Protein AF-A0A950I6X8-F1 (afdb_monomer)

Radius of gyration: 29.43 Å; Cα contacts (8 Å, |Δi|>4): 1040; chains: 1; bounding box: 78×49×90 Å

Mean predicted aligned error: 17.71 Å

Sequence (634 aa):
MDEQATIDSLTGAYDRRSFSAGFTAALEHSRAAGTPLTLAVIDLDHFKSINDAFGHARGDQILREAAHRMLRTLRATDRLYRYGGDEFVLILQDAGPEQAEILVERLMNAVRDEKIPGNPPVRMTLSIGAASSNELAGEIDAQTMFERADARLYQSKRQGRNRLHMRDASAESATEQDGGRMLERDKALADIRAFLESLPACKRARLRIAGPAGSGRSRALAEAGRHAALMGYEVMRLQGRPGYALRTHAAIVEARAAGGLWGELPHPLCGATELVGALVRALDARNATGLLLLIDGAEDVDRSTLALLRSIVACGDITQVAVVASADGPLPQALDCGLEQETVLQALTPEGTGLWLRGMLKWEPSIDFTASFHDMCDGLPGIMARRLQRLRELNLLAPGAESWILNRTWQTAVEADAKSSARQASNVPSPEEELVGREEELAQIKQMFRNGSLLTVVAPGGMGKTRLAQQVAAELAGEFADGIHWVSLTGIESSELMLPALLQAVNLRLQGGVAPRRLLTERCRKSSMLLVLDGFDAMMHDLSLIEEMAHASPNLRLLVTSREELRLPAERTLRLRGLDKCVDGPDGKVSAMGHAETLFLQQARKALPEFVPTPDDLPYISRICASVGGMPLA

Secondary structure (DSSP, 8-state):
---PPPBPTTTSSEEHHHHHHHHHHHHHHHHHHT--EEEEEEEETTHHHHHHHH-HHHHHHHHHHHHHHHHHHS-TT-EEEE-SSSEEEEEEET--HHHHHHHHHHHHHHHHSSPBSSSS-B---EEEEEEEGGGSSS---HHHHHHHHHHHHHHHHHTTSS-EE-SPPPTT----------TT-HHHHHHHHHHHHHHHHHSEEEEEEE--TTSSHHHHHHHHHHHHHHTT-EEEEEE--GGGGGBTTHHHHHHHHT-SHHHHSPPGGG-HHHHHHHHHHHHHHTT-S-EEEEEESGGGS-HHHHHHHHHHHH-SSSS-EEEEEE-SSPPPGGG--SEEEEEE-PPPPHHHHHHHHHHHHSS---HHHHHHHHHHHTT-HHHHHHHHHHHHHTTSEEE-SSSEEE-TTHHHHHHHHHHHHTT----PPPP-S-B-S-HHHHHHHHHHHHH-SEEEEE--TTSSHHHHHHHHHHHSTTTSTT-EEEEE-TT--SHHHHHHHHHHHTT----TTS-HHHHHHHHHHH--EEEEEE-GGGGTT--HHHHHHHHH-TTEEEEEEESS----TTEEEEEPPPPPPPPBPTTS-B-S--HHHHHHHHHHHHH-TT----TTTHHHHHHHHHHTTT----

Foldseek 3Di:
DPPPFDADPLARATEQVCCVVVLVVLLVVCVVVVAKKKKKKKFKPCLVVVCVQPNPVVSSLLNNVLSVLLVVLDDPPKGWYDNDPGMIMIMDHRDDPVRCQVSVLSSQCSQAVDFRDDVVTWGIGMQMFMEMPVVDPDDDDPVNRVVRRVVQSVVCNVVPHRDYGHDDDDPPPPDDDDDDDPFPCPVVLVLLSVQLVCQLVQLEEEEEEAEDPLLCSVVSLVVSQVNLVRVQADEQEWEFALLQQQAAPVRLLVSLVVDDPSVVFDDCQVDLVRRLVRVLVVCVVSVGPFYEYEYEAQVRHYPNNLQSLLSNSPDPSGRHYYYYYYYNDDHDPSSDIGYYYYDYRYAADLVSQQVLCCVVVVARDDSVCSVLLCVVQVNRNRSSVVLVVVCVVVVQWDDDPPHIDHHPCSNVVVVVVVVLLVVLDAPQDADPHHDFQCSVVLVVVVVCQVPFQAEEEAADPQQCLVVSLSSNLSRCAPVWSSHEFEAECVPPQDPVVVLVSQCVRSVHDDDPPDDSLVVSLVDLAVTQYEYEYEECANVLPPCPSVLSSRPSHPRHHYYYYYNDDSPHPRYDYDYRFAFDAFDQDPVRDRPGGTRLLVLQVVVVCVVPVPDDDDPVCRVVSRVVCVVVRNGNPD

Solvent-accessible surface area (backbone atoms only — not comparable to full-atom values): 34827 Å² total; per-residue (Å²): 129,87,79,74,79,45,62,32,90,76,42,74,31,32,24,46,85,38,42,65,62,54,50,52,52,50,52,53,49,25,64,75,69,74,39,33,35,25,40,32,32,34,35,48,54,63,48,67,60,44,24,73,73,62,35,62,73,51,35,52,52,49,50,26,51,48,39,47,42,41,59,74,67,52,55,93,76,40,47,52,25,42,64,48,100,62,30,32,36,37,40,37,63,73,18,42,63,73,56,43,52,55,55,49,52,53,34,44,47,57,39,40,76,48,60,46,84,64,91,78,58,38,70,42,43,39,18,23,1,31,33,36,55,82,77,52,92,70,91,81,54,74,63,63,45,48,55,49,4,47,55,26,21,52,47,16,54,61,78,69,35,70,34,78,26,75,69,85,75,73,90,85,71,87,75,86,78,84,86,70,81,73,74,97,35,65,66,48,55,49,51,50,47,55,51,62,71,44,38,83,80,59,27,29,31,27,38,39,38,30,45,61,92,34,37,44,52,70,57,54,53,53,47,51,45,54,56,39,44,64,70,38,28,44,72,47,68,38,53,31,41,77,40,26,50,42,26,76,33,34,33,56,55,56,29,22,75,73,37,68,73,55,46,74,44,66,65,78,86,70,37,60,68,56,40,45,54,46,49,52,55,52,40,59,77,65,69,41,66,26,44,35,41,36,30,40,35,51,84,23,42,9,66,56,37,38,56,42,48,29,52,56,67,66,38,78,85,53,72,22,37,36,40,41,31,24,29,87,65,83,78,58,75,49,67,71,38,82,46,80,47,77,40,70,40,60,58,46,48,60,69,49,41,41,54,49,47,26,69,75,67,75,41,88,74,53,69,70,56,33,48,54,53,23,68,73,32,65,26,16,57,48,47,44,50,55,51,54,52,49,33,41,76,70,62,33,42,38,89,49,99,89,48,76,47,70,47,91,59,45,67,64,52,50,51,52,49,48,60,52,51,71,69,41,70,54,61,60,70,79,77,92,62,69,58,70,71,50,66,67,61,52,52,48,52,60,55,48,56,75,80,39,29,28,37,35,41,26,33,66,88,63,65,45,58,66,61,50,52,41,48,52,53,42,61,48,60,80,78,28,87,58,24,42,28,44,36,81,33,71,92,44,67,46,69,81,62,44,53,60,50,52,33,54,47,70,72,52,75,92,56,94,91,61,58,71,68,59,56,51,51,57,49,43,51,78,34,35,29,39,40,37,38,36,42,46,63,61,35,80,89,65,54,68,66,60,54,49,52,43,68,61,14,94,53,28,35,37,41,35,26,24,61,62,81,88,83,50,94,66,55,42,80,46,73,66,73,54,34,54,62,61,63,74,39,102,81,73,48,82,78,57,86,19,38,23,46,52,49,45,52,58,48,48,29,69,81,37,75,84,67,71,84,49,86,82,45,51,66,56,47,50,51,52,28,57,74,56,52,18,42,54,80,123

pLDDT: mean 79.72, std 13.25, range [27.22, 97.75]

Structure (mmCIF, N/CA/C/O backbone):
data_AF-A0A950I6X8-F1
#
_entry.id   AF-A0A950I6X8-F1
#
loop_
_atom_site.group_PDB
_atom_site.id
_atom_site.type_symbol
_atom_site.label_atom_id
_atom_site.label_alt_id
_atom_site.label_comp_id
_atom_site.label_asym_id
_atom_site.label_entity_id
_atom_site.label_seq_id
_atom_site.pdbx_PDB_ins_code
_atom_site.Cartn_x
_atom_site.Cartn_y
_atom_site.Cartn_z
_atom_site.occupancy
_atom_site.B_iso_or_equiv
_atom_site.auth_seq_id
_atom_site.auth_comp_id
_atom_site.auth_asym_id
_atom_site.auth_atom_id
_atom_site.pdbx_PDB_model_num
ATOM 1 N N . MET A 1 1 ? -30.328 0.726 47.669 1.00 35.50 1 MET A N 1
ATOM 2 C CA . MET A 1 1 ? -31.114 1.548 46.727 1.00 35.50 1 MET A CA 1
ATOM 3 C C . MET A 1 1 ? -30.874 0.935 45.366 1.00 35.50 1 MET A C 1
ATOM 5 O O . MET A 1 1 ? -29.724 0.921 44.958 1.00 35.50 1 MET A O 1
ATOM 9 N N . ASP A 1 2 ? -31.899 0.349 44.747 1.00 37.41 2 ASP A N 1
ATOM 10 C CA . ASP A 1 2 ? -31.825 -0.126 43.360 1.00 37.41 2 ASP A CA 1
ATOM 11 C C . ASP A 1 2 ? -31.518 1.073 42.455 1.00 37.41 2 ASP A C 1
ATOM 13 O O . ASP A 1 2 ? -32.374 1.939 42.258 1.00 37.41 2 ASP A O 1
ATOM 17 N N . GLU A 1 3 ? -30.293 1.164 41.935 1.00 46.16 3 GLU A N 1
ATOM 18 C CA . GLU A 1 3 ? -30.003 2.055 40.813 1.00 46.16 3 GLU A CA 1
ATOM 19 C C . GLU A 1 3 ? -30.769 1.526 39.599 1.00 46.16 3 GLU A C 1
ATOM 21 O O . GLU A 1 3 ? -30.416 0.506 39.008 1.00 46.16 3 GLU A O 1
ATOM 26 N N . GLN A 1 4 ? -31.870 2.193 39.249 1.00 56.97 4 GLN A N 1
ATOM 27 C CA . GLN A 1 4 ? -32.634 1.874 38.048 1.00 56.97 4 GLN A CA 1
ATOM 28 C C . GLN A 1 4 ? -31.715 1.967 36.825 1.00 56.97 4 GLN A C 1
ATOM 30 O O . GLN A 1 4 ? -31.178 3.034 36.516 1.00 56.97 4 GLN A O 1
ATOM 35 N N . ALA A 1 5 ? -31.552 0.841 36.125 1.00 66.88 5 ALA A N 1
ATOM 36 C CA . ALA A 1 5 ? -30.815 0.782 34.872 1.00 66.88 5 ALA A CA 1
ATOM 37 C C . ALA A 1 5 ? -31.423 1.787 33.884 1.00 66.88 5 ALA A C 1
ATOM 39 O O . ALA A 1 5 ? -32.596 1.690 33.515 1.00 66.88 5 ALA A O 1
ATOM 40 N N . THR A 1 6 ? -30.635 2.785 33.497 1.00 83.38 6 THR A N 1
ATOM 41 C CA . THR A 1 6 ? -31.074 3.874 32.625 1.00 83.38 6 THR A CA 1
ATOM 42 C C . THR A 1 6 ? -30.876 3.469 31.168 1.00 83.38 6 THR A C 1
ATOM 44 O O . THR A 1 6 ? -29.902 2.800 30.824 1.00 83.38 6 THR A O 1
ATOM 47 N N . ILE A 1 7 ? -31.828 3.834 30.308 1.00 91.06 7 ILE A N 1
ATOM 48 C CA . ILE A 1 7 ? -31.820 3.517 28.874 1.00 91.06 7 ILE A CA 1
ATOM 49 C C . ILE A 1 7 ? -31.422 4.775 28.099 1.00 91.06 7 ILE A C 1
ATOM 51 O O . ILE A 1 7 ? -31.925 5.866 28.375 1.00 91.06 7 ILE A O 1
ATOM 55 N N . ASP A 1 8 ? -30.544 4.624 27.111 1.00 92.69 8 ASP A N 1
ATOM 56 C CA . ASP A 1 8 ? -30.207 5.677 26.159 1.00 92.69 8 ASP A CA 1
ATOM 57 C C . ASP A 1 8 ? -31.416 5.985 25.264 1.00 92.69 8 ASP A C 1
ATOM 59 O O . ASP A 1 8 ? -31.887 5.147 24.492 1.00 92.69 8 ASP A O 1
ATOM 63 N N . SER A 1 9 ? -31.906 7.222 25.353 1.00 89.94 9 SER A N 1
ATOM 64 C CA . SER A 1 9 ? -33.111 7.676 24.643 1.00 89.94 9 SER A CA 1
ATOM 65 C C . SER A 1 9 ? -33.015 7.607 23.113 1.00 89.94 9 SER A C 1
ATOM 67 O O . SER A 1 9 ? -34.046 7.569 22.441 1.00 89.94 9 SER A O 1
ATOM 69 N N . LEU A 1 10 ? -31.800 7.586 22.548 1.00 91.56 10 LEU A N 1
ATOM 70 C CA . LEU A 1 10 ? -31.600 7.533 21.101 1.00 91.56 10 LEU A CA 1
ATOM 71 C C . LEU A 1 10 ? -31.671 6.102 20.560 1.00 91.56 10 LEU A C 1
ATOM 73 O O . LEU A 1 10 ? -32.308 5.872 19.529 1.00 91.56 10 LEU A O 1
ATOM 77 N N . THR A 1 11 ? -30.987 5.171 21.225 1.00 94.12 11 THR A N 1
ATOM 78 C CA . THR A 1 11 ? -30.702 3.825 20.706 1.00 94.12 11 THR A CA 1
ATOM 79 C C . THR A 1 11 ? -31.528 2.718 21.356 1.00 94.12 11 THR A C 1
ATOM 81 O O . THR A 1 11 ? -31.657 1.645 20.772 1.00 94.12 11 THR A O 1
ATOM 84 N N . GLY A 1 12 ? -32.090 2.951 22.546 1.00 92.38 12 GLY A N 1
ATOM 85 C CA . GLY A 1 12 ? -32.785 1.923 23.326 1.00 92.38 12 GLY A CA 1
ATOM 86 C C . GLY A 1 12 ? -31.856 0.918 24.022 1.00 92.38 12 GLY A C 1
ATOM 87 O O . GLY A 1 12 ? -32.346 0.018 24.701 1.00 92.38 12 GLY A O 1
ATOM 88 N N . ALA A 1 13 ? -30.534 1.066 23.878 1.00 95.00 13 ALA A N 1
ATOM 89 C CA . ALA A 1 13 ? -29.538 0.337 24.660 1.00 95.00 13 ALA A CA 1
ATOM 90 C C . ALA A 1 13 ? -29.435 0.909 26.087 1.00 95.00 13 ALA A C 1
ATOM 92 O O . ALA A 1 13 ? -29.928 2.002 26.365 1.00 95.00 13 ALA A O 1
ATOM 93 N N . TYR A 1 14 ? -28.772 0.201 27.001 1.00 95.19 14 TYR A N 1
ATOM 94 C CA . TYR A 1 14 ? -28.469 0.740 28.328 1.00 95.19 14 TYR A CA 1
ATOM 95 C C . TYR A 1 14 ? -27.480 1.908 28.241 1.00 95.19 14 TYR A C 1
ATOM 97 O O . TYR A 1 14 ? -26.591 1.921 27.392 1.00 95.19 14 TYR A O 1
ATOM 105 N N . ASP A 1 15 ? -27.619 2.893 29.123 1.00 92.50 15 ASP A N 1
ATOM 106 C CA . ASP A 1 15 ? -26.705 4.033 29.185 1.00 92.50 15 ASP A CA 1
ATOM 107 C C . ASP A 1 15 ? -25.354 3.643 29.807 1.00 92.50 15 ASP A C 1
ATOM 109 O O . ASP A 1 15 ? -25.263 2.746 30.654 1.00 92.50 15 ASP A O 1
ATOM 113 N N . ARG A 1 16 ? -24.295 4.375 29.441 1.00 91.56 16 ARG A N 1
ATOM 114 C CA . ARG A 1 16 ? -22.940 4.204 29.984 1.00 91.56 16 ARG A CA 1
ATOM 115 C C . ARG A 1 16 ? -22.922 4.227 31.513 1.00 91.56 16 ARG A C 1
ATOM 117 O O . ARG A 1 16 ? -22.152 3.487 32.119 1.00 91.56 16 ARG A O 1
ATOM 124 N N . ARG A 1 17 ? -23.755 5.057 32.154 1.00 87.69 17 ARG A N 1
ATOM 125 C CA . ARG A 1 17 ? -23.792 5.175 33.624 1.00 87.69 17 ARG A CA 1
ATOM 126 C C . ARG A 1 17 ? -24.172 3.863 34.307 1.00 87.69 17 ARG A C 1
ATOM 128 O O . ARG A 1 17 ? -23.669 3.585 35.388 1.00 87.69 17 ARG A O 1
ATOM 135 N N . SER A 1 18 ? -24.996 3.037 33.662 1.00 89.69 18 SER A N 1
ATOM 136 C CA . SER A 1 18 ? -25.413 1.734 34.189 1.00 89.69 18 SER A CA 1
ATOM 137 C C . SER A 1 18 ? -24.430 0.600 33.885 1.00 89.69 18 SER A C 1
ATOM 139 O O . SER A 1 18 ? -24.589 -0.493 34.426 1.00 89.69 18 SER A O 1
ATOM 141 N N . PHE A 1 19 ? -23.407 0.834 33.054 1.00 92.00 19 PHE A N 1
ATOM 142 C CA . PHE A 1 19 ? -22.464 -0.210 32.648 1.00 92.00 19 PHE A CA 1
ATOM 143 C C . PHE A 1 19 ? -21.668 -0.780 33.826 1.00 92.00 19 PHE A C 1
ATOM 145 O O . PHE A 1 19 ? -21.616 -1.994 33.980 1.00 92.00 19 PHE A O 1
ATOM 152 N N . SER A 1 20 ? -21.078 0.070 34.675 1.00 87.50 20 SER A N 1
ATOM 153 C CA . SER A 1 20 ? -20.190 -0.384 35.762 1.00 87.50 20 SER A CA 1
ATOM 154 C C . SER A 1 20 ? -20.906 -1.320 36.746 1.00 87.50 20 SER A C 1
ATOM 156 O O . SER A 1 20 ? -20.430 -2.422 37.036 1.00 87.50 20 SER A O 1
ATOM 158 N N . ALA A 1 21 ? -22.102 -0.922 37.192 1.00 87.31 21 ALA A N 1
ATOM 159 C CA . ALA A 1 21 ? -22.937 -1.734 38.073 1.00 87.31 21 ALA A CA 1
ATOM 160 C C . ALA A 1 21 ? -23.407 -3.023 37.377 1.00 87.31 21 ALA A C 1
ATOM 162 O O . ALA A 1 21 ? -23.283 -4.111 37.940 1.00 87.31 21 ALA A O 1
ATOM 163 N N . GLY A 1 22 ? -23.881 -2.920 36.129 1.00 89.19 22 GLY A N 1
ATOM 164 C CA . GLY A 1 22 ? -24.347 -4.072 35.357 1.00 89.19 22 GLY A CA 1
ATOM 165 C C . GLY A 1 22 ? -23.247 -5.094 35.066 1.00 89.19 22 GLY A C 1
ATOM 166 O O . GLY A 1 22 ? -23.490 -6.298 35.133 1.00 89.19 22 GLY A O 1
ATOM 167 N N . PHE A 1 23 ? -22.026 -4.635 34.792 1.00 92.25 23 PHE A N 1
ATOM 168 C CA . PHE A 1 23 ? -20.891 -5.509 34.524 1.00 92.25 23 PHE A CA 1
ATOM 169 C C . PHE A 1 23 ? -20.377 -6.198 35.787 1.00 92.25 23 PHE A C 1
ATOM 171 O O . PHE A 1 23 ? -20.114 -7.399 35.762 1.00 92.25 23 PHE A O 1
ATOM 178 N N . THR A 1 24 ? -20.322 -5.474 36.908 1.00 89.31 24 THR A N 1
ATOM 179 C CA . THR A 1 24 ? -19.968 -6.051 38.213 1.00 89.31 24 THR A CA 1
ATOM 180 C C . THR A 1 24 ? -20.951 -7.158 38.600 1.00 89.31 24 THR A C 1
ATOM 182 O O . THR A 1 24 ? -20.529 -8.270 38.909 1.00 89.31 24 THR A O 1
ATOM 185 N N . ALA A 1 25 ? -22.258 -6.905 38.475 1.00 89.62 25 ALA A N 1
ATOM 186 C CA . ALA A 1 25 ? -23.290 -7.900 38.759 1.00 89.62 25 ALA A CA 1
ATOM 187 C C . ALA A 1 25 ? -23.206 -9.130 37.833 1.00 89.62 25 ALA A C 1
ATOM 189 O O . ALA A 1 25 ? -23.380 -10.261 38.285 1.00 89.62 25 ALA A O 1
ATOM 190 N N . ALA A 1 26 ? -22.902 -8.934 36.544 1.00 90.81 26 ALA A N 1
ATOM 191 C CA . ALA A 1 26 ? -22.724 -10.034 35.594 1.00 90.81 26 ALA A CA 1
ATOM 192 C C . ALA A 1 26 ? -21.496 -10.904 35.924 1.00 90.81 26 ALA A C 1
ATOM 194 O O . ALA A 1 26 ? -21.562 -12.133 35.842 1.00 90.81 26 ALA A O 1
ATOM 195 N N . LEU A 1 27 ? -20.389 -10.286 36.355 1.00 89.56 27 LEU A N 1
ATOM 196 C CA . LEU A 1 27 ? -19.194 -10.995 36.825 1.00 89.56 27 LEU A CA 1
ATOM 197 C C . LEU A 1 27 ? -19.458 -11.777 38.114 1.00 89.56 27 LEU A C 1
ATOM 199 O O . LEU A 1 27 ? -19.045 -12.930 38.222 1.00 89.56 27 LEU A O 1
ATOM 203 N N . GLU A 1 28 ? -20.165 -11.187 39.078 1.00 89.06 28 GLU A N 1
ATOM 204 C CA . GLU A 1 28 ? -20.571 -11.876 40.309 1.00 89.06 28 GLU A CA 1
ATOM 205 C C . GLU A 1 28 ? -21.484 -13.069 40.012 1.00 89.06 28 GLU A C 1
ATOM 207 O O . GLU A 1 28 ? -21.270 -14.155 40.553 1.00 89.06 28 GLU A O 1
ATOM 212 N N . HIS A 1 29 ? -22.448 -12.902 39.102 1.00 88.56 29 HIS A N 1
ATOM 213 C CA . HIS A 1 29 ? -23.323 -13.986 38.668 1.00 88.56 29 HIS A CA 1
ATOM 214 C C . HIS A 1 29 ? -22.543 -15.115 37.982 1.00 88.56 29 HIS A C 1
ATOM 216 O O . HIS A 1 29 ? -22.701 -16.274 38.353 1.00 88.56 29 HIS A O 1
ATOM 222 N N . SER A 1 30 ? -21.653 -14.778 37.043 1.00 89.25 30 SER A N 1
ATOM 223 C CA . SER A 1 30 ? -20.764 -15.730 36.362 1.00 89.25 30 SER A CA 1
ATOM 224 C C . SER A 1 30 ? -19.900 -16.517 37.355 1.00 89.25 30 SER A C 1
ATOM 226 O O . SER A 1 30 ? -19.817 -17.743 37.266 1.00 89.25 30 SER A O 1
ATOM 228 N N . ARG A 1 31 ? -19.325 -15.844 38.363 1.00 87.12 31 ARG A N 1
ATOM 229 C CA . ARG A 1 31 ? -18.549 -16.495 39.432 1.00 87.12 31 ARG A CA 1
ATOM 230 C C . ARG A 1 31 ? -19.405 -17.423 40.291 1.00 87.12 31 ARG A C 1
ATOM 232 O O . ARG A 1 31 ? -18.970 -18.531 40.587 1.00 87.12 31 ARG A O 1
ATOM 239 N N . ALA A 1 32 ? -20.604 -16.991 40.683 1.00 87.50 32 ALA A N 1
ATOM 240 C CA . ALA A 1 32 ? -21.505 -17.786 41.515 1.00 87.50 32 ALA A CA 1
ATOM 241 C C . ALA A 1 32 ? -22.066 -19.013 40.774 1.00 87.50 32 ALA A C 1
ATOM 243 O O . ALA A 1 32 ? -22.215 -20.077 41.371 1.00 87.50 32 ALA A O 1
ATOM 244 N N . ALA A 1 33 ? -22.366 -18.870 39.481 1.00 88.00 33 ALA A N 1
ATOM 245 C CA . ALA A 1 33 ? -22.915 -19.929 38.636 1.00 88.00 33 ALA A CA 1
ATOM 246 C C . ALA A 1 33 ? -21.843 -20.863 38.044 1.00 88.00 33 ALA A C 1
ATOM 248 O O . ALA A 1 33 ? -22.176 -21.939 37.551 1.00 88.00 33 ALA A O 1
ATOM 249 N N . GLY A 1 34 ? -20.566 -20.467 38.072 1.00 85.88 34 GLY A N 1
ATOM 250 C CA . GLY A 1 34 ? -19.480 -21.205 37.422 1.00 85.88 34 GLY A CA 1
ATOM 251 C C . GLY A 1 34 ? -19.574 -21.201 35.892 1.00 85.88 34 GLY A C 1
ATOM 252 O O . GLY A 1 34 ? -19.048 -22.104 35.242 1.00 85.88 34 GLY A O 1
ATOM 253 N N . THR A 1 35 ? -20.260 -20.216 35.309 1.00 89.75 35 THR A N 1
ATOM 254 C CA . THR A 1 35 ? -20.468 -20.079 33.862 1.00 89.75 35 THR A CA 1
ATOM 255 C C . THR A 1 35 ? -19.562 -18.995 33.276 1.00 89.75 35 THR A C 1
ATOM 257 O O . THR A 1 35 ? -19.231 -18.031 33.968 1.00 89.75 35 THR A O 1
ATOM 260 N N . PRO A 1 36 ? -19.122 -19.113 32.010 1.00 90.50 36 PRO A N 1
ATOM 261 C CA . PRO A 1 36 ? -18.284 -18.095 31.385 1.00 90.50 36 PRO A CA 1
ATOM 262 C C . PRO A 1 36 ? -19.075 -16.815 31.080 1.00 90.50 36 PRO A C 1
ATOM 264 O O . PRO A 1 36 ? -20.274 -16.850 30.812 1.00 90.50 36 PRO A O 1
ATOM 267 N N . LEU A 1 37 ? -18.377 -15.685 31.083 1.00 92.81 37 LEU A N 1
ATOM 268 C CA . LEU A 1 37 ? -18.891 -14.372 30.708 1.00 92.81 37 LEU A CA 1
ATOM 269 C C . LEU A 1 37 ? -18.007 -13.822 29.594 1.00 92.81 37 LEU A C 1
ATOM 271 O O . LEU A 1 37 ? -16.785 -13.889 29.718 1.00 92.81 37 LEU A O 1
ATOM 275 N N . THR A 1 38 ? -18.595 -13.225 28.561 1.00 94.94 38 THR A N 1
ATOM 276 C CA . THR A 1 38 ? -17.829 -12.512 27.530 1.00 94.94 38 THR A CA 1
ATOM 277 C C . THR A 1 38 ? -18.228 -11.045 27.474 1.00 94.94 38 THR A C 1
ATOM 279 O O . THR A 1 38 ? -19.411 -10.706 27.474 1.00 94.94 38 THR A O 1
ATOM 282 N N . LEU A 1 39 ? -17.225 -10.174 27.408 1.00 96.00 39 LEU A N 1
ATOM 283 C CA . LEU A 1 39 ? -17.369 -8.739 27.207 1.00 96.00 39 LEU A CA 1
ATOM 284 C C . LEU A 1 39 ? -16.870 -8.408 25.804 1.00 96.00 39 LEU A C 1
ATOM 286 O O . LEU A 1 39 ? -15.733 -8.733 25.473 1.00 96.00 39 LEU A O 1
ATOM 290 N N . ALA A 1 40 ? -17.690 -7.733 25.005 1.00 97.00 40 ALA A N 1
ATOM 291 C CA . ALA A 1 40 ? -17.326 -7.251 23.681 1.00 97.00 40 ALA A CA 1
ATOM 292 C C . ALA A 1 40 ? -17.444 -5.724 23.615 1.00 97.00 40 ALA A C 1
ATOM 294 O O . ALA A 1 40 ? -18.494 -5.165 23.922 1.00 97.00 40 ALA A O 1
ATOM 295 N N . VAL A 1 41 ? -16.378 -5.051 23.189 1.00 97.25 41 VAL A N 1
ATOM 296 C CA . VAL A 1 41 ? -16.376 -3.619 22.872 1.00 97.25 41 VAL A CA 1
ATOM 297 C C . VAL A 1 41 ? -16.541 -3.484 21.363 1.00 97.25 41 VAL A C 1
ATOM 299 O O . VAL A 1 41 ? -15.830 -4.124 20.585 1.00 97.25 41 VAL A O 1
ATOM 302 N N . ILE A 1 42 ? -17.521 -2.688 20.956 1.00 97.75 42 ILE A N 1
ATOM 303 C CA . ILE A 1 42 ? -18.040 -2.586 19.594 1.00 97.75 42 ILE A CA 1
ATOM 304 C C . ILE A 1 42 ? -17.939 -1.129 19.152 1.00 97.75 42 ILE A C 1
ATOM 306 O O . ILE A 1 42 ? -18.340 -0.226 19.881 1.00 97.75 42 ILE A O 1
ATOM 310 N N . ASP A 1 43 ? -17.473 -0.903 17.932 1.00 96.44 43 ASP A N 1
ATOM 311 C CA . ASP A 1 43 ? -17.433 0.414 17.298 1.00 96.44 43 ASP A CA 1
ATOM 312 C C . ASP A 1 43 ? -18.105 0.356 15.928 1.00 96.44 43 ASP A C 1
ATOM 314 O O . ASP A 1 43 ? -17.890 -0.595 15.166 1.00 96.44 43 ASP A O 1
ATOM 318 N N . LEU A 1 44 ? -18.917 1.366 15.612 1.00 94.38 44 LEU A N 1
ATOM 319 C CA . LEU A 1 44 ? -19.488 1.516 14.275 1.00 94.38 44 LEU A CA 1
ATOM 320 C C . LEU A 1 44 ? -18.432 2.074 13.319 1.00 94.38 44 LEU A C 1
ATOM 322 O O . LEU A 1 44 ? -17.996 3.223 13.426 1.00 94.38 44 LEU A O 1
ATOM 326 N N . ASP A 1 45 ? -18.070 1.275 12.321 1.00 88.94 45 ASP A N 1
ATOM 327 C CA . ASP A 1 45 ? -17.004 1.624 11.396 1.00 88.94 45 ASP A CA 1
ATOM 328 C C . ASP A 1 45 ? -17.345 2.887 10.598 1.00 88.94 45 ASP A C 1
ATOM 330 O O . ASP A 1 45 ? -18.393 2.999 9.965 1.00 88.94 45 ASP A O 1
ATOM 334 N N . HIS A 1 46 ? -16.410 3.840 10.576 1.00 83.44 46 HIS A N 1
ATOM 335 C CA . HIS A 1 46 ? -16.539 5.089 9.817 1.00 83.44 46 HIS A CA 1
ATOM 336 C C . HIS A 1 46 ? -17.729 5.972 10.235 1.00 83.44 46 HIS A C 1
ATOM 338 O O . HIS A 1 46 ? -18.112 6.872 9.484 1.00 83.44 46 HIS A O 1
ATOM 344 N N . PHE A 1 47 ? -18.286 5.790 11.438 1.00 86.25 47 PHE A N 1
ATOM 345 C CA . PHE A 1 47 ? -19.438 6.571 11.887 1.00 86.25 47 PHE A CA 1
ATOM 346 C C . PHE A 1 47 ? -19.174 8.082 11.907 1.00 86.25 47 PHE A C 1
ATOM 348 O O . PHE A 1 47 ? -20.001 8.874 11.452 1.00 86.25 47 PHE A O 1
ATOM 355 N N . LYS A 1 48 ? -17.980 8.502 12.337 1.00 80.69 48 LYS A N 1
ATOM 356 C CA . LYS A 1 48 ? -17.570 9.907 12.232 1.00 80.69 48 LYS A CA 1
ATOM 357 C C . LYS A 1 48 ? -17.595 10.419 10.787 1.00 80.69 48 LYS A C 1
ATOM 359 O O . LYS A 1 48 ? -18.148 11.483 10.542 1.00 80.69 48 LYS A O 1
ATOM 364 N N . SER A 1 49 ? -17.077 9.650 9.828 1.00 71.38 49 SER A N 1
ATOM 365 C CA . SER A 1 49 ? -17.109 10.017 8.404 1.00 71.38 49 SER A CA 1
ATOM 366 C C . SER A 1 49 ? -18.540 10.152 7.878 1.00 71.38 49 SER A C 1
ATOM 368 O O . SER A 1 49 ? -18.802 11.011 7.044 1.00 71.38 49 SER A O 1
ATOM 370 N N . ILE A 1 50 ? -19.469 9.338 8.383 1.00 74.94 50 ILE A N 1
ATOM 371 C CA . ILE A 1 50 ? -20.899 9.418 8.066 1.00 74.94 50 ILE A CA 1
ATOM 372 C C . ILE A 1 50 ? -21.526 10.687 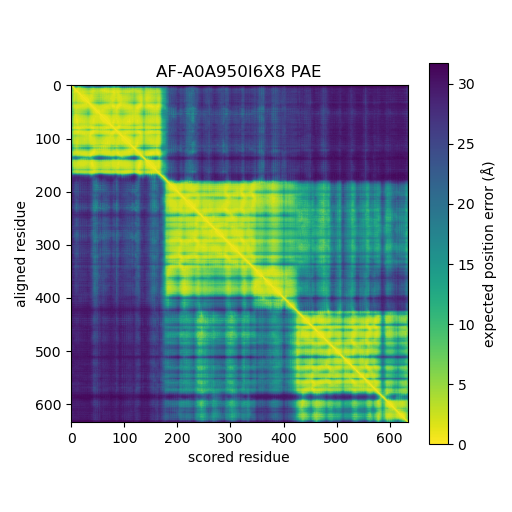8.649 1.00 74.94 50 ILE A C 1
ATOM 374 O O . ILE A 1 50 ? -22.251 11.377 7.936 1.00 74.94 50 ILE A O 1
ATOM 378 N N . ASN A 1 51 ? -21.231 11.024 9.907 1.00 76.00 51 ASN A N 1
ATOM 379 C CA . ASN A 1 51 ? -21.662 12.290 10.509 1.00 76.00 51 ASN A CA 1
ATOM 380 C C . ASN A 1 51 ? -21.136 13.486 9.728 1.00 76.00 51 ASN A C 1
ATOM 382 O O . ASN A 1 51 ? -21.889 14.410 9.427 1.00 76.00 51 ASN A O 1
ATOM 386 N N . ASP A 1 52 ? -19.856 13.441 9.375 1.00 71.00 52 ASP A N 1
ATOM 387 C CA . ASP A 1 52 ? -19.213 14.509 8.633 1.00 71.00 52 ASP A CA 1
ATOM 388 C C . ASP A 1 52 ? -19.833 14.634 7.233 1.00 71.00 52 ASP A C 1
ATOM 390 O O . ASP A 1 52 ? -19.999 15.754 6.759 1.00 71.00 52 ASP A O 1
ATOM 394 N N . ALA A 1 53 ? -20.185 13.518 6.577 1.00 60.16 53 ALA A N 1
ATOM 395 C CA . ALA A 1 53 ? -20.735 13.483 5.218 1.00 60.16 53 ALA A CA 1
ATOM 396 C C . ALA A 1 53 ? -22.229 13.835 5.129 1.00 60.16 53 ALA A C 1
ATOM 398 O O . ALA A 1 53 ? -22.631 14.520 4.195 1.00 60.16 53 ALA A O 1
ATOM 399 N N . PHE A 1 54 ? -23.055 13.380 6.073 1.00 72.12 54 PHE A N 1
ATOM 400 C CA . PHE A 1 54 ? -24.518 13.469 5.968 1.00 72.12 54 PHE A CA 1
ATOM 401 C C . PHE A 1 54 ? -25.183 14.242 7.118 1.00 72.12 54 PHE A C 1
ATOM 403 O O . PHE A 1 54 ? -26.410 14.358 7.163 1.00 72.12 54 PHE A O 1
ATOM 410 N N . GLY A 1 55 ? -24.388 14.777 8.045 1.00 75.75 55 GLY A N 1
ATOM 411 C CA . GLY A 1 55 ? -24.846 15.526 9.208 1.00 75.75 55 GLY A CA 1
ATOM 412 C C . GLY A 1 55 ? -25.294 14.646 10.379 1.00 75.75 55 GLY A C 1
ATOM 413 O O . GLY A 1 55 ? -25.687 13.487 10.224 1.00 75.75 55 GLY A O 1
ATOM 414 N N . HIS A 1 56 ? -25.285 15.235 11.577 1.00 84.44 56 HIS A N 1
ATOM 415 C CA . HIS A 1 56 ? -25.593 14.537 12.831 1.00 84.44 56 HIS A CA 1
ATOM 416 C C . HIS A 1 56 ? -26.989 13.903 12.863 1.00 84.44 56 HIS A C 1
ATOM 418 O O . HIS A 1 56 ? -27.138 12.797 13.364 1.00 84.44 56 HIS A O 1
ATOM 424 N N . ALA A 1 57 ? -28.001 14.536 12.261 1.00 81.19 57 ALA A N 1
ATOM 425 C CA . ALA A 1 57 ? -29.349 13.964 12.203 1.00 81.19 57 ALA A CA 1
ATOM 426 C C . ALA A 1 57 ? -29.386 12.619 11.448 1.00 81.19 57 ALA A C 1
ATOM 428 O O . ALA A 1 57 ? -30.107 11.697 11.839 1.00 81.19 57 ALA A O 1
ATOM 429 N N . ARG A 1 58 ? -28.583 12.482 10.381 1.00 84.12 58 ARG A N 1
ATOM 430 C CA . ARG A 1 58 ? -28.447 11.219 9.646 1.00 84.12 58 ARG A CA 1
ATOM 431 C C . ARG A 1 58 ? -27.643 10.201 10.447 1.00 84.12 58 ARG A C 1
ATOM 433 O O . ARG A 1 58 ? -28.010 9.027 10.462 1.00 84.12 58 ARG A O 1
ATOM 440 N N . GLY A 1 59 ? -26.598 10.646 11.138 1.00 86.75 59 GLY A N 1
ATOM 441 C CA . GLY A 1 59 ? -25.855 9.816 12.080 1.00 86.75 59 GLY A CA 1
ATOM 442 C C . GLY A 1 59 ? -26.728 9.228 13.180 1.00 86.75 59 GLY A C 1
ATOM 443 O O . GLY A 1 59 ? -26.681 8.027 13.416 1.00 86.75 59 GLY A O 1
ATOM 444 N N . ASP A 1 60 ? -27.596 10.032 13.787 1.00 91.88 60 ASP A N 1
ATOM 445 C CA . ASP A 1 60 ? -28.527 9.587 14.828 1.00 91.88 60 ASP A CA 1
ATOM 446 C C . ASP A 1 60 ? -29.503 8.522 14.315 1.00 91.88 60 ASP A C 1
ATOM 448 O O . ASP A 1 60 ? -29.807 7.551 15.010 1.00 91.88 60 ASP A O 1
ATOM 452 N N . GLN A 1 61 ? -29.981 8.665 13.075 1.00 88.12 61 GLN A N 1
ATOM 453 C CA . GLN A 1 61 ? -30.799 7.639 12.431 1.00 88.12 61 GLN A CA 1
ATOM 454 C C . GLN A 1 61 ? -30.021 6.332 12.236 1.00 88.12 61 GLN A C 1
ATOM 456 O O . GLN A 1 61 ? -30.564 5.255 12.482 1.00 88.12 61 GLN A O 1
ATOM 461 N N . ILE A 1 62 ? -28.760 6.429 11.812 1.00 90.38 62 ILE A N 1
ATOM 462 C CA . ILE A 1 62 ? -27.876 5.282 11.597 1.00 90.38 62 ILE A CA 1
ATOM 463 C C . ILE A 1 62 ? -27.539 4.584 12.918 1.00 90.38 62 ILE A C 1
ATOM 465 O O . ILE A 1 62 ? -27.629 3.360 12.982 1.00 90.38 62 ILE A O 1
ATOM 469 N N . LEU A 1 63 ? -27.240 5.337 13.980 1.00 94.88 63 LEU A N 1
ATOM 470 C CA . LEU A 1 63 ? -27.025 4.799 15.327 1.00 94.88 63 LEU A CA 1
ATOM 471 C C . LEU A 1 63 ? -28.246 4.046 15.833 1.00 94.88 63 LEU A C 1
ATOM 473 O O . LEU A 1 63 ? -28.115 2.934 16.341 1.00 94.88 63 LEU A O 1
ATOM 477 N N . ARG A 1 64 ? -29.434 4.640 15.680 1.00 95.38 64 ARG A N 1
ATOM 478 C CA . ARG A 1 64 ? -30.690 4.024 16.112 1.00 95.38 64 ARG A CA 1
ATOM 479 C C . ARG A 1 64 ? -30.946 2.709 15.382 1.00 95.38 64 ARG A C 1
ATOM 481 O O . ARG A 1 64 ? -31.281 1.720 16.023 1.00 95.38 64 ARG A O 1
ATOM 488 N N . GLU A 1 65 ? -30.767 2.688 14.064 1.00 94.81 65 GLU A N 1
ATOM 489 C CA . GLU A 1 65 ? -30.978 1.480 13.264 1.00 94.81 65 GLU A CA 1
ATOM 490 C C . GLU A 1 65 ? -29.938 0.396 13.580 1.00 94.81 65 GLU A C 1
ATOM 492 O O . GLU A 1 65 ? -30.299 -0.762 13.783 1.00 94.81 65 GLU A O 1
ATOM 497 N N . ALA A 1 66 ? -28.655 0.758 13.678 1.00 94.94 66 ALA A N 1
ATOM 498 C CA . ALA A 1 66 ? -27.598 -0.182 14.037 1.00 94.94 66 ALA A CA 1
ATOM 499 C C . ALA A 1 66 ? -27.854 -0.798 15.422 1.00 94.94 66 ALA A C 1
ATOM 501 O O . ALA A 1 66 ? -27.815 -2.019 15.567 1.00 94.94 66 ALA A O 1
ATOM 502 N N . ALA A 1 67 ? -28.202 0.022 16.418 1.00 96.06 67 ALA A N 1
ATOM 503 C CA . ALA A 1 67 ? -28.557 -0.456 17.750 1.00 96.06 67 ALA A CA 1
ATOM 504 C C . ALA A 1 67 ? -29.792 -1.362 17.736 1.00 96.06 67 ALA A C 1
ATOM 506 O O . ALA A 1 67 ? -29.780 -2.420 18.362 1.00 96.06 67 ALA A O 1
ATOM 507 N N . HIS A 1 68 ? -30.829 -1.003 16.977 1.00 95.62 68 HIS A N 1
ATOM 508 C CA . HIS A 1 68 ? -32.030 -1.822 16.838 1.00 95.62 68 HIS A CA 1
ATOM 509 C C . HIS A 1 68 ? -31.714 -3.208 16.254 1.00 95.62 68 HIS A C 1
ATOM 511 O O . HIS A 1 68 ? -32.195 -4.224 16.758 1.00 95.62 68 HIS A O 1
ATOM 517 N N . ARG A 1 69 ? -30.867 -3.268 15.220 1.00 95.75 69 ARG A N 1
ATOM 518 C CA . ARG A 1 69 ? -30.414 -4.532 14.622 1.00 95.75 69 ARG A CA 1
ATOM 519 C C . ARG A 1 69 ? -29.590 -5.358 15.598 1.00 95.75 69 ARG A C 1
ATOM 521 O O . ARG A 1 69 ? -29.854 -6.549 15.723 1.00 95.75 69 ARG A O 1
ATOM 528 N N . MET A 1 70 ? -28.669 -4.731 16.333 1.00 96.00 70 MET A N 1
ATOM 529 C CA . MET A 1 70 ? -27.901 -5.409 17.379 1.00 96.00 70 MET A CA 1
ATOM 530 C C . MET A 1 70 ? -28.835 -6.000 18.439 1.00 96.00 70 MET A C 1
ATOM 532 O O . MET A 1 70 ? -28.816 -7.209 18.644 1.00 96.00 70 MET A O 1
ATOM 536 N N . LEU A 1 71 ? -29.726 -5.196 19.029 1.00 95.38 71 LEU A N 1
ATOM 537 C CA . LEU A 1 71 ? -30.667 -5.627 20.071 1.00 95.38 71 LEU A CA 1
ATOM 538 C C . LEU A 1 71 ? -31.550 -6.806 19.634 1.00 95.38 71 LEU A C 1
ATOM 540 O O . LEU A 1 71 ? -31.787 -7.713 20.426 1.00 95.38 71 LEU A O 1
ATOM 544 N N . ARG A 1 72 ? -31.989 -6.852 18.369 1.00 95.00 72 ARG A N 1
ATOM 545 C CA . ARG A 1 72 ? -32.784 -7.973 17.829 1.00 95.00 72 ARG A CA 1
ATOM 546 C C . ARG A 1 72 ? -32.026 -9.300 17.748 1.00 95.00 72 ARG A C 1
ATOM 548 O O . ARG A 1 72 ? -32.663 -10.345 17.635 1.00 95.00 72 ARG A O 1
ATOM 555 N N . THR A 1 73 ? -30.694 -9.274 17.780 1.00 93.44 73 THR A N 1
ATOM 556 C CA . THR A 1 73 ? -29.861 -10.489 17.768 1.00 93.44 73 THR A CA 1
ATOM 557 C C . THR A 1 73 ? -29.532 -11.021 19.161 1.00 93.44 73 THR A C 1
ATOM 559 O O . THR A 1 73 ? -29.022 -12.141 19.267 1.00 93.44 73 THR A O 1
ATOM 562 N N . LEU A 1 74 ? -29.822 -10.251 20.212 1.00 93.62 74 LEU A N 1
ATOM 563 C CA . LEU A 1 74 ? -29.446 -10.550 21.591 1.00 93.62 74 LEU A CA 1
ATOM 564 C C . LEU A 1 74 ? -30.501 -11.387 22.318 1.00 93.62 74 LEU A C 1
ATOM 566 O O . LEU A 1 74 ? -31.696 -11.321 22.023 1.00 93.62 74 LEU A O 1
ATOM 570 N N . ARG A 1 75 ? -30.054 -12.189 23.288 1.00 93.25 75 ARG A N 1
ATOM 571 C CA . ARG A 1 75 ? -30.928 -12.928 24.209 1.00 93.25 75 ARG A CA 1
ATOM 572 C C . ARG A 1 75 ? -31.400 -12.000 25.328 1.00 93.25 75 ARG A C 1
ATOM 574 O O . ARG A 1 75 ? -30.807 -10.959 25.579 1.00 93.25 75 ARG A O 1
ATOM 581 N N . ALA A 1 76 ? -32.426 -12.417 26.067 1.00 87.69 76 ALA A N 1
ATOM 582 C CA . ALA A 1 76 ? -32.936 -11.653 27.211 1.00 87.69 76 ALA A CA 1
ATOM 583 C C . ALA A 1 76 ? -31.897 -11.446 28.336 1.00 87.69 76 ALA A C 1
ATOM 585 O O . ALA A 1 76 ? -32.013 -10.506 29.121 1.00 87.69 76 ALA A O 1
ATOM 586 N N . THR A 1 77 ? -30.906 -12.336 28.421 1.00 89.62 77 THR A N 1
ATOM 587 C CA . THR A 1 77 ? -29.800 -12.292 29.387 1.00 89.62 77 THR A CA 1
ATOM 588 C C . THR A 1 77 ? -28.658 -11.379 28.951 1.00 89.62 77 THR A C 1
ATOM 590 O O . THR A 1 77 ? -27.890 -10.929 29.797 1.00 89.62 77 THR A O 1
ATOM 593 N N . ASP A 1 78 ? -28.550 -11.092 27.654 1.00 93.94 78 ASP A N 1
ATOM 594 C CA . ASP A 1 78 ? -27.470 -10.284 27.100 1.00 93.94 78 ASP A CA 1
ATOM 595 C C . ASP A 1 78 ? -27.795 -8.799 27.279 1.00 93.94 78 ASP A C 1
ATOM 597 O O . ASP A 1 78 ? -28.952 -8.369 27.210 1.00 93.94 78 ASP A O 1
ATOM 601 N N . ARG A 1 79 ? -26.768 -7.985 27.517 1.00 95.25 79 ARG A N 1
ATOM 602 C CA . ARG A 1 79 ? -26.941 -6.554 27.791 1.00 95.25 79 ARG A CA 1
ATOM 603 C C . ARG A 1 79 ? -26.064 -5.730 26.866 1.00 95.25 79 ARG A C 1
ATOM 605 O O . ARG A 1 79 ? -24.845 -5.863 26.891 1.00 95.25 79 ARG A O 1
ATOM 612 N N . LEU A 1 80 ? -26.694 -4.860 26.079 1.00 97.12 80 LEU A N 1
ATOM 613 C CA . LEU A 1 80 ? -26.021 -3.887 25.223 1.00 97.12 80 LEU A CA 1
ATOM 614 C C . LEU A 1 80 ? -26.055 -2.511 25.881 1.00 97.12 80 LEU A C 1
ATOM 616 O O . LEU A 1 80 ? -27.129 -2.023 26.231 1.00 97.12 80 LEU A O 1
ATOM 620 N N . TYR A 1 81 ? -24.894 -1.883 25.994 1.00 96.50 81 TYR A N 1
ATOM 621 C CA . TYR A 1 81 ? -24.706 -0.540 26.522 1.00 96.50 81 TYR A CA 1
ATOM 622 C C . TYR A 1 81 ? -24.193 0.370 25.417 1.00 96.50 81 TYR A C 1
ATOM 624 O O . TYR A 1 81 ? -23.321 -0.025 24.646 1.00 96.50 81 TYR A O 1
ATOM 632 N N . ARG A 1 82 ? -24.679 1.605 25.364 1.00 95.75 82 ARG A N 1
ATOM 633 C CA . ARG A 1 82 ? -24.053 2.669 24.585 1.00 95.75 82 ARG A CA 1
ATOM 634 C C . ARG A 1 82 ? -23.016 3.360 25.466 1.00 95.75 82 ARG A C 1
ATOM 636 O O . ARG A 1 82 ? -23.363 4.075 26.402 1.00 95.75 82 ARG A O 1
ATOM 643 N N . TYR A 1 83 ? -21.742 3.104 25.198 1.00 89.25 83 TYR A N 1
ATOM 644 C CA . TYR A 1 83 ? -20.624 3.532 26.042 1.00 89.25 83 TYR A CA 1
ATOM 645 C C . TYR A 1 83 ? -20.042 4.891 25.621 1.00 89.25 83 TYR A C 1
ATOM 647 O O . TYR A 1 83 ? -19.598 5.683 26.461 1.00 89.25 83 TYR A O 1
ATOM 655 N N . GLY A 1 84 ? -20.086 5.175 24.321 1.00 81.81 84 GLY A N 1
ATOM 656 C CA . GLY A 1 84 ? -19.617 6.408 23.692 1.00 81.81 84 GLY A CA 1
ATOM 657 C C . GLY A 1 84 ? -20.523 6.812 22.528 1.00 81.81 84 GLY A C 1
ATOM 658 O O . GLY A 1 84 ? -21.571 6.207 22.311 1.00 81.81 84 GLY A O 1
ATOM 659 N N . GLY A 1 85 ? -20.148 7.858 21.783 1.00 86.88 85 GLY A N 1
ATOM 660 C CA . GLY A 1 85 ? -20.967 8.387 20.682 1.00 86.88 85 GLY A CA 1
ATOM 661 C C . GLY A 1 85 ? -21.425 7.296 19.705 1.00 86.88 85 GLY A C 1
ATOM 662 O O . GLY A 1 85 ? -22.627 7.165 19.460 1.00 86.88 85 GLY A O 1
ATOM 663 N N . ASP A 1 86 ? -20.464 6.501 19.241 1.00 92.62 86 ASP A N 1
ATOM 664 C CA . ASP A 1 86 ? -20.551 5.357 18.325 1.00 92.62 86 ASP A CA 1
ATOM 665 C C . ASP A 1 86 ? -20.016 4.042 18.905 1.00 92.62 86 ASP A C 1
ATOM 667 O O . ASP A 1 86 ? -19.970 3.025 18.212 1.00 92.62 86 ASP A O 1
ATOM 671 N N . GLU A 1 87 ? -19.653 4.055 20.183 1.00 94.38 87 GLU A N 1
ATOM 672 C CA . GLU A 1 87 ? -19.105 2.905 20.889 1.00 94.38 87 GLU A CA 1
ATOM 673 C C . GLU A 1 87 ? -20.191 2.217 21.714 1.00 94.38 87 GLU A C 1
ATOM 675 O O . GLU A 1 87 ? -20.892 2.845 22.518 1.00 94.38 87 GLU A O 1
ATOM 680 N N . PHE A 1 88 ? -20.291 0.904 21.553 1.00 97.56 88 PHE A N 1
ATOM 681 C CA . PHE A 1 88 ? -21.179 0.037 22.309 1.00 97.56 88 PHE A CA 1
ATOM 682 C C . PHE A 1 88 ? -20.375 -0.999 23.085 1.00 97.56 88 PHE A C 1
ATOM 684 O O . PHE A 1 88 ? -19.291 -1.410 22.682 1.00 97.56 88 PHE A O 1
ATOM 691 N N . VAL A 1 89 ? -20.922 -1.449 24.206 1.00 97.19 89 VAL A N 1
ATOM 692 C CA . VAL A 1 89 ? -20.357 -2.538 24.998 1.00 97.19 89 VAL A CA 1
ATOM 693 C C . VAL A 1 89 ? -21.430 -3.593 25.184 1.00 97.19 89 VAL A C 1
ATOM 695 O O . VAL A 1 89 ? -22.544 -3.290 25.603 1.00 97.19 89 VAL A O 1
ATOM 698 N N . LEU A 1 90 ? -21.105 -4.831 24.847 1.00 97.38 90 LEU A N 1
ATOM 699 C CA . LEU A 1 90 ? -21.997 -5.972 24.916 1.00 97.38 90 LEU A CA 1
ATOM 700 C C . LEU A 1 90 ? -21.490 -6.954 25.970 1.00 97.38 90 LEU A C 1
ATOM 702 O O . LEU A 1 90 ? -20.341 -7.386 25.928 1.00 97.38 90 LEU A O 1
ATOM 706 N N . ILE A 1 91 ? -22.371 -7.317 26.894 1.00 96.31 91 ILE A N 1
ATOM 707 C CA . ILE A 1 91 ? -22.148 -8.377 27.873 1.00 96.31 91 ILE A CA 1
ATOM 708 C C . ILE A 1 91 ? -22.954 -9.595 27.433 1.00 96.31 91 ILE A C 1
ATOM 710 O O . ILE A 1 91 ? -24.183 -9.523 27.336 1.00 96.31 91 ILE A O 1
ATOM 714 N N . LEU A 1 92 ? -22.255 -10.699 27.179 1.00 95.31 92 LEU A N 1
ATOM 715 C CA . LEU A 1 92 ? -22.830 -12.000 26.860 1.00 95.31 92 LEU A CA 1
ATOM 716 C C . LEU A 1 92 ? -22.740 -12.896 28.094 1.00 95.31 92 LEU A C 1
ATOM 718 O O . LEU A 1 92 ? -21.653 -13.339 28.480 1.00 95.31 92 LEU A O 1
ATOM 722 N N . GLN A 1 93 ? -23.894 -13.134 28.712 1.00 92.94 93 GLN A N 1
ATOM 723 C CA . GLN A 1 93 ? -24.016 -13.994 29.884 1.00 92.94 93 GLN A CA 1
ATOM 724 C C . GLN A 1 93 ? -23.967 -15.466 29.457 1.00 92.94 93 GLN A C 1
ATOM 726 O O . GLN A 1 93 ? -24.560 -15.844 28.446 1.00 92.94 93 GLN A O 1
ATOM 731 N N . ASP A 1 94 ? -23.267 -16.293 30.233 1.00 90.56 94 ASP A N 1
ATOM 732 C CA . ASP A 1 94 ? -23.143 -17.741 30.013 1.00 90.56 94 ASP A CA 1
ATOM 733 C C . ASP A 1 94 ? -22.562 -18.102 28.630 1.00 90.56 94 ASP A C 1
ATOM 735 O O . ASP A 1 94 ? -22.923 -19.110 28.015 1.00 90.56 94 ASP A O 1
ATOM 739 N N . ALA A 1 95 ? -21.656 -17.260 28.125 1.00 90.00 95 ALA A N 1
ATOM 740 C CA . ALA A 1 95 ? -21.011 -17.408 26.826 1.00 90.00 95 ALA A CA 1
ATOM 741 C C . ALA A 1 95 ? -19.488 -17.430 26.983 1.00 90.00 95 ALA A C 1
ATOM 743 O O . ALA A 1 95 ? -18.881 -16.450 27.420 1.00 90.00 95 ALA A O 1
ATOM 744 N N . GLY A 1 96 ? -18.880 -18.562 26.619 1.00 87.00 96 GLY A N 1
ATOM 745 C CA . GLY A 1 96 ? -17.436 -18.679 26.438 1.00 87.00 96 GLY A CA 1
ATOM 746 C C . GLY A 1 96 ? -17.001 -18.199 25.050 1.00 87.00 96 GLY A C 1
ATOM 747 O O . GLY A 1 96 ? -17.848 -17.765 24.265 1.00 87.00 96 GLY A O 1
ATOM 748 N N . PRO A 1 97 ? -15.707 -18.337 24.714 1.00 86.88 97 PRO A N 1
ATOM 749 C CA . PRO A 1 97 ? -15.134 -17.777 23.495 1.00 86.88 97 PRO A CA 1
ATOM 750 C C . PRO A 1 97 ? -15.863 -18.281 22.246 1.00 86.88 97 PRO A C 1
ATOM 752 O O . PRO A 1 97 ? -16.353 -17.494 21.452 1.00 86.88 97 PRO A O 1
ATOM 755 N N . GLU A 1 98 ? -16.050 -19.592 22.106 1.00 86.31 98 GLU A N 1
ATOM 756 C CA . GLU A 1 98 ? -16.688 -20.176 20.917 1.00 86.31 98 GLU A CA 1
ATOM 757 C C . GLU A 1 98 ? -18.146 -19.718 20.741 1.00 86.31 98 GLU A C 1
ATOM 759 O O . GLU A 1 98 ? -18.576 -19.381 19.638 1.00 86.31 98 GLU A O 1
ATOM 764 N N . GLN A 1 99 ? -18.928 -19.665 21.827 1.00 88.44 99 GLN A N 1
ATOM 765 C CA . GLN A 1 99 ? -20.315 -19.194 21.759 1.00 88.44 99 GLN A CA 1
ATOM 766 C C . GLN A 1 99 ? -20.393 -17.691 21.483 1.00 88.44 99 GLN A C 1
ATOM 768 O O . GLN A 1 99 ? -21.290 -17.251 20.760 1.00 88.44 99 GLN A O 1
ATOM 773 N N . ALA A 1 100 ? -19.474 -16.911 22.054 1.00 91.31 100 ALA A N 1
ATOM 774 C CA . ALA A 1 100 ? -19.391 -15.483 21.809 1.00 91.31 100 ALA A CA 1
ATOM 775 C C . ALA A 1 100 ? -19.056 -15.186 20.345 1.00 91.31 100 ALA A C 1
ATOM 777 O O . ALA A 1 100 ? -19.694 -14.315 19.762 1.00 91.31 100 ALA A O 1
ATOM 778 N N . GLU A 1 101 ? -18.146 -15.950 19.730 1.00 92.38 101 GLU A N 1
ATOM 779 C CA . GLU A 1 101 ? -17.771 -15.798 18.318 1.00 92.38 101 GLU A CA 1
ATOM 780 C C . GLU A 1 101 ? -19.005 -15.883 17.420 1.00 92.38 101 GLU A C 1
ATOM 782 O O . GLU A 1 101 ? -19.314 -14.953 16.679 1.00 92.38 101 GLU A O 1
ATOM 787 N N . ILE A 1 102 ? -19.791 -16.948 17.591 1.00 91.44 102 ILE A N 1
ATOM 788 C CA . ILE A 1 102 ? -21.003 -17.205 16.808 1.00 91.44 102 ILE A CA 1
ATOM 789 C C . ILE A 1 102 ? -22.050 -16.097 17.008 1.00 91.44 102 ILE A C 1
ATOM 791 O O . ILE A 1 102 ? -22.681 -15.639 16.050 1.00 91.44 102 ILE A O 1
ATOM 795 N N . LEU A 1 103 ? -22.277 -15.670 18.256 1.00 92.75 103 LEU A N 1
ATOM 796 C CA . LEU A 1 103 ? -23.266 -14.632 18.569 1.00 92.75 103 LEU A CA 1
ATOM 797 C C . LEU A 1 103 ? -22.860 -13.275 17.991 1.00 92.75 103 LEU A C 1
ATOM 799 O O . LEU A 1 103 ? -23.702 -12.566 17.433 1.00 92.75 103 LEU A O 1
ATOM 803 N N . VAL A 1 104 ? -21.579 -12.934 18.103 1.00 94.06 104 VAL A N 1
ATOM 804 C CA . VAL A 1 104 ? -21.029 -11.673 17.617 1.00 94.06 104 VAL A CA 1
ATOM 805 C C . VAL A 1 104 ? -20.979 -11.647 16.091 1.00 94.06 104 VAL A C 1
ATOM 807 O O . VAL A 1 104 ? -21.389 -10.650 15.502 1.00 94.06 104 VAL A O 1
ATOM 810 N N . GLU A 1 105 ? -20.586 -12.732 15.424 1.00 92.38 105 GLU A N 1
ATOM 811 C CA . GLU A 1 105 ? -20.644 -12.821 13.959 1.00 92.38 105 GLU A CA 1
ATOM 812 C C . GLU A 1 105 ? -22.071 -12.638 13.434 1.00 92.38 105 GLU A C 1
ATOM 814 O O . GLU A 1 105 ? -22.300 -11.902 12.470 1.00 92.38 105 GLU A O 1
ATOM 819 N N . ARG A 1 106 ? -23.064 -13.240 14.100 1.00 92.31 106 ARG A N 1
ATOM 820 C CA . ARG A 1 106 ? -24.477 -13.042 13.752 1.00 92.31 106 ARG A CA 1
ATOM 821 C C . ARG A 1 106 ? -24.900 -11.579 13.894 1.00 92.31 106 ARG A C 1
ATOM 823 O O . ARG A 1 106 ? -25.615 -11.067 13.034 1.00 92.31 106 ARG A O 1
ATOM 830 N N . LEU A 1 107 ? -24.460 -10.917 14.962 1.00 94.81 107 LEU A N 1
ATOM 831 C CA . LEU A 1 107 ? -24.702 -9.495 15.196 1.00 94.81 107 LEU A CA 1
ATOM 832 C C . LEU A 1 107 ? -24.052 -8.633 14.102 1.00 94.81 107 LEU A C 1
ATOM 834 O O . LEU A 1 107 ? -24.698 -7.734 13.562 1.00 94.81 107 LEU A O 1
ATOM 838 N N . MET A 1 108 ? -22.811 -8.937 13.719 1.00 94.94 108 MET A N 1
ATOM 839 C CA . MET A 1 108 ? -22.104 -8.244 12.640 1.00 94.94 108 MET A CA 1
ATOM 840 C C . MET A 1 108 ? -22.814 -8.394 11.292 1.00 94.94 108 MET A C 1
ATOM 842 O O . MET A 1 108 ? -23.007 -7.400 10.590 1.00 94.94 108 MET A O 1
ATOM 846 N N . ASN A 1 109 ? -23.248 -9.609 10.949 1.00 92.19 109 ASN A N 1
ATOM 847 C CA . ASN A 1 109 ? -23.981 -9.883 9.711 1.00 92.19 109 ASN A CA 1
ATOM 848 C C . ASN A 1 109 ? -25.315 -9.125 9.670 1.00 92.19 109 ASN A C 1
ATOM 850 O O . ASN A 1 109 ? -25.629 -8.487 8.667 1.00 92.19 109 ASN A O 1
ATOM 854 N N . ALA A 1 110 ? -26.051 -9.084 10.787 1.00 92.38 110 ALA A N 1
ATOM 855 C CA . ALA A 1 110 ? -27.306 -8.338 10.878 1.00 92.38 110 ALA A CA 1
ATOM 856 C C . ALA A 1 110 ? -27.134 -6.835 10.587 1.00 92.38 110 ALA A C 1
ATOM 858 O O . ALA A 1 110 ? -28.024 -6.206 10.013 1.00 92.38 110 ALA A O 1
ATOM 859 N N . VAL A 1 111 ? -25.992 -6.243 10.954 1.00 92.69 111 VAL A N 1
ATOM 860 C CA . VAL A 1 111 ? -25.694 -4.836 10.645 1.00 92.69 111 VAL A CA 1
ATOM 861 C C . VAL A 1 111 ? -25.180 -4.658 9.212 1.00 92.69 111 VAL A C 1
ATOM 863 O O . VAL A 1 111 ? -25.591 -3.706 8.548 1.00 92.69 111 VAL A O 1
ATOM 866 N N . ARG A 1 112 ? -24.332 -5.569 8.718 1.00 91.44 112 ARG A N 1
ATOM 867 C CA . ARG A 1 112 ? -23.638 -5.448 7.424 1.00 91.44 112 ARG A CA 1
ATOM 868 C C . ARG A 1 112 ? -24.487 -5.776 6.198 1.00 91.44 112 ARG A C 1
ATOM 870 O O . ARG A 1 112 ? -24.312 -5.139 5.151 1.00 91.44 112 ARG A O 1
ATOM 877 N N . ASP A 1 113 ? -25.324 -6.803 6.284 1.00 86.94 113 ASP A N 1
ATOM 878 C CA . ASP A 1 113 ? -25.894 -7.436 5.090 1.00 86.94 113 ASP A CA 1
ATOM 879 C C . ASP A 1 113 ? -26.994 -6.575 4.452 1.00 86.94 113 ASP A C 1
ATOM 881 O O . ASP A 1 113 ? -27.090 -6.479 3.225 1.00 86.94 113 ASP A O 1
ATOM 885 N N . GLU A 1 114 ? -27.756 -5.852 5.272 1.00 85.00 114 GLU A N 1
ATOM 886 C CA . GLU A 1 114 ? -28.789 -4.921 4.820 1.00 85.00 114 GLU A CA 1
ATOM 887 C C . GLU A 1 114 ? -28.296 -3.470 4.878 1.00 85.00 114 GLU A C 1
ATOM 889 O O . GLU A 1 114 ? -27.730 -3.024 5.876 1.00 85.00 114 GLU A O 1
ATOM 894 N N . LYS A 1 115 ? -28.567 -2.664 3.844 1.00 80.94 115 LYS A N 1
ATOM 895 C CA . LYS A 1 115 ? -28.301 -1.216 3.924 1.00 80.94 115 LYS A CA 1
ATOM 896 C C . LYS A 1 115 ? -29.200 -0.580 4.988 1.00 80.94 115 LYS A C 1
ATOM 898 O O . LYS A 1 115 ? -30.370 -0.940 5.112 1.00 80.94 115 LYS A O 1
ATOM 903 N N . ILE A 1 116 ? -28.679 0.391 5.732 1.00 84.81 116 ILE A N 1
ATOM 904 C CA . ILE A 1 116 ? -29.488 1.209 6.635 1.00 84.81 116 ILE A CA 1
ATOM 905 C C . ILE A 1 116 ? -30.365 2.142 5.783 1.00 84.81 116 ILE A C 1
ATOM 907 O O . ILE A 1 116 ? -29.827 2.926 4.985 1.00 84.81 116 ILE A O 1
ATOM 911 N N . PRO A 1 117 ? -31.703 2.070 5.920 1.00 73.81 117 PRO A N 1
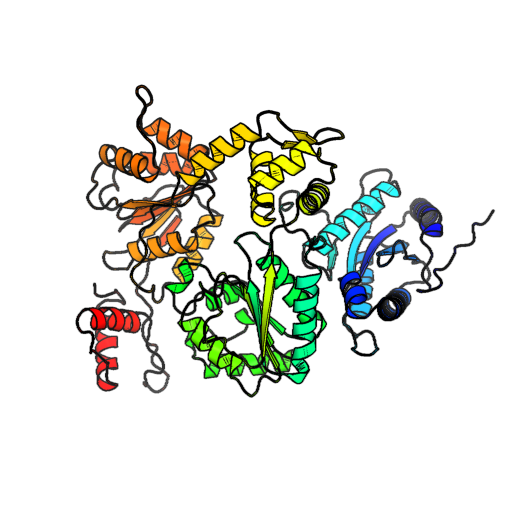ATOM 912 C CA . PRO A 1 117 ? -32.631 2.819 5.081 1.00 73.81 117 PRO A CA 1
ATOM 913 C C . PRO A 1 117 ? -32.472 4.337 5.243 1.00 73.81 117 PRO A C 1
ATOM 915 O O . PRO A 1 117 ? -32.010 4.846 6.266 1.00 73.81 117 PRO A O 1
ATOM 918 N N . GLY A 1 118 ? -32.839 5.077 4.198 1.00 73.25 118 GLY A N 1
ATOM 919 C CA . GLY A 1 118 ? -32.748 6.537 4.094 1.00 73.25 118 GLY A CA 1
ATOM 920 C C . GLY A 1 118 ? -32.183 6.970 2.743 1.00 73.25 118 GLY A C 1
ATOM 921 O O . GLY A 1 118 ? -32.026 6.137 1.853 1.00 73.25 118 GLY A O 1
ATOM 922 N N . ASN A 1 119 ? -31.896 8.264 2.582 1.00 59.59 119 ASN A N 1
ATOM 923 C CA . ASN A 1 119 ? -31.434 8.825 1.313 1.00 59.59 119 ASN A CA 1
ATOM 924 C C . ASN A 1 119 ? -30.084 9.558 1.481 1.00 59.59 119 ASN A C 1
ATOM 926 O O . ASN A 1 119 ? -30.080 10.632 2.083 1.00 59.59 119 ASN A O 1
ATOM 930 N N . PRO A 1 120 ? -28.956 9.007 0.986 1.00 61.41 120 PRO A N 1
ATOM 931 C CA . PRO A 1 120 ? -28.815 7.679 0.378 1.00 61.41 120 PRO A CA 1
ATOM 932 C C . PRO A 1 120 ? -28.830 6.544 1.430 1.00 61.41 120 PRO A C 1
ATOM 934 O O . PRO A 1 120 ? -28.552 6.783 2.613 1.00 61.41 120 PRO A O 1
ATOM 937 N N . PRO A 1 121 ? -29.144 5.295 1.037 1.00 76.00 121 PRO A N 1
ATOM 938 C CA . PRO A 1 121 ? -29.017 4.132 1.912 1.00 76.00 121 PRO A CA 1
ATOM 939 C C . PRO A 1 121 ? -27.535 3.797 2.140 1.00 76.00 121 PRO A C 1
ATOM 941 O O . PRO A 1 121 ? -26.765 3.704 1.185 1.00 76.00 121 PRO A O 1
ATOM 944 N N . VAL A 1 122 ? -27.136 3.592 3.398 1.00 78.12 122 VAL A N 1
ATOM 945 C CA . VAL A 1 122 ? -25.720 3.462 3.800 1.00 78.12 122 VAL A CA 1
ATOM 946 C C . VAL A 1 122 ? -25.421 2.025 4.227 1.00 78.12 122 VAL A C 1
ATOM 948 O O . VAL A 1 122 ? -26.187 1.439 4.989 1.00 78.12 122 VAL A O 1
ATOM 951 N N . ARG A 1 123 ? -24.312 1.444 3.751 1.00 82.25 123 ARG A N 1
ATOM 952 C CA . ARG A 1 123 ? -23.764 0.207 4.334 1.00 82.25 123 ARG A CA 1
ATOM 953 C C . ARG A 1 123 ? -22.943 0.564 5.570 1.00 82.25 123 ARG A C 1
ATOM 955 O O . ARG A 1 123 ? -22.138 1.487 5.517 1.00 82.25 123 ARG A O 1
ATOM 962 N N . MET A 1 124 ? -23.146 -0.178 6.650 1.00 86.75 124 MET A N 1
ATOM 963 C CA . MET A 1 124 ? -22.437 -0.006 7.915 1.00 86.75 124 MET A CA 1
ATOM 964 C C . MET A 1 124 ? -21.806 -1.335 8.315 1.00 86.75 124 MET A C 1
ATOM 966 O O . MET A 1 124 ? -22.406 -2.386 8.105 1.00 86.75 124 MET A O 1
ATOM 970 N N . THR A 1 125 ? -20.616 -1.294 8.899 1.00 92.19 125 THR A N 1
ATOM 971 C CA . THR A 1 125 ? -19.963 -2.467 9.487 1.00 92.19 125 THR A CA 1
ATOM 972 C C . THR A 1 125 ? -19.561 -2.170 10.924 1.00 92.19 125 THR A C 1
ATOM 974 O O . THR A 1 125 ? -19.617 -1.024 11.371 1.00 92.19 125 THR A O 1
ATOM 977 N N . LEU A 1 126 ? -19.205 -3.216 11.663 1.00 95.31 126 LEU A N 1
ATOM 978 C CA . LEU A 1 126 ? -18.765 -3.109 13.047 1.00 95.31 126 LEU A CA 1
ATOM 979 C C . LEU A 1 126 ? -17.345 -3.649 13.182 1.00 95.31 126 LEU A C 1
ATOM 981 O O . LEU A 1 126 ? -17.021 -4.702 12.626 1.00 95.31 126 LEU A O 1
ATOM 985 N N . SER A 1 127 ? -16.533 -2.978 13.988 1.00 94.75 127 SER A N 1
ATOM 986 C CA . SER A 1 127 ? -15.302 -3.548 14.531 1.00 94.75 127 SER A CA 1
ATOM 987 C C . SER A 1 127 ? -15.552 -3.968 15.968 1.00 94.75 127 SER A C 1
ATOM 989 O O . SER A 1 127 ? -16.154 -3.210 16.728 1.00 94.75 127 SER A O 1
ATOM 991 N N . ILE A 1 128 ? -15.114 -5.173 16.338 1.00 97.19 128 ILE A N 1
ATOM 992 C CA . ILE A 1 128 ? -15.402 -5.742 17.658 1.00 97.19 128 ILE A CA 1
ATOM 993 C C . ILE A 1 128 ? -14.142 -6.364 18.250 1.00 97.19 128 ILE A C 1
ATOM 995 O O . ILE A 1 128 ? -13.419 -7.093 17.570 1.00 97.19 128 ILE A O 1
ATOM 999 N N . GLY A 1 129 ? -13.875 -6.078 19.518 1.00 96.12 129 GLY A N 1
ATOM 1000 C CA . GLY A 1 129 ? -12.901 -6.798 20.332 1.00 96.12 129 GLY A CA 1
ATOM 1001 C C . GLY A 1 129 ? -13.596 -7.421 21.526 1.00 96.12 129 GLY A C 1
ATOM 1002 O O . GLY A 1 129 ? -14.376 -6.740 22.186 1.00 96.12 129 GLY A O 1
ATOM 1003 N N . ALA A 1 130 ? -13.340 -8.695 21.804 1.00 95.19 130 ALA A N 1
ATOM 1004 C CA . ALA A 1 130 ? -13.984 -9.381 22.918 1.00 95.19 130 ALA A CA 1
ATOM 1005 C C . ALA A 1 130 ? -12.986 -10.129 23.797 1.00 95.19 130 ALA A C 1
ATOM 1007 O O . ALA A 1 130 ? -11.958 -10.602 23.314 1.00 95.19 130 ALA A O 1
ATOM 1008 N N . ALA A 1 131 ? -13.293 -10.217 25.088 1.00 93.06 131 ALA A N 1
ATOM 1009 C CA . ALA A 1 131 ? -12.540 -10.960 26.087 1.00 93.06 131 ALA A CA 1
ATOM 1010 C C . ALA A 1 131 ? -13.494 -11.820 26.914 1.00 93.06 131 ALA A C 1
ATOM 1012 O O . ALA A 1 131 ? -14.542 -11.336 27.345 1.00 93.06 131 ALA A O 1
ATOM 1013 N N . SER A 1 132 ? -13.116 -13.077 27.142 1.00 91.12 132 SER A N 1
ATOM 1014 C CA . SER A 1 132 ? -13.915 -14.044 27.901 1.00 91.12 132 SER A CA 1
ATOM 1015 C C . SER A 1 132 ? -13.291 -14.292 29.271 1.00 91.12 132 SER A C 1
ATOM 1017 O O . SER A 1 132 ? -12.067 -14.341 29.401 1.00 91.12 132 SER A O 1
ATOM 1019 N N . SER A 1 133 ? -14.112 -14.488 30.304 1.00 86.69 133 SER A N 1
ATOM 1020 C CA . SER A 1 133 ? -13.617 -14.707 31.664 1.00 86.69 133 SER A CA 1
ATOM 1021 C C . SER A 1 133 ? -12.758 -15.975 31.754 1.00 86.69 133 SER A C 1
ATOM 1023 O O . SER A 1 133 ? -11.671 -15.970 32.310 1.00 86.69 133 SER A O 1
ATOM 1025 N N . ASN A 1 134 ? -13.149 -17.059 31.098 1.00 81.31 134 ASN A N 1
ATOM 1026 C CA . ASN A 1 134 ? -12.393 -18.314 31.106 1.00 81.31 134 ASN A CA 1
ATOM 1027 C C . ASN A 1 134 ? -11.094 -18.319 30.260 1.00 81.31 134 ASN A C 1
ATOM 1029 O O . ASN A 1 134 ? -10.395 -19.329 30.258 1.00 81.31 134 ASN A O 1
ATOM 1033 N N . GLU A 1 135 ? -10.740 -17.229 29.566 1.00 70.62 135 GLU A N 1
ATOM 1034 C CA . GLU A 1 135 ? -9.438 -17.069 28.881 1.00 70.62 135 GLU A CA 1
ATOM 1035 C C . GLU A 1 135 ? -8.334 -16.529 29.808 1.00 70.62 135 GLU A C 1
ATOM 1037 O O . GLU A 1 135 ? -7.153 -16.509 29.451 1.00 70.62 135 GLU A O 1
ATOM 1042 N N . LEU A 1 136 ? -8.709 -16.028 30.983 1.00 60.91 136 LEU A N 1
ATOM 1043 C CA . LEU A 1 136 ? -7.824 -15.331 31.906 1.00 60.91 136 LEU A CA 1
ATOM 1044 C C . LEU A 1 136 ? -7.383 -16.275 33.033 1.00 60.91 136 LEU A C 1
ATOM 1046 O O . LEU A 1 136 ? -8.206 -16.837 33.750 1.00 60.91 136 LEU A O 1
ATOM 1050 N N . ALA A 1 137 ? -6.071 -16.442 33.211 1.00 54.34 137 ALA A N 1
ATOM 1051 C CA . ALA A 1 137 ? -5.525 -17.162 34.359 1.00 54.34 137 ALA A CA 1
ATOM 1052 C C . ALA A 1 137 ? -5.560 -16.262 35.611 1.00 54.34 137 ALA A C 1
ATOM 1054 O O . ALA A 1 137 ? -4.885 -15.235 35.635 1.00 54.34 137 ALA A O 1
ATOM 1055 N N . GLY A 1 138 ? -6.310 -16.659 36.647 1.00 59.12 138 GLY A N 1
ATOM 1056 C CA . GLY A 1 138 ? -6.392 -15.957 37.940 1.00 59.12 138 GLY A CA 1
ATOM 1057 C C . GLY A 1 138 ? -7.763 -15.337 38.241 1.00 59.12 138 GLY A C 1
ATOM 1058 O O . GLY A 1 138 ? -8.728 -15.561 37.514 1.00 59.12 138 GLY A O 1
ATOM 1059 N N . GLU A 1 139 ? -7.864 -14.578 39.339 1.00 57.59 139 GLU A N 1
ATOM 1060 C CA . GLU A 1 139 ? -9.063 -13.785 39.643 1.00 57.59 139 GLU A CA 1
ATOM 1061 C C . GLU A 1 139 ? -9.188 -12.624 38.653 1.00 57.59 139 GLU A C 1
ATOM 1063 O O . GLU A 1 139 ? -8.270 -11.826 38.482 1.00 57.59 139 GLU A O 1
ATOM 1068 N N . ILE A 1 140 ? -10.333 -12.542 37.983 1.00 63.31 140 ILE A N 1
ATOM 1069 C CA . ILE A 1 140 ? -10.552 -11.599 36.884 1.00 63.31 140 ILE A CA 1
ATOM 1070 C C . ILE A 1 140 ? -11.242 -10.367 37.418 1.00 63.31 140 ILE A C 1
ATOM 1072 O O . ILE A 1 140 ? -12.399 -10.454 37.830 1.00 63.31 140 ILE A O 1
ATOM 1076 N N . ASP A 1 141 ? -10.568 -9.227 37.387 1.00 76.56 141 ASP A N 1
ATOM 1077 C CA . ASP A 1 141 ? -11.218 -7.949 37.626 1.00 76.56 141 ASP A CA 1
ATOM 1078 C C . ASP A 1 141 ? -11.910 -7.430 36.341 1.00 76.56 141 ASP A C 1
ATOM 1080 O O . ASP A 1 141 ? -11.559 -7.789 35.211 1.00 76.56 141 ASP A O 1
ATOM 1084 N N . ALA A 1 142 ? -12.930 -6.590 36.524 1.00 81.62 142 ALA A N 1
ATOM 1085 C CA . ALA A 1 142 ? -13.715 -6.013 35.434 1.00 81.62 142 ALA A CA 1
ATOM 1086 C C . ALA A 1 142 ? -12.881 -5.099 34.514 1.00 81.62 142 ALA A C 1
ATOM 1088 O O . ALA A 1 142 ? -13.097 -5.056 33.302 1.00 81.62 142 ALA A O 1
ATOM 1089 N N . GLN A 1 143 ? -11.914 -4.379 35.077 1.00 81.31 143 GLN A N 1
ATOM 1090 C CA . GLN A 1 143 ? -11.063 -3.440 34.359 1.00 81.31 143 GLN A CA 1
ATOM 1091 C C . GLN A 1 143 ? -10.126 -4.167 33.382 1.00 81.31 143 GLN A C 1
ATOM 1093 O O . GLN A 1 143 ? -10.104 -3.825 32.204 1.00 81.31 143 GLN A O 1
ATOM 1098 N N . THR A 1 144 ? -9.442 -5.223 33.816 1.00 82.38 144 THR A N 1
ATOM 1099 C CA . THR A 1 144 ? -8.559 -6.065 32.999 1.00 82.38 144 THR A CA 1
ATOM 1100 C C . THR A 1 144 ? -9.306 -6.662 31.803 1.00 82.38 144 THR A C 1
ATOM 1102 O O . THR A 1 144 ? -8.789 -6.704 30.683 1.00 82.38 144 THR A O 1
ATOM 1105 N N . MET A 1 145 ? -10.544 -7.117 32.012 1.00 87.94 145 MET A N 1
ATOM 1106 C CA . MET A 1 145 ? -11.373 -7.676 30.942 1.00 87.94 145 MET A CA 1
ATOM 1107 C C . MET A 1 145 ? -11.782 -6.604 29.919 1.00 87.94 145 MET A C 1
ATOM 1109 O O . MET A 1 145 ? -11.734 -6.858 28.714 1.00 87.94 145 MET A O 1
ATOM 1113 N N . PHE A 1 146 ? -12.114 -5.395 30.384 1.00 87.69 146 PHE A N 1
ATOM 1114 C CA . PHE A 1 146 ? -12.406 -4.250 29.519 1.00 87.69 146 PHE A CA 1
ATOM 1115 C C . PHE A 1 146 ? -11.180 -3.804 28.716 1.00 87.69 146 PHE A C 1
ATOM 1117 O O . PHE A 1 146 ? -11.270 -3.668 27.498 1.00 87.69 146 PHE A O 1
ATOM 1124 N N . GLU A 1 147 ? -10.024 -3.640 29.364 1.00 84.06 147 GLU A N 1
ATOM 1125 C CA . GLU A 1 147 ? -8.770 -3.223 28.723 1.00 84.06 147 GLU A CA 1
ATOM 1126 C C . GLU A 1 147 ? -8.337 -4.197 27.618 1.00 84.06 147 GLU A C 1
ATOM 1128 O O . GLU A 1 147 ? -7.904 -3.775 26.544 1.00 84.06 147 GLU A O 1
ATOM 1133 N N . ARG A 1 148 ? -8.511 -5.510 27.828 1.00 87.25 148 ARG A N 1
ATOM 1134 C CA . ARG A 1 148 ? -8.241 -6.514 26.786 1.00 87.25 148 ARG A CA 1
ATOM 1135 C C . ARG A 1 148 ? -9.216 -6.433 25.620 1.00 87.25 148 ARG A C 1
ATOM 1137 O O . ARG A 1 148 ? -8.788 -6.500 24.467 1.00 87.25 148 ARG A O 1
ATOM 1144 N N . ALA A 1 149 ? -10.512 -6.309 25.899 1.00 90.50 149 ALA A N 1
ATOM 1145 C CA . ALA A 1 149 ? -11.519 -6.196 24.851 1.00 90.50 149 ALA A CA 1
ATOM 1146 C C . ALA A 1 149 ? -11.312 -4.916 24.014 1.00 90.50 149 ALA A C 1
ATOM 1148 O O . ALA A 1 149 ? -11.372 -4.976 22.786 1.00 90.50 149 ALA A O 1
ATOM 1149 N N . ASP A 1 150 ? -10.950 -3.797 24.646 1.00 87.25 150 ASP A N 1
ATOM 1150 C CA . ASP A 1 150 ? -10.603 -2.541 23.969 1.00 87.25 150 ASP A CA 1
ATOM 1151 C C . ASP A 1 150 ? -9.323 -2.663 23.118 1.00 87.25 150 ASP A C 1
ATOM 1153 O O . ASP A 1 150 ? -9.297 -2.289 21.941 1.00 87.25 150 ASP A O 1
ATOM 1157 N N . ALA A 1 151 ? -8.271 -3.296 23.647 1.00 79.25 151 ALA A N 1
ATOM 1158 C CA . ALA A 1 151 ? -7.051 -3.562 22.882 1.00 79.25 151 ALA A CA 1
ATOM 1159 C C . ALA A 1 151 ? -7.319 -4.433 21.638 1.00 79.25 151 ALA A C 1
ATOM 1161 O O . ALA A 1 151 ? -6.750 -4.196 20.567 1.00 79.25 151 ALA A O 1
ATOM 1162 N N . ARG A 1 152 ? -8.215 -5.419 21.747 1.00 91.31 152 ARG A N 1
ATOM 1163 C CA . ARG A 1 152 ? -8.651 -6.263 20.623 1.00 91.31 152 ARG A CA 1
ATOM 1164 C C . ARG A 1 152 ? -9.521 -5.489 19.631 1.00 91.31 152 ARG A C 1
ATOM 1166 O O . ARG A 1 152 ? -9.361 -5.665 18.427 1.00 91.31 152 ARG A O 1
ATOM 1173 N N . LEU A 1 153 ? -10.366 -4.568 20.095 1.00 90.06 153 LEU A N 1
ATOM 1174 C CA . LEU A 1 153 ? -11.138 -3.680 19.222 1.00 90.06 153 LEU A CA 1
ATOM 1175 C C . LEU A 1 153 ? -10.200 -2.794 18.396 1.00 90.06 153 LEU A C 1
ATOM 1177 O O . LEU A 1 153 ? -10.381 -2.628 17.186 1.00 90.06 153 LEU A O 1
ATOM 1181 N N . TYR A 1 154 ? -9.153 -2.268 19.030 1.00 79.50 154 TYR A N 1
ATOM 1182 C CA . TYR A 1 154 ? -8.114 -1.520 18.337 1.00 79.50 154 TYR A CA 1
ATOM 1183 C C . TYR A 1 154 ? -7.429 -2.363 17.243 1.00 79.50 154 TYR A C 1
ATOM 1185 O O . TYR A 1 154 ? -7.208 -1.869 16.133 1.00 79.50 154 TYR A O 1
ATOM 1193 N N . GLN A 1 155 ? -7.159 -3.650 17.496 1.00 74.62 155 GLN A N 1
ATOM 1194 C CA . GLN A 1 155 ? -6.641 -4.575 16.476 1.00 74.62 155 GLN A CA 1
ATOM 1195 C C . GLN A 1 155 ? -7.633 -4.779 15.323 1.00 74.62 155 GLN A C 1
ATOM 1197 O O . GLN A 1 155 ? -7.232 -4.654 14.162 1.00 74.62 155 GLN A O 1
ATOM 1202 N N . SER A 1 156 ? -8.923 -4.984 15.613 1.00 79.31 156 SER A N 1
ATOM 1203 C CA . SER A 1 156 ? -9.977 -5.081 14.593 1.00 79.31 156 SER A CA 1
ATOM 1204 C C . SER A 1 156 ? -10.003 -3.849 13.684 1.00 79.31 156 SER A C 1
ATOM 1206 O O . SER A 1 156 ? -10.030 -3.979 12.457 1.00 79.31 156 SER A O 1
ATOM 1208 N N . LYS A 1 157 ? -9.886 -2.645 14.265 1.00 79.75 157 LYS A N 1
ATOM 1209 C CA . LYS A 1 157 ? -9.815 -1.383 13.510 1.00 79.75 157 LYS A CA 1
ATOM 1210 C C . LYS A 1 157 ? -8.560 -1.296 12.630 1.00 79.75 157 LYS A C 1
ATOM 1212 O O . LYS A 1 157 ? -8.645 -0.798 11.503 1.00 79.75 157 LYS A O 1
ATOM 1217 N N . ARG A 1 158 ? -7.409 -1.784 13.111 1.00 70.38 158 ARG A N 1
ATOM 1218 C CA . ARG A 1 158 ? -6.130 -1.772 12.372 1.00 70.38 158 ARG A CA 1
ATOM 1219 C C . ARG A 1 158 ? -6.074 -2.774 11.226 1.00 70.38 158 ARG A C 1
ATOM 1221 O O . ARG A 1 158 ? -5.526 -2.445 10.181 1.00 70.38 158 ARG A O 1
ATOM 1228 N N . GLN A 1 159 ? -6.640 -3.967 11.386 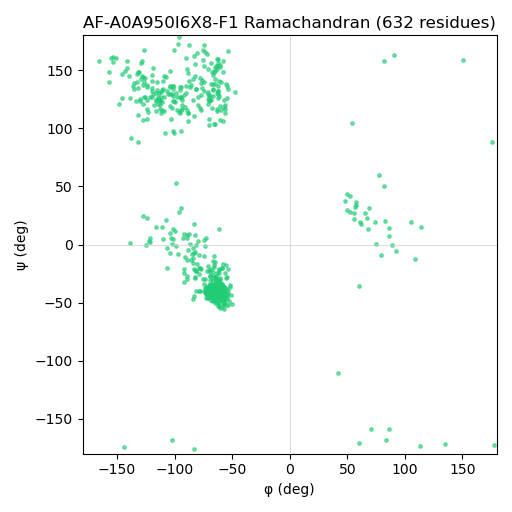1.00 69.81 159 GLN A N 1
ATOM 1229 C CA . GLN A 1 159 ? -6.524 -5.023 10.373 1.00 69.81 159 GLN A CA 1
ATOM 1230 C C . GLN A 1 159 ? -7.528 -4.901 9.216 1.00 69.81 159 GLN A C 1
ATOM 1232 O O . GLN A 1 159 ? -7.602 -5.792 8.375 1.00 69.81 159 GLN A O 1
ATOM 1237 N N . GLY A 1 160 ? -8.275 -3.799 9.130 1.00 69.75 160 GLY A N 1
ATOM 1238 C CA . GLY A 1 160 ? -9.199 -3.535 8.025 1.00 69.75 160 GLY A CA 1
ATOM 1239 C C . GLY A 1 160 ? -10.673 -3.506 8.416 1.00 69.75 160 GLY A C 1
ATOM 1240 O O . GLY A 1 160 ? -11.505 -3.527 7.512 1.00 69.75 160 GLY A O 1
ATOM 1241 N N . ARG A 1 161 ? -10.993 -3.411 9.718 1.00 88.56 161 ARG A N 1
ATOM 1242 C CA . ARG A 1 161 ? -12.365 -3.274 10.243 1.00 88.56 161 ARG A CA 1
ATOM 1243 C C . ARG A 1 161 ? -13.271 -4.456 9.868 1.00 88.56 161 ARG A C 1
ATOM 1245 O O . ARG A 1 161 ? -12.759 -5.482 9.403 1.00 88.56 161 ARG A O 1
ATOM 1252 N N . ASN A 1 162 ? -14.582 -4.346 10.124 1.00 90.94 162 ASN A N 1
ATOM 1253 C CA . ASN A 1 162 ? -15.583 -5.371 9.798 1.00 90.94 162 ASN A CA 1
ATOM 1254 C C . ASN A 1 162 ? -15.179 -6.779 10.285 1.00 90.94 162 ASN A C 1
ATOM 1256 O O . ASN A 1 162 ? -15.269 -7.758 9.540 1.00 90.94 162 ASN A O 1
ATOM 1260 N N . ARG A 1 163 ? -14.655 -6.874 11.512 1.00 93.19 163 ARG A N 1
ATOM 1261 C CA . ARG A 1 163 ? -14.182 -8.137 12.098 1.00 93.19 163 ARG A CA 1
ATOM 1262 C C . ARG A 1 163 ? -14.245 -8.154 13.619 1.00 93.19 163 ARG A C 1
ATOM 1264 O O . ARG A 1 163 ? -14.251 -7.104 14.266 1.00 93.19 163 ARG A O 1
ATOM 1271 N N . LEU A 1 164 ? -14.210 -9.370 14.145 1.00 93.88 164 LEU A N 1
ATOM 1272 C CA . LEU A 1 164 ? -14.049 -9.689 15.552 1.00 93.88 164 LEU A CA 1
ATOM 1273 C C . LEU A 1 164 ? -12.598 -10.106 15.834 1.00 93.88 164 LEU A C 1
ATOM 1275 O O . LEU A 1 164 ? -12.028 -10.908 15.099 1.00 93.88 164 LEU A O 1
ATOM 1279 N N . HIS A 1 165 ? -12.022 -9.603 16.924 1.00 91.38 165 HIS A N 1
ATOM 1280 C CA . HIS A 1 165 ? -10.802 -10.139 17.527 1.00 91.38 165 HIS A CA 1
ATOM 1281 C C . HIS A 1 165 ? -11.094 -10.665 18.933 1.00 91.38 165 HIS A C 1
ATOM 1283 O O . HIS A 1 165 ? -11.555 -9.921 19.797 1.00 91.38 165 HIS A O 1
ATOM 1289 N N . MET A 1 166 ? -10.768 -11.937 19.170 1.00 85.00 166 MET A N 1
ATOM 1290 C CA . MET A 1 166 ? -10.885 -12.584 20.489 1.00 85.00 166 MET A CA 1
ATOM 1291 C C . MET A 1 166 ? -9.585 -13.207 20.988 1.00 85.00 166 MET A C 1
ATOM 1293 O O . MET A 1 166 ? -9.546 -13.780 22.067 1.00 85.00 166 MET A O 1
ATOM 1297 N N . ARG A 1 167 ? -8.500 -13.120 20.218 1.00 80.69 167 ARG A N 1
ATOM 1298 C CA . ARG A 1 167 ? -7.193 -13.653 20.612 1.00 80.69 167 ARG A CA 1
ATOM 1299 C C . ARG A 1 167 ? -6.152 -12.559 20.497 1.00 80.69 167 ARG A C 1
ATOM 1301 O O . ARG A 1 167 ? -6.179 -11.777 19.547 1.00 80.69 167 ARG A O 1
ATOM 1308 N N . ASP A 1 168 ? -5.244 -12.522 21.462 1.00 67.56 168 ASP A N 1
ATOM 1309 C CA . ASP A 1 168 ? -4.139 -11.573 21.448 1.00 67.56 168 ASP A CA 1
ATOM 1310 C C . ASP A 1 168 ? -3.177 -11.961 20.320 1.00 67.56 168 ASP A C 1
ATOM 1312 O O . ASP A 1 168 ? -2.766 -13.117 20.204 1.00 67.56 168 ASP A O 1
ATOM 1316 N N . ALA A 1 169 ? -2.846 -11.004 19.452 1.00 47.59 169 ALA A N 1
ATOM 1317 C CA . ALA A 1 169 ? -1.838 -11.216 18.424 1.00 47.59 169 ALA A CA 1
ATOM 1318 C C . ALA A 1 169 ? -0.474 -11.498 19.077 1.00 47.59 169 ALA A C 1
ATOM 1320 O O . ALA A 1 169 ? -0.070 -10.801 20.011 1.00 47.59 169 ALA A O 1
ATOM 1321 N N . SER A 1 170 ? 0.259 -12.491 18.564 1.00 32.97 170 SER A N 1
ATOM 1322 C CA . SER A 1 170 ? 1.671 -12.685 18.900 1.00 32.97 170 SER A CA 1
ATOM 1323 C C . SER A 1 170 ? 2.436 -11.384 18.633 1.00 32.97 170 SER A C 1
ATOM 1325 O O . SER A 1 170 ? 2.239 -10.739 17.600 1.00 32.97 170 SER A O 1
ATOM 1327 N N . ALA A 1 171 ? 3.281 -10.989 19.588 1.00 29.00 171 ALA A N 1
ATOM 1328 C CA . ALA A 1 171 ? 3.866 -9.653 19.759 1.00 29.00 171 ALA A CA 1
ATOM 1329 C C . ALA A 1 171 ? 4.763 -9.118 18.610 1.00 29.00 171 ALA A C 1
ATOM 1331 O O . ALA A 1 171 ? 5.443 -8.112 18.780 1.00 29.00 171 ALA A O 1
ATOM 1332 N N . GLU A 1 172 ? 4.756 -9.733 17.429 1.00 28.53 172 GLU A N 1
ATOM 1333 C CA . GLU A 1 172 ? 5.670 -9.440 16.316 1.00 28.53 172 GLU A CA 1
ATOM 1334 C C . GLU A 1 172 ? 5.066 -8.575 15.192 1.00 28.53 172 GLU A C 1
ATOM 1336 O O . GLU A 1 172 ? 5.730 -8.313 14.197 1.00 28.53 172 GLU A O 1
ATOM 1341 N N . SER A 1 173 ? 3.834 -8.070 15.326 1.00 27.22 173 SER A N 1
ATOM 1342 C CA . SER A 1 173 ? 3.148 -7.322 14.245 1.00 27.22 173 SER A CA 1
ATOM 1343 C C . SER A 1 173 ? 2.676 -5.909 14.628 1.00 27.22 173 SER A C 1
ATOM 1345 O O . SER A 1 173 ? 1.788 -5.328 14.003 1.00 27.22 173 SER A O 1
ATOM 1347 N N . ALA A 1 174 ? 3.287 -5.306 15.653 1.00 27.47 174 ALA A N 1
ATOM 1348 C CA . ALA A 1 174 ? 2.884 -4.006 16.195 1.00 27.47 174 ALA A CA 1
ATOM 1349 C C . ALA A 1 174 ? 3.424 -2.765 15.446 1.00 27.47 174 ALA A C 1
ATOM 1351 O O . ALA A 1 174 ? 3.346 -1.663 15.989 1.00 27.47 174 ALA A O 1
ATOM 1352 N N . THR A 1 175 ? 3.905 -2.871 14.206 1.00 27.50 175 THR A N 1
ATOM 1353 C CA . THR A 1 175 ? 4.349 -1.707 13.418 1.00 27.50 175 THR A CA 1
ATOM 1354 C C . THR A 1 175 ? 3.256 -1.171 12.487 1.00 27.50 175 THR A C 1
ATOM 1356 O O . THR A 1 175 ? 2.604 -1.904 11.756 1.00 27.50 175 THR A O 1
ATOM 1359 N N . GLU A 1 176 ? 3.019 0.137 12.623 1.00 35.88 176 GLU A N 1
ATOM 1360 C CA . GLU A 1 176 ? 2.625 1.101 11.582 1.00 35.88 176 GLU A CA 1
ATOM 1361 C C . GLU A 1 176 ? 1.393 0.808 10.710 1.00 35.88 176 GLU A C 1
ATOM 1363 O O . GLU A 1 176 ? 1.456 0.042 9.761 1.00 35.88 176 GLU A O 1
ATOM 1368 N N . GLN A 1 177 ? 0.286 1.511 10.996 1.00 33.03 177 GLN A N 1
ATOM 1369 C CA . GLN A 1 177 ? -0.632 2.138 10.019 1.00 33.03 177 GLN A CA 1
ATOM 1370 C C . GLN A 1 177 ? -1.816 2.752 10.789 1.00 33.03 177 GLN A C 1
ATOM 1372 O O . GLN A 1 177 ? -2.813 2.091 11.070 1.00 33.03 177 GLN A O 1
ATOM 1377 N N . ASP A 1 178 ? -1.664 4.012 11.212 1.00 37.62 178 ASP A N 1
ATOM 1378 C CA . ASP A 1 178 ? -2.625 4.698 12.083 1.00 37.62 178 ASP A CA 1
ATOM 1379 C C . ASP A 1 178 ? -3.727 5.448 11.312 1.00 37.62 178 ASP A C 1
ATOM 1381 O O . ASP A 1 178 ? -3.465 6.180 10.352 1.00 37.62 178 ASP A O 1
ATOM 1385 N N . GLY A 1 179 ? -4.965 5.302 11.788 1.00 35.50 179 GLY A N 1
ATOM 1386 C CA . GLY A 1 179 ? -6.214 5.860 11.263 1.00 35.50 179 GLY A CA 1
ATOM 1387 C C . GLY A 1 179 ? -6.667 7.167 11.929 1.00 35.50 179 GLY A C 1
ATOM 1388 O O . GLY A 1 179 ? -7.865 7.426 11.968 1.00 35.50 179 GLY A O 1
ATOM 1389 N N . GLY A 1 180 ? -5.748 7.985 12.455 1.00 43.97 180 GLY A N 1
ATOM 1390 C CA . GLY A 1 180 ? -6.059 9.307 13.013 1.00 43.97 180 GLY A CA 1
ATOM 1391 C C . GLY A 1 180 ? -6.632 10.334 12.015 1.00 43.97 180 GLY A C 1
ATOM 1392 O O . GLY A 1 180 ? -6.461 10.229 10.797 1.00 43.97 180 GLY A O 1
ATOM 1393 N N . ARG A 1 181 ? -7.297 11.368 12.548 1.00 50.94 181 ARG A N 1
ATOM 1394 C CA . ARG A 1 181 ? -7.770 12.564 11.819 1.00 50.94 181 ARG A CA 1
ATOM 1395 C C . ARG A 1 181 ? -6.645 13.130 10.940 1.00 50.94 181 ARG A C 1
ATOM 1397 O O . ARG A 1 181 ? -5.537 13.334 11.433 1.00 50.94 181 ARG A O 1
ATOM 1404 N N . MET A 1 182 ? -6.914 13.417 9.664 1.00 63.84 182 MET A N 1
ATOM 1405 C CA . MET A 1 182 ? -5.974 14.200 8.854 1.00 63.84 182 MET A CA 1
ATOM 1406 C C . MET A 1 182 ? -5.985 15.644 9.368 1.00 63.84 182 MET A C 1
ATOM 1408 O O . MET A 1 182 ? -6.942 16.383 9.152 1.00 63.84 182 MET A O 1
ATOM 1412 N N . LEU A 1 183 ? -4.950 16.011 10.123 1.00 62.75 183 LEU A N 1
ATOM 1413 C CA . LEU A 1 183 ? -4.808 17.337 10.722 1.00 62.75 183 LEU A CA 1
ATOM 1414 C C . LEU A 1 183 ? -4.620 18.395 9.633 1.00 62.75 183 LEU A C 1
ATOM 1416 O O . LEU A 1 183 ? -3.842 18.186 8.708 1.00 62.75 183 LEU A O 1
ATOM 1420 N N . GLU A 1 184 ? -5.346 19.508 9.750 1.00 71.44 184 GLU A N 1
ATOM 1421 C CA . GLU A 1 184 ? -5.267 20.657 8.831 1.00 71.44 184 GLU A CA 1
ATOM 1422 C C . GLU A 1 184 ? -5.519 20.307 7.358 1.00 71.44 184 GLU A C 1
ATOM 1424 O O . GLU A 1 184 ? -5.023 20.967 6.444 1.00 71.44 184 GLU A O 1
ATOM 1429 N N . ARG A 1 185 ? -6.292 19.243 7.107 1.00 81.25 185 ARG A N 1
ATOM 1430 C CA . ARG A 1 185 ? -6.682 18.811 5.756 1.00 81.25 185 ARG A CA 1
ATOM 1431 C C . ARG A 1 185 ? -8.163 19.018 5.463 1.00 81.25 185 ARG A C 1
ATOM 1433 O O . ARG A 1 185 ? -8.650 18.475 4.480 1.00 81.25 185 ARG A O 1
ATOM 1440 N N . ASP A 1 186 ? -8.865 19.816 6.267 1.00 73.62 186 ASP A N 1
ATOM 1441 C CA . ASP A 1 186 ? -10.315 20.019 6.142 1.00 73.62 186 ASP A CA 1
ATOM 1442 C C . ASP A 1 186 ? -10.707 20.499 4.732 1.00 73.62 186 ASP A C 1
ATOM 1444 O O . ASP A 1 186 ? -11.639 19.959 4.143 1.00 73.62 186 ASP A O 1
ATOM 1448 N N . LYS A 1 187 ? -9.933 21.425 4.140 1.00 77.81 187 LYS A N 1
ATOM 1449 C CA . LYS A 1 187 ? -10.137 21.871 2.751 1.00 77.81 187 LYS A CA 1
ATOM 1450 C C . LYS A 1 187 ? -9.960 20.732 1.744 1.00 77.81 187 LYS A C 1
ATOM 1452 O O . LYS A 1 187 ? -10.848 20.502 0.939 1.00 77.81 187 LYS A O 1
ATOM 1457 N N . ALA A 1 188 ? -8.854 19.993 1.812 1.00 82.31 188 ALA A N 1
ATOM 1458 C CA . ALA A 1 188 ? -8.588 18.912 0.863 1.00 82.31 188 ALA A CA 1
ATOM 1459 C C . ALA A 1 188 ? -9.617 17.775 0.969 1.00 82.31 188 ALA A C 1
ATOM 1461 O O . ALA A 1 188 ? -10.030 17.212 -0.040 1.00 82.31 188 ALA A O 1
ATOM 1462 N N . LEU A 1 189 ? -10.071 17.459 2.185 1.00 80.56 189 LEU A N 1
ATOM 1463 C CA . LEU A 1 189 ? -11.147 16.494 2.409 1.00 80.56 189 LEU A CA 1
ATOM 1464 C C . LEU A 1 189 ? -12.494 17.005 1.878 1.00 80.56 189 LEU A C 1
ATOM 1466 O O . LEU A 1 189 ? -13.263 16.214 1.333 1.00 80.56 189 LEU A O 1
ATOM 1470 N N . ALA A 1 190 ? -12.776 18.303 2.012 1.00 73.81 190 ALA A N 1
ATOM 1471 C CA . ALA A 1 190 ? -13.959 18.924 1.424 1.00 73.81 190 ALA A CA 1
ATOM 1472 C C . ALA A 1 190 ? -13.907 18.903 -0.113 1.00 73.81 190 ALA A C 1
ATOM 1474 O O . ALA A 1 190 ? -14.899 18.531 -0.732 1.00 73.81 190 ALA A O 1
ATOM 1475 N N . ASP A 1 191 ? -12.753 19.202 -0.717 1.00 85.44 191 ASP A N 1
ATOM 1476 C CA . ASP A 1 191 ? -12.545 19.137 -2.170 1.00 85.44 191 ASP A CA 1
ATOM 1477 C C . ASP A 1 191 ? -12.751 17.702 -2.689 1.00 85.44 191 ASP A C 1
ATOM 1479 O O . ASP A 1 191 ? -13.498 17.485 -3.640 1.00 85.44 191 ASP A O 1
ATOM 1483 N N . ILE A 1 192 ? -12.159 16.699 -2.023 1.00 87.00 192 ILE A N 1
ATOM 1484 C CA . ILE A 1 192 ? -12.354 15.274 -2.350 1.00 87.00 192 ILE A CA 1
ATOM 1485 C C . ILE A 1 192 ? -13.833 14.888 -2.250 1.00 87.00 192 ILE A C 1
ATOM 1487 O O . ILE A 1 192 ? -14.342 14.145 -3.086 1.00 87.00 192 ILE A O 1
ATOM 1491 N N . ARG A 1 193 ? -14.541 15.374 -1.229 1.00 84.38 193 ARG A N 1
ATOM 1492 C CA . ARG A 1 193 ? -15.964 15.076 -1.062 1.00 84.38 193 ARG A CA 1
ATOM 1493 C C . ARG A 1 193 ? -16.805 15.709 -2.167 1.00 84.38 193 ARG A C 1
ATOM 1495 O O . ARG A 1 193 ? -17.588 15.003 -2.793 1.00 84.38 193 ARG A O 1
ATOM 1502 N N . ALA A 1 194 ? -16.596 16.995 -2.440 1.00 83.00 194 ALA A N 1
ATOM 1503 C CA . ALA A 1 194 ? -17.282 17.713 -3.510 1.00 83.00 194 ALA A CA 1
ATOM 1504 C C . ALA A 1 194 ? -17.023 17.063 -4.880 1.00 83.00 194 ALA A C 1
ATOM 1506 O O . ALA A 1 194 ? -17.938 16.938 -5.695 1.00 83.00 194 ALA A O 1
ATOM 1507 N N . PHE A 1 195 ? -15.798 16.579 -5.110 1.00 92.38 195 PHE A N 1
ATOM 1508 C CA . PHE A 1 195 ? -15.456 15.781 -6.283 1.00 92.38 195 PHE A CA 1
ATOM 1509 C C . PHE A 1 195 ? -16.339 14.533 -6.387 1.00 92.38 195 PHE A C 1
ATOM 1511 O O . PHE A 1 195 ? -17.026 14.353 -7.394 1.00 92.38 195 PHE A O 1
ATOM 1518 N N . LEU A 1 196 ? -16.369 13.697 -5.344 1.00 88.25 196 LEU A N 1
ATOM 1519 C CA . LEU A 1 196 ? -17.136 12.447 -5.340 1.00 88.25 196 LEU A CA 1
ATOM 1520 C C . LEU A 1 196 ? -18.649 12.682 -5.482 1.00 88.25 196 LEU A C 1
ATOM 1522 O O . LEU A 1 196 ? -19.326 11.932 -6.185 1.00 88.25 196 LEU A O 1
ATOM 1526 N N . GLU A 1 197 ? -19.179 13.743 -4.873 1.00 86.75 197 GLU A N 1
ATOM 1527 C CA . GLU A 1 197 ? -20.589 14.146 -4.982 1.00 86.75 197 GLU A CA 1
ATOM 1528 C C . GLU A 1 197 ? -20.972 14.611 -6.396 1.00 86.75 197 GLU A C 1
ATOM 1530 O O . GLU A 1 197 ? -22.124 14.457 -6.802 1.00 86.75 197 GLU A O 1
ATOM 1535 N N . SER A 1 198 ? -20.018 15.129 -7.177 1.00 88.50 198 SER A N 1
ATOM 1536 C CA . SER A 1 198 ? -20.248 15.552 -8.567 1.00 88.50 198 SER A CA 1
ATOM 1537 C C . SER A 1 198 ? -20.271 14.393 -9.576 1.00 88.50 198 SER A C 1
ATOM 1539 O O . SER A 1 198 ? -20.837 14.525 -10.668 1.00 88.50 198 SER A O 1
ATOM 1541 N N . LEU A 1 199 ? -19.702 13.234 -9.218 1.00 89.00 199 LEU A N 1
ATOM 1542 C CA . LEU A 1 199 ? -19.529 12.094 -10.125 1.00 89.00 199 LEU A CA 1
ATOM 1543 C C . LEU A 1 199 ? -20.829 11.574 -10.760 1.00 89.00 199 LEU A C 1
ATOM 1545 O O . LEU A 1 199 ? -20.811 11.313 -11.969 1.00 89.00 199 LEU A O 1
ATOM 1549 N N . PRO A 1 200 ? -21.970 11.474 -10.044 1.00 87.25 200 PRO A N 1
ATOM 1550 C CA . PRO A 1 200 ? -23.216 11.023 -10.654 1.00 87.25 200 PRO A CA 1
ATOM 1551 C C . PRO A 1 200 ? -23.704 11.915 -11.800 1.00 87.25 200 PRO A C 1
ATOM 1553 O O . PRO A 1 200 ? -24.330 11.419 -12.737 1.00 87.25 200 PRO A O 1
ATOM 1556 N N . ALA A 1 201 ? -23.405 13.218 -11.747 1.00 86.62 201 ALA A N 1
ATOM 1557 C CA . ALA A 1 201 ? -23.787 14.174 -12.782 1.00 86.62 201 ALA A CA 1
ATOM 1558 C C . ALA A 1 201 ? -22.800 14.167 -13.958 1.00 86.62 201 ALA A C 1
ATOM 1560 O O . ALA A 1 201 ? -23.212 14.156 -15.118 1.00 86.62 201 ALA A O 1
ATOM 1561 N N . CYS A 1 202 ? -21.497 14.149 -13.670 1.00 85.94 202 CYS A N 1
ATOM 1562 C CA . CYS A 1 202 ? -20.460 14.266 -14.696 1.00 85.94 202 CYS A CA 1
ATOM 1563 C C . CYS A 1 202 ? -20.168 12.948 -15.423 1.00 85.94 202 CYS A C 1
ATOM 1565 O O . CYS A 1 202 ? -19.660 12.985 -16.544 1.00 85.94 202 CYS A O 1
ATOM 1567 N N . LYS A 1 203 ? -20.482 11.795 -14.810 1.00 88.94 203 LYS A N 1
ATOM 1568 C CA . LYS A 1 203 ? -20.157 10.417 -15.240 1.00 88.94 203 LYS A CA 1
ATOM 1569 C C . LYS A 1 203 ? -18.664 10.110 -15.371 1.00 88.94 203 LYS A C 1
ATOM 1571 O O . LYS A 1 203 ? -18.254 8.993 -15.083 1.00 88.94 203 LYS A O 1
ATOM 1576 N N . ARG A 1 204 ? -17.846 11.064 -15.813 1.00 91.94 204 ARG A N 1
ATOM 1577 C CA . ARG A 1 204 ? -16.396 10.945 -15.942 1.00 91.94 204 ARG A CA 1
ATOM 1578 C C . ARG A 1 204 ? -15.709 12.174 -15.372 1.00 91.94 204 ARG A C 1
ATOM 1580 O O . ARG A 1 204 ? -16.008 13.292 -15.795 1.00 91.94 204 ARG A O 1
ATOM 1587 N N . ALA A 1 205 ? -14.809 11.966 -14.421 1.00 93.25 205 ALA A N 1
ATOM 1588 C CA . ALA A 1 205 ? -14.068 13.053 -13.798 1.00 93.25 205 ALA A CA 1
ATOM 1589 C C . ALA A 1 205 ? -12.716 12.585 -13.258 1.00 93.25 205 ALA A C 1
ATOM 1591 O O . ALA A 1 205 ? -12.536 11.413 -12.914 1.00 93.25 205 ALA A O 1
ATOM 1592 N N . ARG A 1 206 ? -11.784 13.521 -13.116 1.00 94.69 206 ARG A N 1
ATOM 1593 C CA . ARG A 1 206 ? -10.495 13.296 -12.474 1.00 94.69 206 ARG A CA 1
ATOM 1594 C C . ARG A 1 206 ? -10.195 14.322 -11.396 1.00 94.69 206 ARG A C 1
ATOM 1596 O O . ARG A 1 206 ? -10.515 15.500 -11.539 1.00 94.69 206 ARG A O 1
ATOM 1603 N N . LEU A 1 207 ? -9.524 13.861 -10.349 1.00 94.75 207 LEU A N 1
ATOM 1604 C CA . LEU A 1 207 ? -9.016 14.681 -9.262 1.00 94.75 207 LEU A CA 1
ATOM 1605 C C . LEU A 1 207 ? -7.513 14.469 -9.115 1.00 94.75 207 LEU A C 1
ATOM 1607 O O . LEU A 1 207 ? -7.044 13.350 -8.893 1.00 94.75 207 LEU A O 1
ATOM 1611 N N . ARG A 1 208 ? -6.761 15.564 -9.180 1.00 95.50 208 ARG A N 1
ATOM 1612 C CA . ARG A 1 208 ? -5.332 15.579 -8.877 1.00 95.50 208 ARG A CA 1
ATOM 1613 C C . ARG A 1 208 ? -5.103 15.974 -7.421 1.00 95.50 208 ARG A C 1
ATOM 1615 O O . ARG A 1 208 ? -5.571 17.023 -6.986 1.00 95.50 208 ARG A O 1
ATOM 1622 N N . ILE A 1 209 ? -4.358 15.155 -6.682 1.00 94.62 209 ILE A N 1
ATOM 1623 C CA . ILE A 1 209 ? -3.873 15.461 -5.332 1.00 94.62 209 ILE A CA 1
ATOM 1624 C C . ILE A 1 209 ? -2.403 15.877 -5.440 1.00 94.62 209 ILE A C 1
ATOM 1626 O O . ILE A 1 209 ? -1.499 15.038 -5.501 1.00 94.62 209 ILE A O 1
ATOM 1630 N N . ALA A 1 210 ? -2.172 17.184 -5.465 1.00 91.56 210 ALA A N 1
ATOM 1631 C CA . ALA A 1 210 ? -0.847 17.780 -5.544 1.00 91.56 210 ALA A CA 1
ATOM 1632 C C . ALA A 1 210 ? -0.250 18.018 -4.150 1.00 91.56 210 ALA A C 1
ATOM 1634 O O . ALA A 1 210 ? -0.963 18.100 -3.149 1.00 91.56 210 ALA A O 1
ATOM 1635 N N . GLY A 1 211 ? 1.069 18.167 -4.080 1.00 86.81 211 GLY A N 1
ATOM 1636 C CA . GLY A 1 211 ? 1.774 18.547 -2.857 1.00 86.81 211 GLY A CA 1
ATOM 1637 C C . GLY A 1 211 ? 3.186 17.967 -2.811 1.00 86.81 211 GLY A C 1
ATOM 1638 O O . GLY A 1 211 ? 3.451 16.973 -3.484 1.00 86.81 211 GLY A O 1
ATOM 1639 N N . PRO A 1 212 ? 4.091 18.545 -2.006 1.00 83.38 212 PRO A N 1
ATOM 1640 C CA . PRO A 1 212 ? 5.461 18.058 -1.891 1.00 83.38 212 PRO A CA 1
ATOM 1641 C C . PRO A 1 212 ? 5.508 16.612 -1.378 1.00 83.38 212 PRO A C 1
ATOM 1643 O O . PRO A 1 212 ? 4.607 16.149 -0.661 1.00 83.38 212 PRO A O 1
ATOM 1646 N N . ALA A 1 213 ? 6.580 15.894 -1.714 1.00 81.31 213 ALA A N 1
ATOM 1647 C CA . ALA A 1 213 ? 6.809 14.537 -1.235 1.00 81.31 213 ALA A CA 1
ATOM 1648 C C . ALA A 1 213 ? 6.756 14.482 0.305 1.00 81.31 213 ALA A C 1
ATOM 1650 O O . ALA A 1 213 ? 7.445 15.219 1.002 1.00 81.31 213 ALA A O 1
ATOM 1651 N N . GLY A 1 214 ? 5.913 13.604 0.856 1.00 79.00 214 GLY A N 1
ATOM 1652 C CA . GLY A 1 214 ? 5.694 13.506 2.305 1.00 79.00 214 GLY A CA 1
ATOM 1653 C C . GLY A 1 214 ? 4.587 14.406 2.872 1.00 79.00 214 GLY A C 1
ATOM 1654 O O . GLY A 1 214 ? 4.293 14.296 4.057 1.00 79.00 214 GLY A O 1
ATOM 1655 N N . SER A 1 215 ? 3.894 15.212 2.062 1.00 84.94 215 SER A N 1
ATOM 1656 C CA . SER A 1 215 ? 2.727 16.018 2.494 1.00 84.94 215 SER A CA 1
ATOM 1657 C C . SER A 1 215 ? 1.502 15.199 2.943 1.00 84.94 215 SER A C 1
ATOM 1659 O O . SER A 1 215 ? 0.601 15.732 3.599 1.00 84.94 215 SER A O 1
ATOM 1661 N N . GLY A 1 216 ? 1.470 13.901 2.615 1.00 84.38 216 GLY A N 1
ATOM 1662 C CA . GLY A 1 216 ? 0.377 12.981 2.946 1.00 84.38 216 GLY A CA 1
ATOM 1663 C C . GLY A 1 216 ? -0.532 12.605 1.770 1.00 84.38 216 GLY A C 1
ATOM 1664 O O . GLY A 1 216 ? -1.643 12.137 2.009 1.00 84.38 216 GLY A O 1
ATOM 1665 N N . ARG A 1 217 ? -0.078 12.775 0.519 1.00 89.38 217 ARG A N 1
ATOM 1666 C CA . ARG A 1 217 ? -0.851 12.457 -0.700 1.00 89.38 217 ARG A CA 1
ATOM 1667 C C . ARG A 1 217 ? -1.412 11.037 -0.714 1.00 89.38 217 ARG A C 1
ATOM 1669 O O . ARG A 1 217 ? -2.615 10.877 -0.882 1.00 89.38 217 ARG A O 1
ATOM 1676 N N . SER A 1 218 ? -0.589 10.032 -0.416 1.00 84.56 218 SER A N 1
ATOM 1677 C CA . SER A 1 218 ? -1.017 8.628 -0.334 1.00 84.56 218 SER A CA 1
ATOM 1678 C C . SER A 1 218 ? -2.123 8.410 0.706 1.00 84.56 218 SER A C 1
ATOM 1680 O O . SER A 1 218 ? -3.041 7.618 0.499 1.00 84.56 218 SER A O 1
ATOM 1682 N N . ARG A 1 219 ? -2.086 9.153 1.824 1.00 83.00 219 ARG A N 1
ATOM 1683 C CA . ARG A 1 219 ? -3.138 9.102 2.851 1.00 83.00 219 ARG A CA 1
ATOM 1684 C C . ARG A 1 219 ? -4.432 9.746 2.356 1.00 83.00 219 ARG A C 1
ATOM 1686 O O . ARG A 1 219 ? -5.489 9.153 2.535 1.00 83.00 219 ARG A O 1
ATOM 1693 N N . ALA A 1 220 ? -4.353 10.914 1.717 1.00 85.25 220 ALA A N 1
ATOM 1694 C CA . ALA A 1 220 ? -5.520 11.582 1.135 1.00 85.25 220 ALA A CA 1
ATOM 1695 C C . ALA A 1 220 ? -6.169 10.732 0.029 1.00 85.25 220 ALA A C 1
ATOM 1697 O O . ALA A 1 220 ? -7.389 10.603 -0.020 1.00 85.25 220 ALA A O 1
ATOM 1698 N N . LEU A 1 221 ? -5.353 10.072 -0.796 1.00 89.44 221 LEU A N 1
ATOM 1699 C CA . LEU A 1 221 ? -5.804 9.114 -1.802 1.00 89.44 221 LEU A CA 1
ATOM 1700 C C . LEU A 1 221 ? -6.553 7.932 -1.162 1.00 89.44 221 LEU A C 1
ATOM 1702 O O . LEU A 1 221 ? -7.616 7.525 -1.632 1.00 89.44 221 LEU A O 1
ATOM 1706 N N . ALA A 1 222 ? -6.034 7.405 -0.048 1.00 83.12 222 ALA A N 1
ATOM 1707 C CA . ALA A 1 222 ? -6.698 6.346 0.705 1.00 83.12 222 ALA A CA 1
ATOM 1708 C C . ALA A 1 222 ? -8.041 6.798 1.307 1.00 83.12 222 ALA A C 1
ATOM 1710 O O . ALA A 1 222 ? -8.979 5.997 1.324 1.00 83.12 222 ALA A O 1
ATOM 1711 N N . GLU A 1 223 ? -8.157 8.052 1.765 1.00 80.12 223 GLU A N 1
ATOM 1712 C CA . GLU A 1 223 ? -9.443 8.623 2.197 1.00 80.12 223 GLU A CA 1
ATOM 1713 C C . GLU A 1 223 ? -10.430 8.731 1.036 1.00 80.12 223 GLU A C 1
ATOM 1715 O O . GLU A 1 223 ? -11.560 8.268 1.169 1.00 80.12 223 GLU A O 1
ATOM 1720 N N . ALA A 1 224 ? -10.009 9.255 -0.120 1.00 86.12 224 ALA A N 1
ATOM 1721 C CA . ALA A 1 224 ? -10.865 9.331 -1.305 1.00 86.12 224 ALA A CA 1
ATOM 1722 C C . ALA A 1 224 ? -11.450 7.955 -1.669 1.00 86.12 224 ALA A C 1
ATOM 1724 O O . ALA A 1 224 ? -12.652 7.824 -1.900 1.00 86.12 224 ALA A O 1
ATOM 1725 N N . GLY A 1 225 ? -10.623 6.905 -1.603 1.00 84.31 225 GLY A N 1
ATOM 1726 C CA . GLY A 1 225 ? -11.071 5.521 -1.755 1.00 84.31 225 GLY A CA 1
ATOM 1727 C C . GLY A 1 225 ? -12.112 5.085 -0.731 1.00 84.31 225 GLY A C 1
ATOM 1728 O O . GLY A 1 225 ? -13.121 4.490 -1.099 1.00 84.31 225 GLY A O 1
ATOM 1729 N N . ARG A 1 226 ? -11.895 5.379 0.556 1.00 78.75 226 ARG A N 1
ATOM 1730 C CA . ARG A 1 226 ? -12.864 5.043 1.612 1.00 78.75 226 ARG A CA 1
ATOM 1731 C C . ARG A 1 226 ? -14.211 5.722 1.382 1.00 78.75 226 ARG A C 1
ATOM 1733 O O . ARG A 1 226 ? -15.243 5.063 1.466 1.00 78.75 226 ARG A O 1
ATOM 1740 N N . HIS A 1 227 ? -14.198 7.015 1.068 1.00 78.31 227 HIS A N 1
ATOM 1741 C CA . HIS A 1 227 ? -15.414 7.781 0.807 1.00 78.31 227 HIS A CA 1
ATOM 1742 C C . HIS A 1 227 ? -16.182 7.239 -0.406 1.00 78.31 227 HIS A C 1
ATOM 1744 O O . HIS A 1 227 ? -17.391 7.036 -0.325 1.00 78.31 227 HIS A O 1
ATOM 1750 N N . ALA A 1 228 ? -15.492 6.924 -1.501 1.00 83.88 228 ALA A N 1
ATOM 1751 C CA . ALA A 1 228 ? -16.138 6.386 -2.694 1.00 83.88 228 ALA A CA 1
ATOM 1752 C C . ALA A 1 228 ? -16.704 4.973 -2.495 1.00 83.88 228 ALA A C 1
ATOM 1754 O O . ALA A 1 228 ? -17.804 4.685 -2.968 1.00 83.88 228 ALA A O 1
ATOM 1755 N N . ALA A 1 229 ? -16.013 4.117 -1.738 1.00 81.69 229 ALA A N 1
ATOM 1756 C CA . ALA A 1 229 ? -16.522 2.793 -1.383 1.00 81.69 229 ALA A CA 1
ATOM 1757 C C . ALA A 1 229 ? -17.833 2.882 -0.576 1.00 81.69 229 ALA A C 1
ATOM 1759 O O . ALA A 1 229 ? -18.773 2.130 -0.836 1.00 81.69 229 ALA A O 1
ATOM 1760 N N . LEU A 1 230 ? -17.950 3.852 0.344 1.00 76.56 230 LEU A N 1
ATOM 1761 C CA . LEU A 1 230 ? -19.198 4.117 1.080 1.00 76.56 230 LEU A CA 1
ATOM 1762 C C . LEU A 1 230 ? -20.338 4.582 0.156 1.00 76.56 230 LEU A C 1
ATOM 1764 O O . LEU A 1 230 ? -21.504 4.298 0.429 1.00 76.56 230 LEU A O 1
ATOM 1768 N N . MET A 1 231 ? -20.009 5.249 -0.955 1.00 80.19 231 MET A N 1
ATOM 1769 C CA . MET A 1 231 ? -20.956 5.647 -2.007 1.00 80.19 231 MET A CA 1
ATOM 1770 C C . MET A 1 231 ? -21.275 4.512 -3.003 1.00 80.19 231 MET A C 1
ATOM 1772 O O . MET A 1 231 ? -22.088 4.695 -3.911 1.00 80.19 231 MET A O 1
ATOM 1776 N N . GLY A 1 232 ? -20.676 3.327 -2.831 1.00 80.56 232 GLY A N 1
ATOM 1777 C CA . GLY A 1 232 ? -20.925 2.140 -3.652 1.00 80.56 232 GLY A CA 1
ATOM 1778 C C . GLY A 1 232 ? -20.087 2.040 -4.929 1.00 80.56 232 GLY A C 1
ATOM 1779 O O . GLY A 1 232 ? -20.424 1.238 -5.796 1.00 80.56 232 GLY A O 1
ATOM 1780 N N . TYR A 1 233 ? -19.022 2.835 -5.067 1.00 89.00 233 TYR A N 1
ATOM 1781 C CA . TYR A 1 233 ? -18.053 2.665 -6.153 1.00 89.00 233 TYR A CA 1
ATOM 1782 C C . TYR A 1 233 ? -17.107 1.504 -5.854 1.00 89.00 233 TYR A C 1
ATOM 1784 O O . TYR A 1 233 ? -16.658 1.338 -4.718 1.00 89.00 233 TYR A O 1
ATOM 1792 N N . GLU A 1 234 ? -16.739 0.759 -6.892 1.00 92.88 234 GLU A N 1
ATOM 1793 C CA . GLU A 1 234 ? -15.632 -0.187 -6.811 1.00 92.88 234 GLU A CA 1
ATOM 1794 C C . GLU A 1 234 ? -14.311 0.583 -6.889 1.00 92.88 234 GLU A C 1
ATOM 1796 O O . GLU A 1 234 ? -14.111 1.409 -7.782 1.00 92.88 234 GLU A O 1
ATOM 1801 N N . VAL A 1 235 ? -13.404 0.332 -5.944 1.00 91.50 235 VAL A N 1
ATOM 1802 C CA . VAL A 1 235 ? -12.149 1.082 -5.817 1.00 91.50 235 VAL A CA 1
ATOM 1803 C C . VAL A 1 235 ? -10.976 0.201 -6.215 1.00 91.50 235 VAL A C 1
ATOM 1805 O O . VAL A 1 235 ? -10.643 -0.761 -5.525 1.00 91.50 235 VAL A O 1
ATOM 1808 N N . MET A 1 236 ? -10.297 0.576 -7.293 1.00 92.94 236 MET A N 1
ATOM 1809 C CA . MET A 1 236 ? -9.111 -0.114 -7.792 1.00 92.94 236 MET A CA 1
ATOM 1810 C C . MET A 1 236 ? -7.881 0.767 -7.591 1.00 92.94 236 MET A C 1
ATOM 1812 O O . MET A 1 236 ? -7.903 1.956 -7.898 1.00 92.94 236 MET A O 1
ATOM 1816 N N . ARG A 1 237 ? -6.800 0.196 -7.052 1.00 93.25 237 ARG A N 1
ATOM 1817 C CA . ARG A 1 237 ? -5.578 0.935 -6.698 1.00 93.25 237 ARG A CA 1
ATOM 1818 C C . ARG A 1 237 ? -4.428 0.574 -7.622 1.00 93.25 237 ARG A C 1
ATOM 1820 O O . ARG A 1 237 ? -4.265 -0.595 -7.954 1.00 93.25 237 ARG A O 1
ATOM 1827 N N . LEU A 1 238 ? -3.637 1.572 -7.987 1.00 92.50 238 LEU A N 1
ATOM 1828 C CA . LEU A 1 238 ? -2.386 1.454 -8.720 1.00 92.50 238 LEU A CA 1
ATOM 1829 C C . LEU A 1 238 ? -1.324 2.309 -8.034 1.00 92.50 238 LEU A C 1
ATOM 1831 O O . LEU A 1 238 ? -1.618 3.366 -7.474 1.00 92.50 238 LEU A O 1
ATOM 1835 N N . GLN A 1 239 ? -0.086 1.840 -8.094 1.00 89.00 239 GLN A N 1
ATOM 1836 C CA . GLN A 1 239 ? 1.072 2.560 -7.592 1.00 89.00 239 GLN A CA 1
ATOM 1837 C C . GLN A 1 239 ? 2.044 2.758 -8.752 1.00 89.00 239 GLN A C 1
ATOM 1839 O O . GLN A 1 239 ? 2.396 1.791 -9.425 1.00 89.00 239 GLN A O 1
ATOM 1844 N N . GLY A 1 240 ? 2.456 3.996 -8.989 1.00 85.69 240 GLY A N 1
ATOM 1845 C CA . GLY A 1 240 ? 3.617 4.323 -9.796 1.00 85.69 240 GLY A CA 1
ATOM 1846 C C . GLY A 1 240 ? 4.876 4.248 -8.943 1.00 85.69 240 GLY A C 1
ATOM 1847 O O . GLY A 1 240 ? 4.878 4.572 -7.752 1.00 85.69 240 GLY A O 1
ATOM 1848 N N . ARG A 1 241 ? 5.951 3.760 -9.550 1.00 81.75 241 ARG A N 1
ATOM 1849 C CA . ARG A 1 241 ? 7.300 3.787 -8.986 1.00 81.75 241 ARG A CA 1
ATOM 1850 C C . ARG A 1 241 ? 8.258 4.115 -10.122 1.00 81.75 241 ARG A C 1
ATOM 1852 O O . ARG A 1 241 ? 8.036 3.597 -11.214 1.00 81.75 241 ARG A O 1
ATOM 1859 N N . PRO A 1 242 ? 9.344 4.866 -9.892 1.00 71.69 242 PRO A N 1
ATOM 1860 C CA . PRO A 1 242 ? 10.280 5.217 -10.962 1.00 71.69 242 PRO A CA 1
ATOM 1861 C C . PRO A 1 242 ? 10.772 4.000 -11.767 1.00 71.69 242 PRO A C 1
ATOM 1863 O O . PRO A 1 242 ? 10.928 4.069 -12.982 1.00 71.69 242 PRO A O 1
ATOM 1866 N N . GLY A 1 243 ? 10.939 2.844 -11.109 1.00 67.44 243 GLY A N 1
ATOM 1867 C CA . GLY A 1 243 ? 11.306 1.588 -11.771 1.00 67.44 243 GLY A CA 1
ATOM 1868 C C . GLY A 1 243 ? 10.242 1.016 -12.722 1.00 67.44 243 GLY A C 1
ATOM 1869 O O . GLY A 1 243 ? 10.592 0.281 -13.641 1.00 67.44 243 GLY A O 1
ATOM 1870 N N . TYR A 1 244 ? 8.960 1.349 -12.558 1.00 78.94 244 TYR A N 1
ATOM 1871 C CA . TYR A 1 244 ? 7.871 0.804 -13.378 1.00 78.94 244 TYR A CA 1
ATOM 1872 C C . TYR A 1 244 ? 7.826 1.405 -14.775 1.00 78.94 244 TYR A C 1
ATOM 1874 O O . TYR A 1 244 ? 7.456 0.694 -15.701 1.00 78.94 244 TYR A O 1
ATOM 1882 N N . ALA A 1 245 ? 8.260 2.656 -14.959 1.00 66.62 245 ALA A N 1
ATOM 1883 C CA . ALA A 1 245 ? 8.219 3.350 -16.249 1.00 66.62 245 ALA A CA 1
ATOM 1884 C C . ALA A 1 245 ? 8.891 2.576 -17.407 1.00 66.62 245 ALA A C 1
ATOM 1886 O O . ALA A 1 245 ? 8.585 2.824 -18.573 1.00 66.62 245 ALA A O 1
ATOM 1887 N N . LEU A 1 246 ? 9.782 1.634 -17.076 1.00 69.06 246 LEU A N 1
ATOM 1888 C CA . LEU A 1 246 ? 10.565 0.804 -17.993 1.00 69.06 246 LEU A CA 1
ATOM 1889 C C . LEU A 1 246 ? 10.098 -0.663 -18.046 1.00 69.06 246 LEU A C 1
ATOM 1891 O O . LEU A 1 246 ? 10.883 -1.541 -18.411 1.00 69.06 246 LEU A O 1
ATOM 1895 N N . ARG A 1 247 ? 8.855 -0.954 -17.655 1.00 72.06 247 ARG A N 1
ATOM 1896 C CA . ARG A 1 247 ? 8.244 -2.287 -17.752 1.00 72.06 247 ARG A CA 1
ATOM 1897 C C . ARG A 1 247 ? 6.851 -2.208 -18.352 1.00 72.06 247 ARG A C 1
ATOM 1899 O O . ARG A 1 247 ? 6.043 -1.367 -17.956 1.00 72.06 247 ARG A O 1
ATOM 1906 N N . THR A 1 248 ? 6.533 -3.171 -19.208 1.00 73.50 248 THR A N 1
ATOM 1907 C CA . THR A 1 248 ? 5.197 -3.291 -19.780 1.00 73.50 248 THR A CA 1
ATOM 1908 C C . THR A 1 248 ? 4.197 -3.700 -18.693 1.00 73.50 248 THR A C 1
ATOM 1910 O O . THR A 1 248 ? 4.357 -4.706 -18.007 1.00 73.50 248 THR A O 1
ATOM 1913 N N . HIS A 1 249 ? 3.150 -2.903 -18.523 1.00 80.31 249 HIS A N 1
ATOM 1914 C CA . HIS A 1 249 ? 2.025 -3.091 -17.615 1.00 80.31 249 HIS A CA 1
ATOM 1915 C C . HIS A 1 249 ? 2.394 -3.275 -16.133 1.00 80.31 249 HIS A C 1
ATOM 1917 O O . HIS A 1 249 ? 1.588 -3.816 -15.369 1.00 80.31 249 HIS A O 1
ATOM 1923 N N . ALA A 1 250 ? 3.580 -2.829 -15.702 1.00 81.19 250 ALA A N 1
ATOM 1924 C CA . ALA A 1 250 ? 4.099 -3.083 -14.357 1.00 81.19 250 ALA A CA 1
ATOM 1925 C C . ALA A 1 250 ? 3.137 -2.656 -13.249 1.00 81.19 250 ALA A C 1
ATOM 1927 O O . ALA A 1 250 ? 2.892 -3.433 -12.327 1.00 81.19 250 ALA A O 1
ATOM 1928 N N . ALA A 1 251 ? 2.543 -1.467 -13.356 1.00 86.56 251 ALA A N 1
ATOM 1929 C CA . ALA A 1 251 ? 1.632 -0.983 -12.323 1.00 86.56 251 ALA A CA 1
ATOM 1930 C C . ALA A 1 251 ? 0.403 -1.900 -12.155 1.00 86.56 251 ALA A C 1
ATOM 1932 O O . ALA A 1 251 ? -0.013 -2.166 -11.026 1.00 86.56 251 ALA A O 1
ATOM 1933 N N . ILE A 1 252 ? -0.150 -2.432 -13.254 1.00 86.56 252 ILE A N 1
ATOM 1934 C CA . ILE A 1 252 ? -1.265 -3.390 -13.205 1.00 86.56 252 ILE A CA 1
ATOM 1935 C C . ILE A 1 252 ? -0.783 -4.741 -12.674 1.00 86.56 252 ILE A C 1
ATOM 1937 O O . ILE A 1 252 ? -1.434 -5.299 -11.797 1.00 86.56 252 ILE A O 1
ATOM 1941 N N . VAL A 1 253 ? 0.344 -5.269 -13.158 1.00 81.81 253 VAL A N 1
ATOM 1942 C CA . VAL A 1 253 ? 0.877 -6.579 -12.732 1.00 81.81 253 VAL A CA 1
ATOM 1943 C C . VAL A 1 253 ? 1.117 -6.620 -11.220 1.00 81.81 253 VAL A C 1
ATOM 1945 O O . VAL A 1 253 ? 0.688 -7.560 -10.550 1.00 81.81 253 VAL A O 1
ATOM 1948 N N . GLU A 1 254 ? 1.724 -5.578 -10.659 1.00 82.44 254 GLU A N 1
ATOM 1949 C CA . GLU A 1 254 ? 1.973 -5.488 -9.216 1.00 82.44 254 GLU A CA 1
ATOM 1950 C C . GLU A 1 254 ? 0.657 -5.343 -8.431 1.00 82.44 254 GLU A C 1
ATOM 1952 O O . GLU A 1 254 ? 0.482 -5.963 -7.380 1.00 82.44 254 GLU A O 1
ATOM 1957 N N . ALA A 1 255 ? -0.320 -4.604 -8.967 1.00 85.12 255 ALA A N 1
ATOM 1958 C CA . ALA A 1 255 ? -1.640 -4.494 -8.353 1.00 85.12 255 ALA A CA 1
ATOM 1959 C C . ALA A 1 255 ? -2.427 -5.816 -8.379 1.00 85.12 255 ALA A C 1
ATOM 1961 O O . ALA A 1 255 ? -3.138 -6.118 -7.423 1.00 85.12 255 ALA A O 1
ATOM 1962 N N . ARG A 1 256 ? -2.263 -6.645 -9.421 1.00 86.69 256 ARG A N 1
ATOM 1963 C CA . ARG A 1 256 ? -2.837 -8.002 -9.479 1.00 86.69 256 ARG A CA 1
ATOM 1964 C C . ARG A 1 256 ? -2.279 -8.896 -8.379 1.00 86.69 256 ARG A C 1
ATOM 1966 O O . ARG A 1 256 ? -3.044 -9.612 -7.739 1.00 86.69 256 ARG A O 1
ATOM 1973 N N . ALA A 1 257 ? -0.967 -8.840 -8.147 1.00 71.62 257 ALA A N 1
ATOM 1974 C CA . ALA A 1 257 ? -0.301 -9.630 -7.112 1.00 71.62 257 ALA A CA 1
ATOM 1975 C C . ALA A 1 257 ? -0.764 -9.252 -5.692 1.00 71.62 257 ALA A C 1
ATOM 1977 O O . ALA A 1 257 ? -0.782 -10.100 -4.802 1.00 71.62 257 ALA A O 1
ATOM 1978 N N . ALA A 1 258 ? -1.183 -7.999 -5.485 1.00 72.62 258 ALA A N 1
ATOM 1979 C CA . ALA A 1 258 ? -1.785 -7.540 -4.233 1.00 72.62 258 ALA A CA 1
ATOM 1980 C C . ALA A 1 258 ? -3.237 -8.030 -4.022 1.00 72.62 258 ALA A C 1
ATOM 1982 O O . ALA A 1 258 ? -3.775 -7.880 -2.924 1.00 72.62 258 ALA A O 1
ATOM 1983 N N . GLY A 1 259 ? -3.864 -8.632 -5.040 1.00 76.19 259 GLY A N 1
ATOM 1984 C CA . GLY A 1 259 ? -5.221 -9.175 -4.985 1.00 76.19 259 GLY A CA 1
ATOM 1985 C C . GLY A 1 259 ? -6.323 -8.150 -5.283 1.00 76.19 259 GLY A C 1
ATOM 1986 O O . GLY A 1 259 ? -6.111 -7.133 -5.943 1.00 76.19 259 GLY A O 1
ATOM 1987 N N . GLY A 1 260 ? -7.543 -8.444 -4.827 1.00 82.62 260 GLY A N 1
ATOM 1988 C CA . GLY A 1 260 ? -8.738 -7.658 -5.155 1.00 82.62 260 GLY A CA 1
ATOM 1989 C C . GLY A 1 260 ? -9.168 -7.820 -6.616 1.00 82.62 260 GLY A C 1
ATOM 1990 O O . GLY A 1 260 ? -8.793 -8.787 -7.278 1.00 82.62 260 GLY A O 1
ATOM 1991 N N . LEU A 1 261 ? -9.935 -6.853 -7.132 1.00 86.81 261 LEU A N 1
ATOM 1992 C CA . LEU A 1 261 ? -10.493 -6.942 -8.484 1.00 86.81 261 LEU A CA 1
ATOM 1993 C C . LEU A 1 261 ? -9.411 -7.074 -9.566 1.00 86.81 261 LEU A C 1
ATOM 1995 O O . LEU A 1 261 ? -9.611 -7.807 -10.526 1.00 86.81 261 LEU A O 1
ATOM 1999 N N . TRP A 1 262 ? -8.237 -6.451 -9.400 1.00 88.00 262 TRP A N 1
ATOM 2000 C CA . TRP A 1 262 ? -7.127 -6.643 -10.341 1.00 88.00 262 TRP A CA 1
ATOM 2001 C C . TRP A 1 262 ? -6.740 -8.118 -10.480 1.00 88.00 262 TRP A C 1
ATOM 2003 O O . TRP A 1 262 ? -6.559 -8.579 -11.603 1.00 88.00 262 TRP A O 1
ATOM 2013 N N . GLY A 1 263 ? -6.655 -8.863 -9.375 1.00 81.19 263 GLY A N 1
ATOM 2014 C CA . GLY A 1 263 ? -6.278 -10.279 -9.381 1.00 81.19 263 GLY A CA 1
ATOM 2015 C C . GLY A 1 263 ? -7.281 -11.195 -10.095 1.00 81.19 263 GLY A C 1
ATOM 2016 O O . GLY A 1 263 ? -6.878 -12.211 -10.653 1.00 81.19 263 GLY A O 1
ATOM 2017 N N . GLU A 1 264 ? -8.562 -10.819 -10.125 1.00 85.25 264 GLU A N 1
ATOM 2018 C CA . GLU A 1 264 ? -9.639 -11.584 -10.777 1.00 85.25 264 GLU A CA 1
ATOM 2019 C C . GLU A 1 264 ? -9.714 -11.354 -12.291 1.00 85.25 264 GLU A C 1
ATOM 2021 O O . GLU A 1 264 ? -10.250 -12.184 -13.027 1.00 85.25 264 GLU A O 1
ATOM 2026 N N . LEU A 1 265 ? -9.189 -10.227 -12.774 1.00 85.69 265 LEU A N 1
ATOM 2027 C CA . LEU A 1 265 ? -9.226 -9.890 -14.194 1.00 85.69 265 LEU A CA 1
ATOM 2028 C C . LEU A 1 265 ? -8.259 -10.767 -15.013 1.00 85.69 265 LEU A C 1
ATOM 2030 O O . LEU A 1 265 ? -7.333 -11.355 -14.453 1.00 85.69 265 LEU A O 1
ATOM 2034 N N . PRO A 1 266 ? -8.391 -10.827 -16.345 1.00 74.44 266 PRO A N 1
ATOM 2035 C CA . PRO A 1 266 ? -7.371 -11.394 -17.226 1.00 74.44 266 PRO A CA 1
ATOM 2036 C C . PRO A 1 266 ? -6.045 -10.620 -17.157 1.00 74.44 266 PRO A C 1
ATOM 2038 O O . PRO A 1 266 ? -6.017 -9.439 -16.808 1.00 74.44 266 PRO A O 1
ATOM 2041 N N . HIS A 1 267 ? -4.934 -11.276 -17.502 1.00 78.06 267 HIS A N 1
ATOM 2042 C CA . HIS A 1 267 ? -3.622 -10.625 -17.562 1.00 78.06 267 HIS A CA 1
ATOM 2043 C C . HIS A 1 267 ? -3.638 -9.463 -18.579 1.00 78.06 267 HIS A C 1
ATOM 2045 O O . HIS A 1 267 ? -4.210 -9.640 -19.652 1.00 78.06 267 HIS A O 1
ATOM 2051 N N . PRO A 1 268 ? -3.000 -8.300 -18.323 1.00 75.06 268 PRO A N 1
ATOM 2052 C CA . PRO A 1 268 ? -3.075 -7.136 -19.221 1.00 75.06 268 PRO A CA 1
ATOM 2053 C C . PRO A 1 268 ? -2.577 -7.398 -20.656 1.00 75.06 268 PRO A C 1
ATOM 2055 O O . PRO A 1 268 ? -2.989 -6.702 -21.580 1.00 75.06 268 PRO A O 1
ATOM 2058 N N . LEU A 1 269 ? -1.771 -8.446 -20.864 1.00 72.19 269 LEU A N 1
ATOM 2059 C CA . LEU A 1 269 ? -1.330 -8.899 -22.193 1.00 72.19 269 LEU A CA 1
ATOM 2060 C C . LEU A 1 269 ? -2.458 -9.459 -23.082 1.00 72.19 269 LEU A C 1
ATOM 2062 O O . LEU A 1 269 ? -2.257 -9.569 -24.286 1.00 72.19 269 LEU A O 1
ATOM 2066 N N . CYS A 1 270 ? -3.643 -9.771 -22.539 1.00 71.19 270 CYS A N 1
ATOM 2067 C CA . CYS A 1 270 ? -4.814 -10.163 -23.344 1.00 71.19 270 CYS A CA 1
ATOM 2068 C C . CYS A 1 270 ? -5.353 -9.023 -24.236 1.00 71.19 270 CYS A C 1
ATOM 2070 O O . CYS A 1 270 ? -6.194 -9.237 -25.106 1.00 71.19 270 CYS A O 1
ATOM 2072 N N . GLY A 1 271 ? -4.856 -7.798 -24.037 1.00 72.69 271 GLY A N 1
ATOM 2073 C CA . GLY A 1 271 ? -5.274 -6.615 -24.773 1.00 72.69 271 GLY A CA 1
ATOM 2074 C C . GLY A 1 271 ? -6.435 -5.873 -24.110 1.00 72.69 271 GLY A C 1
ATOM 2075 O O . GLY A 1 271 ? -7.145 -6.376 -23.239 1.00 72.69 271 GLY A O 1
ATOM 2076 N N . ALA A 1 272 ? -6.627 -4.621 -24.531 1.00 79.69 272 ALA A N 1
ATOM 2077 C CA . ALA A 1 272 ? -7.574 -3.704 -23.899 1.00 79.69 272 ALA A CA 1
ATOM 2078 C C . ALA A 1 272 ? -9.025 -4.206 -23.947 1.00 79.69 272 ALA A C 1
ATOM 2080 O O . ALA A 1 272 ? -9.752 -4.071 -22.968 1.00 79.69 272 ALA A O 1
ATOM 2081 N N . THR A 1 273 ? -9.449 -4.791 -25.069 1.00 78.94 273 THR A N 1
ATOM 2082 C CA . THR A 1 273 ? -10.840 -5.214 -25.281 1.00 78.94 273 THR A CA 1
ATOM 2083 C C . THR A 1 273 ? -11.256 -6.328 -24.326 1.00 78.94 273 THR A C 1
ATOM 2085 O O . THR A 1 273 ? -12.316 -6.244 -23.708 1.00 78.94 273 THR A O 1
ATOM 2088 N N . GLU A 1 274 ? -10.422 -7.357 -24.177 1.00 80.00 274 GLU A N 1
ATOM 2089 C CA . GLU A 1 274 ? -10.722 -8.490 -23.301 1.00 80.00 274 GLU A CA 1
ATOM 2090 C C . GLU A 1 274 ? -10.677 -8.077 -21.824 1.00 80.00 274 GLU A C 1
ATOM 2092 O O . GLU A 1 274 ? -11.600 -8.392 -21.066 1.00 80.00 274 GLU A O 1
ATOM 2097 N N . LEU A 1 275 ? -9.670 -7.285 -21.439 1.00 86.62 275 LEU A N 1
ATOM 2098 C CA . LEU A 1 275 ? -9.523 -6.756 -20.084 1.00 86.62 275 LEU A CA 1
ATOM 2099 C C . LEU A 1 275 ? -10.707 -5.864 -19.675 1.00 86.62 275 LEU A C 1
ATOM 2101 O O . LEU A 1 275 ? -11.297 -6.070 -18.614 1.00 86.62 275 LEU A O 1
ATOM 2105 N N . VAL A 1 276 ? -11.080 -4.892 -20.517 1.00 91.31 276 VAL A N 1
ATOM 2106 C CA . VAL A 1 276 ? -12.212 -3.985 -20.257 1.00 91.31 276 VAL A CA 1
ATOM 2107 C C . VAL A 1 276 ? -13.527 -4.764 -20.221 1.00 91.31 276 VAL A C 1
ATOM 2109 O O . VAL A 1 276 ? -14.342 -4.540 -19.329 1.00 91.31 276 VAL A O 1
ATOM 2112 N N . GLY A 1 277 ? -13.723 -5.728 -21.125 1.00 89.31 277 GLY A N 1
ATOM 2113 C CA . GLY A 1 277 ? -14.919 -6.570 -21.122 1.00 89.31 277 GLY A CA 1
ATOM 2114 C C . GLY A 1 277 ? -15.053 -7.417 -19.851 1.00 89.31 277 GLY A C 1
ATOM 2115 O O . GLY A 1 277 ? -16.155 -7.571 -19.324 1.00 89.31 277 GLY A O 1
ATOM 2116 N N . ALA A 1 278 ? -13.946 -7.953 -19.329 1.00 89.19 278 ALA A N 1
ATOM 2117 C CA . ALA A 1 278 ? -13.943 -8.659 -18.049 1.00 89.19 278 ALA A CA 1
ATOM 2118 C C . ALA A 1 278 ? -14.226 -7.723 -16.866 1.00 89.19 278 ALA A C 1
ATOM 2120 O O . ALA A 1 278 ? -14.973 -8.097 -15.963 1.00 89.19 278 ALA A O 1
ATOM 2121 N N . LEU A 1 279 ? -13.689 -6.500 -16.904 1.00 93.94 279 LEU A N 1
ATOM 2122 C CA . LEU A 1 279 ? -13.933 -5.476 -15.892 1.00 93.94 279 LEU A CA 1
ATOM 2123 C C . LEU A 1 279 ? -15.412 -5.094 -15.808 1.00 93.94 279 LEU A C 1
ATOM 2125 O O . LEU A 1 279 ? -15.964 -5.104 -14.713 1.00 93.94 279 LEU A O 1
ATOM 2129 N N . VAL A 1 280 ? -16.070 -4.834 -16.941 1.00 93.81 280 VAL A N 1
ATOM 2130 C CA . VAL A 1 280 ? -17.508 -4.513 -16.980 1.00 93.81 280 VAL A CA 1
ATOM 2131 C C . VAL A 1 280 ? -18.334 -5.632 -16.338 1.00 93.81 280 VAL A C 1
ATOM 2133 O O . VAL A 1 280 ? -19.088 -5.377 -15.402 1.00 93.81 280 VAL A O 1
ATOM 2136 N N . ARG A 1 281 ? -18.107 -6.893 -16.738 1.00 92.62 281 ARG A N 1
ATOM 2137 C CA . ARG A 1 281 ? -18.811 -8.050 -16.153 1.00 92.62 281 ARG A CA 1
ATOM 2138 C C . ARG A 1 281 ? -18.601 -8.173 -14.643 1.00 92.62 281 ARG A C 1
ATOM 2140 O O . ARG A 1 281 ? -19.520 -8.552 -13.921 1.00 92.62 281 ARG A O 1
ATOM 2147 N N . ALA A 1 282 ? -17.392 -7.885 -14.167 1.00 91.38 282 ALA A N 1
ATOM 2148 C CA . ALA A 1 282 ? -17.073 -7.963 -12.749 1.00 91.38 282 ALA A CA 1
ATOM 2149 C C . ALA A 1 282 ? -17.737 -6.836 -11.940 1.00 91.38 282 ALA A C 1
ATOM 2151 O O . ALA A 1 282 ? -18.215 -7.085 -10.833 1.00 91.38 282 ALA A O 1
ATOM 2152 N N . LEU A 1 283 ? -17.815 -5.621 -12.495 1.00 92.19 283 LEU A N 1
ATOM 2153 C CA . LEU A 1 283 ? -18.537 -4.497 -11.887 1.00 92.19 283 LEU A CA 1
ATOM 2154 C C . LEU A 1 283 ? -20.043 -4.784 -11.792 1.00 92.19 283 LEU A C 1
ATOM 2156 O O . LEU A 1 283 ? -20.637 -4.561 -10.734 1.00 92.19 283 LEU A O 1
ATOM 2160 N N . ASP A 1 284 ? -20.630 -5.356 -12.846 1.00 89.81 284 ASP A N 1
ATOM 2161 C CA . ASP A 1 284 ? -22.043 -5.754 -12.874 1.00 89.81 284 ASP A CA 1
ATOM 2162 C C . ASP A 1 284 ? -22.348 -6.835 -11.829 1.00 89.81 284 ASP A C 1
ATOM 2164 O O . ASP A 1 284 ? -23.297 -6.711 -11.053 1.00 89.81 284 ASP A O 1
ATOM 2168 N N . ALA A 1 285 ? -21.506 -7.872 -11.739 1.00 88.38 285 ALA A N 1
ATOM 2169 C CA . ALA A 1 285 ? -21.658 -8.946 -10.753 1.00 88.38 285 ALA A CA 1
ATOM 2170 C C . ALA A 1 285 ? -21.590 -8.439 -9.300 1.00 88.38 285 ALA A C 1
ATOM 2172 O O . ALA A 1 285 ? -22.211 -9.015 -8.405 1.00 88.38 285 ALA A O 1
ATOM 2173 N N . ARG A 1 286 ? -20.854 -7.348 -9.063 1.00 86.88 286 ARG A N 1
ATOM 2174 C CA . ARG A 1 286 ? -20.708 -6.692 -7.753 1.00 86.88 286 ARG A CA 1
ATOM 2175 C C . ARG A 1 286 ? -21.787 -5.643 -7.479 1.00 86.88 286 ARG A C 1
ATOM 2177 O O . ARG A 1 286 ? -21.843 -5.117 -6.367 1.00 86.88 286 ARG A O 1
ATOM 2184 N N . ASN A 1 287 ? -22.654 -5.362 -8.456 1.00 85.56 287 ASN A N 1
ATOM 2185 C CA . ASN A 1 287 ? -23.672 -4.314 -8.399 1.00 85.56 287 ASN A CA 1
ATOM 2186 C C . ASN A 1 287 ? -23.066 -2.945 -8.014 1.00 85.56 287 ASN A C 1
ATOM 2188 O O . ASN A 1 287 ? -23.596 -2.232 -7.154 1.00 85.56 287 ASN A O 1
ATOM 2192 N N . ALA A 1 288 ? -21.902 -2.633 -8.595 1.00 87.75 288 ALA A N 1
ATOM 2193 C CA . ALA A 1 288 ? -21.156 -1.410 -8.322 1.00 87.75 288 ALA A CA 1
ATOM 2194 C C . ALA A 1 288 ? -21.821 -0.196 -8.988 1.00 87.75 288 ALA A C 1
ATOM 2196 O O . ALA A 1 288 ? -22.256 -0.258 -10.135 1.00 87.75 288 ALA A O 1
ATOM 2197 N N . THR A 1 289 ? -21.856 0.941 -8.288 1.00 87.75 289 THR A N 1
ATOM 2198 C CA . THR A 1 289 ? -22.385 2.206 -8.832 1.00 87.75 289 THR A CA 1
ATOM 2199 C C . THR A 1 289 ? -21.527 2.725 -9.995 1.00 87.75 289 THR A C 1
ATOM 2201 O O . THR A 1 289 ? -22.036 3.349 -10.927 1.00 87.75 289 THR A O 1
ATOM 2204 N N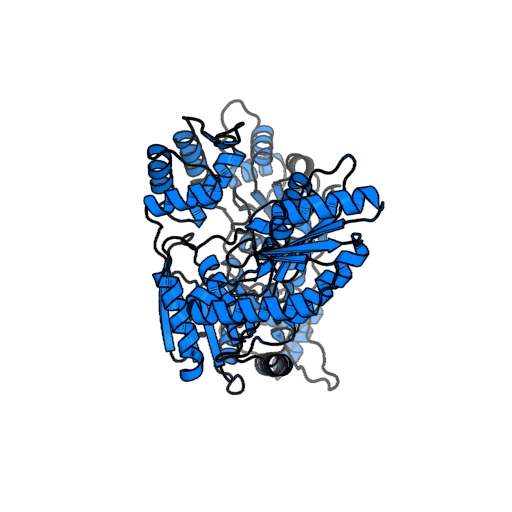 . GLY A 1 290 ? -20.221 2.464 -9.930 1.00 91.19 290 GLY A N 1
ATOM 2205 C CA . GLY A 1 290 ? -19.209 2.899 -10.884 1.00 91.19 290 GLY A CA 1
ATOM 2206 C C . GLY A 1 290 ? -17.813 2.467 -10.442 1.00 91.19 290 GLY A C 1
ATOM 2207 O O . GLY A 1 290 ? -17.658 1.743 -9.456 1.00 91.19 290 GLY A O 1
ATOM 2208 N N . LEU A 1 291 ? -16.794 2.945 -11.150 1.00 95.06 291 LEU A N 1
ATOM 2209 C CA . LEU A 1 291 ? -15.387 2.633 -10.914 1.00 95.06 291 LEU A CA 1
ATOM 2210 C C . LEU A 1 291 ? -14.611 3.874 -10.453 1.00 95.06 291 LEU A C 1
ATOM 2212 O O . LEU A 1 291 ? -14.645 4.911 -11.115 1.00 95.06 291 LEU A O 1
ATOM 2216 N N . LEU A 1 292 ? -13.850 3.743 -9.365 1.00 94.94 292 LEU A N 1
ATOM 2217 C CA . LEU A 1 292 ? -12.848 4.718 -8.940 1.00 94.94 292 LEU A CA 1
ATOM 2218 C C . LEU A 1 292 ? -11.440 4.122 -9.058 1.00 94.94 292 LEU A C 1
ATOM 2220 O O . LEU A 1 292 ? -11.087 3.180 -8.346 1.00 94.94 292 LEU A O 1
ATOM 2224 N N . LEU A 1 293 ? -10.614 4.714 -9.916 1.00 95.94 293 LEU A N 1
ATOM 2225 C CA . LEU A 1 293 ? -9.198 4.393 -10.064 1.00 95.94 293 LEU A CA 1
ATOM 2226 C C . LEU A 1 293 ? -8.368 5.323 -9.177 1.00 95.94 293 LEU A C 1
ATOM 2228 O O . LEU A 1 293 ? -8.351 6.535 -9.383 1.00 95.94 293 LEU A O 1
ATOM 2232 N N . LEU A 1 294 ? -7.671 4.754 -8.199 1.00 95.88 294 LEU A N 1
ATOM 2233 C CA . LEU A 1 294 ? -6.722 5.462 -7.346 1.00 95.88 294 LEU A CA 1
ATOM 2234 C C . LEU A 1 294 ? -5.302 5.209 -7.842 1.00 95.88 294 LEU A C 1
ATOM 2236 O O . LEU A 1 294 ? -4.883 4.054 -7.890 1.00 95.88 294 LEU A O 1
ATOM 2240 N N . ILE A 1 295 ? -4.555 6.261 -8.164 1.00 95.06 295 ILE A N 1
ATOM 2241 C CA . ILE A 1 295 ? -3.184 6.152 -8.677 1.00 95.06 295 ILE A CA 1
ATOM 2242 C C . ILE A 1 295 ? -2.244 6.949 -7.771 1.00 95.06 295 ILE A C 1
ATOM 2244 O O . ILE A 1 295 ? -2.355 8.168 -7.689 1.00 95.06 295 ILE A O 1
ATOM 2248 N N . ASP A 1 296 ? -1.328 6.283 -7.074 1.00 92.50 296 ASP A N 1
ATOM 2249 C CA . ASP A 1 296 ? -0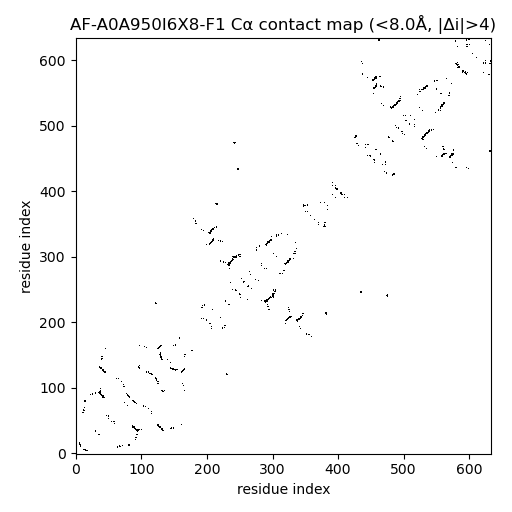.303 6.969 -6.276 1.00 92.50 296 ASP A CA 1
ATOM 2250 C C . ASP A 1 296 ? 0.983 7.122 -7.100 1.00 92.50 296 ASP A C 1
ATOM 2252 O O . ASP A 1 296 ? 1.567 6.107 -7.460 1.00 92.50 296 ASP A O 1
ATOM 2256 N N . GLY A 1 297 ? 1.408 8.349 -7.418 1.00 89.06 297 GLY A N 1
ATOM 2257 C CA . GLY A 1 297 ? 2.576 8.639 -8.260 1.00 89.06 297 GLY A CA 1
ATOM 2258 C C . GLY A 1 297 ? 2.292 8.447 -9.750 1.00 89.06 297 GLY A C 1
ATOM 2259 O O . GLY A 1 297 ? 2.894 7.597 -10.399 1.00 89.06 297 GLY A O 1
ATOM 2260 N N . ALA A 1 298 ? 1.330 9.187 -10.304 1.00 89.00 298 ALA A N 1
ATOM 2261 C CA . ALA A 1 298 ? 0.875 9.005 -11.686 1.00 89.00 298 ALA A CA 1
ATOM 2262 C C . ALA A 1 298 ? 1.945 9.287 -12.760 1.00 89.00 298 ALA A C 1
ATOM 2264 O O . ALA A 1 298 ? 1.851 8.753 -13.864 1.00 89.00 298 ALA A O 1
ATOM 2265 N N . GLU A 1 299 ? 2.948 10.103 -12.447 1.00 85.81 299 GLU A N 1
ATOM 2266 C CA . GLU A 1 299 ? 4.124 10.389 -13.277 1.00 85.81 299 GLU A CA 1
ATOM 2267 C C . GLU A 1 299 ? 5.014 9.161 -13.503 1.00 85.81 299 GLU A C 1
ATOM 2269 O O . GLU A 1 299 ? 5.655 9.047 -14.546 1.00 85.81 299 GLU A O 1
ATOM 2274 N N . ASP A 1 300 ? 4.991 8.223 -12.558 1.00 85.69 300 ASP A N 1
ATOM 2275 C CA . ASP A 1 300 ? 5.840 7.036 -12.520 1.00 85.69 300 ASP A CA 1
ATOM 2276 C C . ASP A 1 300 ? 5.100 5.765 -12.981 1.00 85.69 300 ASP A C 1
ATOM 2278 O O . ASP A 1 300 ? 5.547 4.635 -12.760 1.00 85.69 300 ASP A O 1
ATOM 2282 N N . VAL A 1 301 ? 3.927 5.923 -13.599 1.00 87.88 301 VAL A N 1
ATOM 2283 C CA . VAL A 1 301 ? 3.168 4.814 -14.189 1.00 87.88 301 VAL A CA 1
ATOM 2284 C C . VAL A 1 301 ? 3.656 4.553 -15.611 1.00 87.88 301 VAL A C 1
ATOM 2286 O O . VAL A 1 301 ? 3.854 5.471 -16.408 1.00 87.88 301 VAL A O 1
ATOM 2289 N N . ASP A 1 302 ? 3.815 3.279 -15.958 1.00 85.38 302 ASP A N 1
ATOM 2290 C CA . ASP A 1 302 ? 4.304 2.876 -17.270 1.00 85.38 302 ASP A CA 1
ATOM 2291 C C . ASP A 1 302 ? 3.340 3.238 -18.417 1.00 85.38 302 ASP A C 1
ATOM 2293 O O . ASP A 1 302 ? 2.111 3.248 -18.276 1.00 85.38 302 ASP A O 1
ATOM 2297 N N . ARG A 1 303 ? 3.906 3.525 -19.599 1.00 85.00 303 ARG A N 1
ATOM 2298 C CA . ARG A 1 303 ? 3.144 4.005 -20.769 1.00 85.00 303 ARG A CA 1
ATOM 2299 C C . ARG A 1 303 ? 2.071 3.019 -21.224 1.00 85.00 303 ARG A C 1
ATOM 2301 O O . ARG A 1 303 ? 1.002 3.433 -21.672 1.00 85.00 303 ARG A O 1
ATOM 2308 N N . SER A 1 304 ? 2.351 1.724 -21.124 1.00 82.12 304 SER A N 1
ATOM 2309 C CA . SER A 1 304 ? 1.432 0.681 -21.573 1.00 82.12 304 SER A CA 1
ATOM 2310 C C . SER A 1 304 ? 0.233 0.521 -20.626 1.00 82.12 304 SER A C 1
ATOM 2312 O O . SER A 1 304 ? -0.899 0.378 -21.090 1.00 82.12 304 SER A O 1
ATOM 2314 N N . THR A 1 305 ? 0.429 0.654 -19.309 1.00 89.94 305 THR A N 1
ATOM 2315 C CA . THR A 1 305 ? -0.648 0.782 -18.320 1.00 89.94 305 THR A CA 1
ATOM 2316 C C . THR A 1 305 ? -1.480 2.023 -18.602 1.00 89.94 305 THR A C 1
ATOM 2318 O O . THR A 1 305 ? -2.703 1.923 -18.658 1.00 89.94 305 THR A O 1
ATOM 2321 N N . LEU A 1 306 ? -0.853 3.178 -18.848 1.00 90.62 306 LEU A N 1
ATOM 2322 C CA . LEU A 1 306 ? -1.581 4.406 -19.185 1.00 90.62 306 LEU A CA 1
ATOM 2323 C C . LEU A 1 306 ? -2.472 4.225 -20.430 1.00 90.62 306 LEU A C 1
ATOM 2325 O O . LEU A 1 306 ? -3.617 4.679 -20.432 1.00 90.62 306 LEU A O 1
ATOM 2329 N N . ALA A 1 307 ? -2.008 3.507 -21.457 1.00 86.50 307 ALA A N 1
ATOM 2330 C CA . ALA A 1 307 ? -2.814 3.193 -22.641 1.00 86.50 307 ALA A CA 1
ATOM 2331 C C . ALA A 1 307 ? -4.038 2.301 -22.330 1.00 86.50 307 ALA A C 1
ATOM 2333 O O . ALA A 1 307 ? -5.129 2.534 -22.863 1.00 86.50 307 ALA A O 1
ATOM 2334 N N . LEU A 1 308 ? -3.895 1.314 -21.436 1.00 88.00 308 LEU A N 1
ATOM 2335 C CA . LEU A 1 308 ? -5.023 0.499 -20.967 1.00 88.00 308 LEU A CA 1
ATOM 2336 C C . LEU A 1 308 ? -5.998 1.315 -20.114 1.00 88.00 308 LEU A C 1
ATOM 2338 O O . LEU A 1 308 ? -7.208 1.233 -20.322 1.00 88.00 308 LEU A O 1
ATOM 2342 N N . LEU A 1 309 ? -5.488 2.147 -19.202 1.00 92.25 309 LEU A N 1
ATOM 2343 C CA . LEU A 1 309 ? -6.314 3.029 -18.377 1.00 92.25 309 LEU A CA 1
ATOM 2344 C C . LEU A 1 309 ? -7.124 3.996 -19.234 1.00 92.25 309 LEU A C 1
ATOM 2346 O O . LEU A 1 309 ? -8.310 4.173 -18.973 1.00 92.25 309 LEU A O 1
ATOM 2350 N N . ARG A 1 310 ? -6.543 4.535 -20.311 1.00 91.94 310 ARG A N 1
ATOM 2351 C CA . ARG A 1 310 ? -7.283 5.342 -21.290 1.00 91.94 310 ARG A CA 1
ATOM 2352 C C . ARG A 1 310 ? -8.474 4.582 -21.875 1.00 91.94 310 ARG A C 1
ATOM 2354 O O . ARG A 1 310 ? -9.549 5.154 -22.024 1.00 91.94 310 ARG A O 1
ATOM 2361 N N . SER A 1 311 ? -8.295 3.297 -22.181 1.00 89.56 311 SER A N 1
ATOM 2362 C CA . SER A 1 311 ? -9.361 2.441 -22.718 1.00 89.56 311 SER A CA 1
ATOM 2363 C C . SER A 1 311 ? -10.454 2.161 -21.679 1.00 89.56 311 SER A C 1
ATOM 2365 O O . SER A 1 311 ? -11.634 2.193 -22.015 1.00 89.56 311 SER A O 1
ATOM 2367 N N . ILE A 1 312 ? -10.078 1.958 -20.411 1.00 91.56 312 ILE A N 1
ATOM 2368 C CA . ILE A 1 312 ? -11.020 1.801 -19.288 1.00 91.56 312 ILE A CA 1
ATOM 2369 C C . ILE A 1 312 ? -11.823 3.090 -19.077 1.00 91.56 312 ILE A C 1
ATOM 2371 O O . ILE A 1 312 ? -13.047 3.062 -19.009 1.00 91.56 312 ILE A O 1
ATOM 2375 N N . VAL A 1 313 ? -11.143 4.235 -19.022 1.00 90.94 313 VAL A N 1
ATOM 2376 C CA . VAL A 1 313 ? -11.755 5.551 -18.789 1.00 90.94 313 VAL A CA 1
ATOM 2377 C C . VAL A 1 313 ? -12.689 5.957 -19.934 1.00 90.94 313 VAL A C 1
ATOM 2379 O O . VAL A 1 313 ? -13.755 6.531 -19.697 1.00 90.94 313 VAL A O 1
ATOM 2382 N N . ALA A 1 314 ? -12.329 5.620 -21.174 1.00 89.31 314 ALA A N 1
ATOM 2383 C CA . ALA A 1 314 ? -13.149 5.873 -22.355 1.00 89.31 314 ALA A CA 1
ATOM 2384 C C . ALA A 1 314 ? -14.298 4.863 -22.548 1.00 89.31 314 ALA A C 1
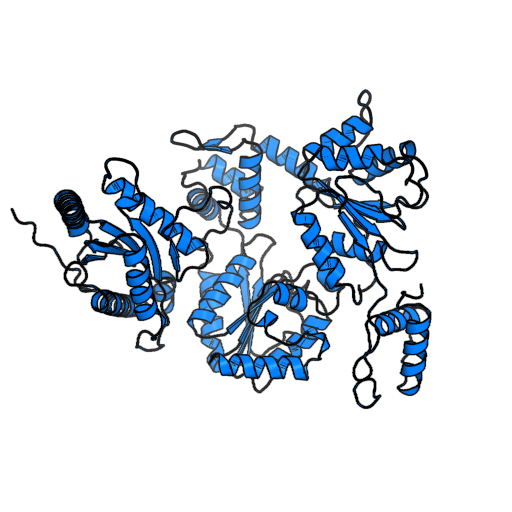ATOM 2386 O O . ALA A 1 314 ? -15.154 5.088 -23.405 1.00 89.31 314 ALA A O 1
ATOM 2387 N N . CYS A 1 315 ? -14.346 3.770 -21.777 1.00 88.31 315 CYS A N 1
ATOM 2388 C CA . CYS A 1 315 ? -15.353 2.725 -21.941 1.00 88.31 315 CYS A CA 1
ATOM 2389 C C . CYS A 1 315 ? -16.767 3.272 -21.690 1.00 88.31 315 CYS A C 1
ATOM 2391 O O . CYS A 1 315 ? -17.041 3.879 -20.652 1.00 88.31 315 CYS A O 1
ATOM 2393 N N . GLY A 1 316 ? -17.663 3.078 -22.663 1.00 85.00 316 GLY A N 1
ATOM 2394 C CA . GLY A 1 316 ? -19.054 3.537 -22.616 1.00 85.00 316 GLY A CA 1
ATOM 2395 C C . GLY A 1 316 ? -19.947 2.727 -21.678 1.00 85.00 316 GLY A C 1
ATOM 2396 O O . GLY A 1 316 ? -20.884 3.289 -21.115 1.00 85.00 316 GLY A O 1
ATOM 2397 N N . ASP A 1 317 ? -19.626 1.446 -21.496 1.00 87.56 317 ASP A N 1
ATOM 2398 C CA . ASP A 1 317 ? -20.434 0.496 -20.725 1.00 87.56 317 ASP A CA 1
ATOM 2399 C C . ASP A 1 317 ? -20.259 0.675 -19.212 1.00 87.56 317 ASP A C 1
ATOM 2401 O O . ASP A 1 317 ? -21.128 0.295 -18.432 1.00 87.56 317 ASP A O 1
ATOM 2405 N N . ILE A 1 318 ? -19.167 1.319 -18.784 1.00 87.25 318 ILE A N 1
ATOM 2406 C CA . ILE A 1 318 ? -18.986 1.715 -17.389 1.00 87.25 318 ILE A CA 1
ATOM 2407 C C . ILE A 1 318 ? -19.722 3.041 -17.168 1.00 87.25 318 ILE A C 1
ATOM 2409 O O . ILE A 1 318 ? -19.326 4.094 -17.673 1.00 87.25 318 ILE A O 1
ATOM 2413 N N . THR A 1 319 ? -20.810 2.982 -16.400 1.00 83.56 319 THR A N 1
ATOM 2414 C CA . THR A 1 319 ? -21.739 4.097 -16.150 1.00 83.56 319 THR A CA 1
ATOM 2415 C C . THR A 1 319 ? -21.058 5.341 -15.588 1.00 83.56 319 THR A C 1
ATOM 2417 O O . THR A 1 319 ? -21.367 6.458 -16.017 1.00 83.56 319 THR A O 1
ATOM 2420 N N . GLN A 1 320 ? -20.162 5.152 -14.617 1.00 91.50 320 GLN A N 1
ATOM 2421 C CA . GLN A 1 320 ? -19.417 6.211 -13.944 1.00 91.50 320 GLN A CA 1
ATOM 2422 C C . GLN A 1 320 ? -17.962 5.774 -13.750 1.00 91.50 320 GLN A C 1
ATOM 2424 O O . GLN A 1 320 ? -17.709 4.718 -13.170 1.00 91.50 320 GLN A O 1
ATOM 2429 N N . VAL A 1 321 ? -17.007 6.581 -14.217 1.00 94.06 321 VAL A N 1
ATOM 2430 C CA . VAL A 1 321 ? -15.566 6.334 -14.059 1.00 94.06 321 VAL A CA 1
ATOM 2431 C C . VAL A 1 321 ? -14.887 7.575 -13.514 1.00 94.06 321 VAL A C 1
ATOM 2433 O O . VAL A 1 321 ? -14.963 8.645 -14.112 1.00 94.06 321 VAL A O 1
ATOM 2436 N N . ALA A 1 322 ? -14.166 7.430 -12.412 1.00 94.38 322 ALA A N 1
ATOM 2437 C CA . ALA A 1 322 ? -13.401 8.514 -11.828 1.00 94.38 322 ALA A CA 1
ATOM 2438 C C . ALA A 1 322 ? -11.945 8.118 -11.597 1.00 94.38 322 ALA A C 1
ATOM 2440 O O . ALA A 1 322 ? -11.652 6.975 -11.246 1.00 94.38 322 ALA A O 1
ATOM 2441 N N . VAL A 1 323 ? -11.031 9.070 -11.781 1.00 95.69 323 VAL A N 1
ATOM 2442 C CA . VAL A 1 323 ? -9.599 8.884 -11.515 1.00 95.69 323 VAL A CA 1
ATOM 2443 C C . VAL A 1 323 ? -9.172 9.856 -10.426 1.00 95.69 323 VAL A C 1
ATOM 2445 O O . VAL A 1 323 ? -9.275 11.063 -10.606 1.00 95.69 323 VAL A O 1
ATOM 2448 N N . VAL A 1 324 ? -8.669 9.358 -9.303 1.00 95.88 324 VAL A N 1
ATOM 2449 C CA . VAL A 1 324 ? -8.012 10.195 -8.292 1.00 95.88 324 VAL A CA 1
ATOM 2450 C C . VAL A 1 324 ? -6.549 9.815 -8.288 1.00 95.88 324 VAL A C 1
ATOM 2452 O O . VAL A 1 324 ? -6.214 8.644 -8.127 1.00 95.88 324 VAL A O 1
ATOM 2455 N N . ALA A 1 325 ? -5.675 10.789 -8.488 1.00 95.12 325 ALA A N 1
ATOM 2456 C CA . ALA A 1 325 ? -4.262 10.520 -8.660 1.00 95.12 325 ALA A CA 1
ATOM 2457 C C . ALA A 1 325 ? -3.397 11.497 -7.868 1.00 95.12 325 ALA A C 1
ATOM 2459 O O . ALA A 1 325 ? -3.661 12.701 -7.865 1.00 95.12 325 ALA A O 1
ATOM 2460 N N . SER A 1 326 ? -2.361 10.987 -7.203 1.00 94.19 326 SER A N 1
ATOM 2461 C CA . SER A 1 326 ? -1.294 11.827 -6.663 1.00 94.19 326 SER A CA 1
ATOM 2462 C C . SER A 1 326 ? -0.237 12.058 -7.744 1.00 94.19 326 SER A C 1
ATOM 2464 O O . SER A 1 326 ? 0.116 11.132 -8.474 1.00 94.19 326 SER A O 1
ATOM 2466 N N . ALA A 1 327 ? 0.224 13.302 -7.869 1.00 89.12 327 ALA A N 1
ATOM 2467 C CA . ALA A 1 327 ? 1.303 13.660 -8.785 1.00 89.12 327 ALA A CA 1
ATOM 2468 C C . ALA A 1 327 ? 2.003 14.951 -8.351 1.00 89.12 327 ALA A C 1
ATOM 2470 O O . ALA A 1 327 ? 1.366 15.835 -7.764 1.00 89.12 327 ALA A O 1
ATOM 2471 N N . ASP A 1 328 ? 3.301 15.067 -8.633 1.00 82.88 328 ASP A N 1
ATOM 2472 C CA . ASP A 1 328 ? 4.049 16.324 -8.507 1.00 82.88 328 ASP A CA 1
ATOM 2473 C C . ASP A 1 328 ? 3.651 17.302 -9.630 1.00 82.88 328 ASP A C 1
ATOM 2475 O O . ASP A 1 328 ? 3.425 18.491 -9.390 1.00 82.88 328 ASP A O 1
ATOM 2479 N N . GLY A 1 329 ? 3.507 16.782 -10.852 1.00 82.75 329 GLY A N 1
ATOM 2480 C CA . GLY A 1 329 ? 3.150 17.527 -12.062 1.00 82.75 329 GLY A CA 1
ATOM 2481 C C . GLY A 1 329 ? 1.681 17.384 -12.493 1.00 82.75 329 GLY A C 1
ATOM 2482 O O . GLY A 1 329 ? 0.847 16.883 -11.730 1.00 82.75 329 GLY A O 1
ATOM 2483 N N . PRO A 1 330 ? 1.336 17.835 -13.716 1.00 85.62 330 PRO A N 1
ATOM 2484 C CA . PRO A 1 330 ? 0.034 17.556 -14.315 1.00 85.62 330 PRO A CA 1
ATOM 2485 C C . PRO A 1 330 ? -0.141 16.050 -14.545 1.00 85.62 330 PRO A C 1
ATOM 2487 O O . PRO A 1 330 ? 0.830 15.327 -14.772 1.00 85.62 330 PRO A O 1
ATOM 2490 N N . LEU A 1 331 ? -1.388 15.576 -14.506 1.00 88.12 331 LEU A N 1
ATOM 2491 C CA . LEU A 1 331 ? -1.671 14.167 -14.771 1.00 88.12 331 LEU A CA 1
ATOM 2492 C C . LEU A 1 331 ? -1.394 13.815 -16.243 1.00 88.12 331 LEU A C 1
ATOM 2494 O O . LEU A 1 331 ? -1.603 14.654 -17.123 1.00 88.12 331 LEU A O 1
ATOM 2498 N N . PRO A 1 332 ? -0.968 12.572 -16.537 1.00 86.19 332 PRO A N 1
ATOM 2499 C CA . PRO A 1 332 ? -0.810 12.110 -17.911 1.00 86.19 332 PRO A CA 1
ATOM 2500 C C . PRO A 1 332 ? -2.098 12.274 -18.732 1.00 86.19 332 PRO A C 1
ATOM 2502 O O . PRO A 1 332 ? -3.176 11.896 -18.275 1.00 86.19 332 PRO A O 1
ATOM 2505 N N . GLN A 1 333 ? -1.976 12.729 -19.987 1.00 84.25 333 GLN A N 1
ATOM 2506 C CA . GLN A 1 333 ? -3.114 12.914 -20.913 1.00 84.25 333 GLN A CA 1
ATOM 2507 C C . GLN A 1 333 ? -3.947 11.641 -21.130 1.00 84.25 333 GLN A C 1
ATOM 2509 O O . GLN A 1 333 ? -5.127 11.689 -21.464 1.00 84.25 333 GLN A O 1
ATOM 2514 N N . ALA A 1 334 ? -3.350 10.465 -20.928 1.00 82.19 334 ALA A N 1
ATOM 2515 C CA . ALA A 1 334 ? -4.061 9.194 -21.017 1.00 82.19 334 ALA A CA 1
ATOM 2516 C C . ALA A 1 334 ? -5.204 9.066 -19.988 1.00 82.19 334 ALA A C 1
ATOM 2518 O O . ALA A 1 334 ? -6.120 8.273 -20.190 1.00 82.19 334 ALA A O 1
ATOM 2519 N N . LEU A 1 335 ? -5.153 9.853 -18.909 1.00 84.69 335 LEU A N 1
ATOM 2520 C CA . LEU A 1 335 ? -6.156 9.924 -17.849 1.00 84.69 335 LEU A CA 1
ATOM 2521 C C . LEU A 1 335 ? -7.102 11.127 -18.017 1.00 84.69 335 LEU A C 1
ATOM 2523 O O . LEU A 1 335 ? -7.810 11.474 -17.074 1.00 84.69 335 LEU A O 1
ATOM 2527 N N . ASP A 1 336 ? -7.092 11.808 -19.167 1.00 82.94 336 ASP A N 1
ATOM 2528 C CA . ASP A 1 336 ? -8.005 12.920 -19.444 1.00 82.94 336 ASP A CA 1
ATOM 2529 C C . ASP A 1 336 ? -9.455 12.423 -19.450 1.00 82.94 336 ASP A C 1
ATOM 2531 O O . ASP A 1 336 ? -9.852 11.604 -20.285 1.00 82.94 336 ASP A O 1
ATOM 2535 N N . CYS A 1 337 ? -10.269 12.929 -18.521 1.00 77.25 337 CYS A N 1
ATOM 2536 C CA . CYS A 1 337 ? -11.684 12.598 -18.472 1.00 77.25 337 CYS A CA 1
ATOM 2537 C C . CYS A 1 337 ? -12.541 13.743 -17.926 1.00 77.25 337 CYS A C 1
ATOM 2539 O O . CYS A 1 337 ? -12.369 14.186 -16.795 1.00 77.25 337 CYS A O 1
ATOM 2541 N N . GLY A 1 338 ? -13.491 14.188 -18.756 1.00 77.69 338 GLY A N 1
ATOM 2542 C CA . GLY A 1 338 ? -14.584 15.095 -18.398 1.00 77.69 338 GLY A CA 1
ATOM 2543 C C . GLY A 1 338 ? -14.182 16.256 -17.487 1.00 77.69 338 GLY A C 1
ATOM 2544 O O . GLY A 1 338 ? -13.516 17.191 -17.923 1.00 77.69 338 GLY A O 1
ATOM 2545 N N . LEU A 1 339 ? -14.652 16.204 -16.239 1.00 85.38 339 LEU A N 1
ATOM 2546 C CA . LEU A 1 339 ? -14.397 17.221 -15.222 1.00 85.38 339 LEU A CA 1
ATOM 2547 C C . LEU A 1 339 ? -13.008 17.043 -14.593 1.00 85.38 339 LEU A C 1
ATOM 2549 O O . LEU A 1 339 ? -12.710 15.989 -14.039 1.00 85.38 339 LEU A O 1
ATOM 2553 N N . GLU A 1 340 ? -12.203 18.101 -14.594 1.00 88.00 340 GLU A N 1
ATOM 2554 C CA . GLU A 1 340 ? -10.914 18.142 -13.904 1.00 88.00 340 GLU A CA 1
ATOM 2555 C C . GLU A 1 340 ? -11.001 18.991 -12.636 1.00 88.00 340 GLU A C 1
ATOM 2557 O O . GLU A 1 340 ? -11.470 20.129 -12.660 1.00 88.00 340 GLU A O 1
ATOM 2562 N N . GLN A 1 341 ? -10.538 18.424 -11.525 1.00 91.12 341 GLN A N 1
ATOM 2563 C CA . GLN A 1 341 ? -10.376 19.118 -10.256 1.00 91.12 341 GLN A CA 1
ATOM 2564 C C . GLN A 1 341 ? -8.972 18.896 -9.699 1.00 91.12 341 GLN A C 1
ATOM 2566 O O . GLN A 1 341 ? -8.305 17.898 -9.983 1.00 91.12 341 GLN A O 1
ATOM 2571 N N . GLU A 1 342 ? -8.537 19.825 -8.859 1.00 92.88 342 GLU A N 1
ATOM 2572 C CA . GLU A 1 342 ? -7.252 19.767 -8.181 1.00 92.88 342 GLU A CA 1
ATOM 2573 C C . GLU A 1 342 ? -7.421 20.136 -6.712 1.00 92.88 342 GLU A C 1
ATOM 2575 O O . GLU A 1 342 ? -8.110 21.099 -6.376 1.00 92.88 342 GLU A O 1
ATOM 2580 N N . THR A 1 343 ? -6.728 19.401 -5.847 1.00 92.50 343 THR A N 1
ATOM 2581 C CA . THR A 1 343 ? -6.524 19.781 -4.453 1.00 92.50 343 THR A CA 1
ATOM 2582 C C . THR A 1 343 ? -5.041 19.708 -4.102 1.00 92.50 343 THR A C 1
ATOM 2584 O O . THR A 1 343 ? -4.319 18.822 -4.563 1.00 92.50 343 THR A O 1
ATOM 2587 N N . VAL A 1 344 ? -4.571 20.654 -3.289 1.00 90.81 344 VAL A N 1
ATOM 2588 C CA . VAL A 1 344 ? -3.155 20.793 -2.928 1.00 90.81 344 VAL A CA 1
ATOM 2589 C C . VAL A 1 344 ? -2.984 20.556 -1.433 1.00 90.81 344 VAL A C 1
ATOM 2591 O O . VAL A 1 344 ? -3.573 21.255 -0.608 1.00 90.81 344 VAL A O 1
ATOM 2594 N N . LEU A 1 345 ? -2.136 19.595 -1.075 1.00 88.81 345 LEU A N 1
ATOM 2595 C CA . LEU A 1 345 ? -1.726 19.344 0.301 1.00 88.81 345 LEU A CA 1
ATOM 2596 C C . LEU A 1 345 ? -0.489 20.176 0.634 1.00 88.81 345 LEU A C 1
ATOM 2598 O O . LEU A 1 345 ? 0.585 19.969 0.074 1.00 88.81 345 LEU A O 1
ATOM 2602 N N . GLN A 1 346 ? -0.640 21.101 1.575 1.00 86.50 346 GLN A N 1
ATOM 2603 C CA . GLN A 1 346 ? 0.455 21.935 2.076 1.00 86.50 346 GLN A CA 1
ATOM 2604 C C . GLN A 1 346 ? 1.194 21.247 3.231 1.00 86.50 346 GLN A C 1
ATOM 2606 O O . GLN A 1 346 ? 0.753 20.210 3.724 1.00 86.50 346 GLN A O 1
ATOM 2611 N N . ALA A 1 347 ? 2.315 21.797 3.691 1.00 86.88 347 ALA A N 1
ATOM 2612 C CA . ALA A 1 347 ? 2.891 21.388 4.974 1.00 86.88 347 ALA A CA 1
ATOM 2613 C C . ALA A 1 347 ? 1.882 21.606 6.122 1.00 86.88 347 ALA A C 1
ATOM 2615 O O . ALA A 1 347 ? 0.915 22.354 5.969 1.00 86.88 347 ALA A O 1
ATOM 2616 N N . LEU A 1 348 ? 2.045 20.893 7.238 1.00 85.00 348 LEU A N 1
ATOM 2617 C CA . LEU A 1 348 ? 1.345 21.250 8.477 1.00 85.00 348 LEU A CA 1
ATOM 2618 C C . LEU A 1 348 ? 1.907 22.567 9.011 1.00 85.00 348 LEU A C 1
ATOM 2620 O O . LEU A 1 348 ? 3.052 22.890 8.716 1.00 85.00 348 LEU A O 1
ATOM 2624 N N . THR A 1 349 ? 1.135 23.299 9.806 1.00 84.44 349 THR A N 1
ATOM 2625 C CA . THR A 1 349 ? 1.639 24.424 10.606 1.00 84.44 349 THR A CA 1
ATOM 2626 C C . THR A 1 349 ? 2.460 23.919 11.805 1.00 84.44 349 THR A C 1
ATOM 2628 O O . THR A 1 349 ? 2.376 22.733 12.148 1.00 84.44 349 THR A O 1
ATOM 2631 N N . PRO A 1 350 ? 3.244 24.774 12.487 1.00 79.44 350 PRO A N 1
ATOM 2632 C CA . PRO A 1 350 ? 3.901 24.410 13.745 1.00 79.44 350 PRO A CA 1
ATOM 2633 C C . PRO A 1 350 ? 2.922 23.873 14.802 1.00 79.44 350 PRO A C 1
ATOM 2635 O O . PRO A 1 350 ? 3.203 22.873 15.470 1.00 79.44 350 PRO A O 1
ATOM 2638 N N . GLU A 1 351 ? 1.734 24.472 14.913 1.00 75.69 351 GLU A N 1
ATOM 2639 C CA . GLU A 1 351 ? 0.660 24.009 15.794 1.00 75.69 351 GLU A CA 1
ATOM 2640 C C . GLU A 1 351 ? 0.136 22.630 15.361 1.00 75.69 351 GLU A C 1
ATOM 2642 O O . GLU A 1 351 ? -0.024 21.722 16.187 1.00 75.69 351 GLU A O 1
ATOM 2647 N N . GLY A 1 352 ? -0.068 22.439 14.055 1.00 78.12 352 GLY A N 1
ATOM 2648 C CA . GLY A 1 352 ? -0.437 21.164 13.446 1.00 78.12 352 GLY A CA 1
ATOM 2649 C C . GLY A 1 352 ? 0.605 20.070 13.692 1.00 78.12 352 GLY A C 1
ATOM 2650 O O . GLY A 1 352 ? 0.247 18.930 14.000 1.00 78.12 352 GLY A O 1
ATOM 2651 N N . THR A 1 353 ? 1.895 20.412 13.641 1.00 82.12 353 THR A N 1
ATOM 2652 C CA . THR A 1 353 ? 3.007 19.520 13.992 1.00 82.12 353 THR A CA 1
ATOM 2653 C C . THR A 1 353 ? 2.961 19.114 15.464 1.00 82.12 353 THR A C 1
ATOM 2655 O O . THR A 1 353 ? 3.128 17.930 15.765 1.00 82.12 353 THR A O 1
ATOM 2658 N N . GLY A 1 354 ? 2.666 20.044 16.376 1.00 74.44 354 GLY A N 1
ATOM 2659 C CA . GLY A 1 354 ? 2.488 19.740 17.799 1.00 74.44 354 GLY A CA 1
ATOM 2660 C C . GLY A 1 354 ? 1.336 18.768 18.056 1.00 74.44 354 GLY A C 1
ATOM 2661 O O . GLY A 1 354 ? 1.500 17.772 18.765 1.00 74.44 354 GLY A O 1
ATOM 2662 N N . LEU A 1 355 ? 0.184 18.996 17.417 1.00 72.62 355 LEU A N 1
ATOM 2663 C CA . LEU A 1 355 ? -0.965 18.086 17.486 1.00 72.62 355 LEU A CA 1
ATOM 2664 C C . LEU A 1 355 ? -0.647 16.705 16.900 1.00 72.62 355 LEU A C 1
ATOM 2666 O O . LEU A 1 355 ? -1.064 15.686 17.457 1.00 72.62 355 LEU A O 1
ATOM 2670 N N . TRP A 1 356 ? 0.108 16.661 15.801 1.00 82.00 356 TRP A N 1
ATOM 2671 C CA . TRP A 1 356 ? 0.540 15.416 15.173 1.00 82.00 356 TRP A CA 1
ATOM 2672 C C . TRP A 1 356 ? 1.465 14.614 16.097 1.00 82.00 356 TRP A C 1
ATOM 2674 O O . TRP A 1 356 ? 1.223 13.427 16.325 1.00 82.00 356 TRP A O 1
ATOM 2684 N N . LEU A 1 357 ? 2.470 15.264 16.695 1.00 74.31 357 LEU A N 1
ATOM 2685 C CA . LEU A 1 357 ? 3.381 14.639 17.660 1.00 74.31 357 LEU A CA 1
ATOM 2686 C C . LEU A 1 357 ? 2.624 14.115 18.881 1.00 74.31 357 LEU A C 1
ATOM 2688 O O . LEU A 1 357 ? 2.868 12.987 19.312 1.00 74.31 357 LEU A O 1
ATOM 2692 N N . ARG A 1 358 ? 1.659 14.892 19.390 1.00 71.62 358 ARG A N 1
ATOM 2693 C CA . ARG A 1 358 ? 0.813 14.482 20.515 1.00 71.62 358 ARG A CA 1
ATOM 2694 C C . ARG A 1 358 ? 0.015 13.222 20.201 1.00 71.62 358 ARG A C 1
ATOM 2696 O O . ARG A 1 358 ? -0.035 12.313 21.026 1.00 71.62 358 ARG A O 1
ATOM 2703 N N . GLY A 1 359 ? -0.568 13.147 19.005 1.00 66.56 359 GLY A N 1
ATOM 2704 C CA . GLY A 1 359 ? -1.289 11.961 18.546 1.00 66.56 359 GLY A CA 1
ATOM 2705 C C . GLY A 1 359 ? -0.389 10.729 18.416 1.00 66.56 359 GLY A C 1
ATOM 2706 O O . GLY A 1 359 ? -0.767 9.648 18.859 1.00 66.56 359 GLY A O 1
ATOM 2707 N N . MET A 1 360 ? 0.813 10.894 17.858 1.00 69.88 360 MET A N 1
ATOM 2708 C CA . MET A 1 360 ? 1.744 9.785 17.606 1.00 69.88 360 MET A CA 1
ATOM 2709 C C . MET A 1 360 ? 2.427 9.253 18.870 1.00 69.88 360 MET A C 1
ATOM 2711 O O . MET A 1 360 ? 2.615 8.046 19.008 1.00 69.88 360 MET A O 1
ATOM 2715 N N . LEU A 1 361 ? 2.820 10.140 19.786 1.00 68.88 361 LEU A N 1
ATOM 2716 C CA . LEU A 1 361 ? 3.580 9.784 20.988 1.00 68.88 361 LEU A CA 1
ATOM 2717 C C . LEU A 1 361 ? 2.697 9.604 22.228 1.00 68.88 361 LEU A C 1
ATOM 2719 O O . LEU A 1 361 ? 3.204 9.171 23.263 1.00 68.88 361 LEU A O 1
ATOM 2723 N N . LYS A 1 362 ? 1.401 9.949 22.141 1.00 66.31 362 LYS A N 1
ATOM 2724 C CA . LYS A 1 362 ? 0.485 10.073 23.292 1.00 66.31 362 LYS A CA 1
ATOM 2725 C C . LYS A 1 362 ? 1.107 10.899 24.429 1.00 66.31 362 LYS A C 1
ATOM 2727 O O . LYS A 1 362 ? 0.952 10.586 25.604 1.00 66.31 362 LYS A O 1
ATOM 2732 N N . TRP A 1 363 ? 1.855 11.934 24.057 1.00 65.69 363 TRP A N 1
ATOM 2733 C CA . TRP A 1 363 ? 2.675 12.750 24.948 1.00 65.69 363 TRP A CA 1
ATOM 2734 C C . TRP A 1 363 ? 2.603 14.210 24.537 1.00 65.69 363 TRP A C 1
ATOM 2736 O O . TRP A 1 363 ? 2.396 14.506 23.366 1.00 65.69 363 TRP A O 1
ATOM 2746 N N . GLU A 1 364 ? 2.773 15.123 25.486 1.00 67.94 364 GLU A N 1
ATOM 2747 C CA . GLU A 1 364 ? 2.787 16.556 25.222 1.00 67.94 364 GLU A CA 1
ATOM 2748 C C . GLU A 1 364 ? 4.237 17.039 25.039 1.00 67.94 364 GLU A C 1
ATOM 2750 O O . GLU A 1 364 ? 4.945 17.235 26.030 1.00 67.94 364 GLU A O 1
ATOM 2755 N N . PRO A 1 365 ? 4.721 17.174 23.788 1.00 69.75 365 PRO A N 1
ATOM 2756 C CA . PRO A 1 365 ? 6.071 17.657 23.530 1.00 69.75 365 PRO A CA 1
ATOM 2757 C C . PRO A 1 365 ? 6.243 19.109 23.985 1.00 69.75 365 PRO A C 1
ATOM 2759 O O . PRO A 1 365 ? 5.303 19.904 23.943 1.00 69.75 365 PRO A O 1
ATOM 2762 N N . SER A 1 366 ? 7.472 19.489 24.351 1.00 76.00 366 SER A N 1
ATOM 2763 C CA . SER A 1 366 ? 7.778 20.895 24.625 1.00 76.00 366 SER A CA 1
ATOM 2764 C C . SER A 1 366 ? 7.621 21.754 23.365 1.00 76.00 366 SER A C 1
ATOM 2766 O O . SER A 1 366 ? 7.785 21.277 22.236 1.00 76.00 366 SER A O 1
ATOM 2768 N N . ILE A 1 367 ? 7.332 23.042 23.565 1.00 73.50 367 ILE A N 1
ATOM 2769 C CA . ILE A 1 367 ? 7.220 24.026 22.479 1.00 73.50 367 ILE A CA 1
ATOM 2770 C C . ILE A 1 367 ? 8.538 24.090 21.691 1.00 73.50 367 ILE A C 1
ATOM 2772 O O . ILE A 1 367 ? 8.518 24.005 20.467 1.00 73.50 367 ILE A O 1
ATOM 2776 N N . ASP A 1 368 ? 9.679 24.115 22.387 1.00 76.94 368 ASP A N 1
ATOM 2777 C CA . ASP A 1 368 ? 11.010 24.164 21.766 1.00 76.94 368 ASP A CA 1
ATOM 2778 C C . ASP A 1 368 ? 11.307 22.931 20.903 1.00 76.94 368 ASP A C 1
ATOM 2780 O O . ASP A 1 368 ? 11.858 23.049 19.805 1.00 76.94 368 ASP A O 1
ATOM 2784 N N . PHE A 1 369 ? 10.930 21.738 21.380 1.00 80.62 369 PHE A N 1
ATOM 2785 C CA . PHE A 1 369 ? 11.079 20.509 20.604 1.00 80.62 369 PHE A CA 1
ATOM 2786 C C . PHE A 1 369 ? 10.167 20.529 19.382 1.00 80.62 369 PHE A C 1
ATOM 2788 O O . PHE A 1 369 ? 10.623 20.217 18.288 1.00 80.62 369 PHE A O 1
ATOM 2795 N N . THR A 1 370 ? 8.907 20.932 19.555 1.00 81.88 370 THR A N 1
ATOM 2796 C CA . THR A 1 370 ? 7.918 20.990 18.473 1.00 81.88 370 THR A CA 1
ATOM 2797 C C . THR A 1 370 ? 8.359 21.943 17.365 1.00 81.88 370 THR A C 1
ATOM 2799 O O . THR A 1 370 ? 8.357 21.543 16.204 1.00 81.88 370 THR A O 1
ATOM 2802 N N . ALA A 1 371 ? 8.796 23.157 17.715 1.00 78.56 371 ALA A N 1
ATOM 2803 C CA . ALA A 1 371 ? 9.289 24.146 16.757 1.00 78.56 371 ALA A CA 1
ATOM 2804 C C . ALA A 1 371 ? 10.550 23.649 16.033 1.00 78.56 371 ALA A C 1
ATOM 2806 O O . ALA A 1 371 ? 10.586 23.601 14.808 1.00 78.56 371 ALA A O 1
ATOM 2807 N N . SER A 1 372 ? 11.543 23.153 16.780 1.00 80.12 372 SER A N 1
ATOM 2808 C CA . SER A 1 372 ? 12.781 22.627 16.184 1.00 80.12 372 SER A CA 1
ATOM 2809 C C . SER A 1 372 ? 12.534 21.413 15.279 1.00 80.12 372 SER A C 1
ATOM 2811 O O . SER A 1 372 ? 13.199 21.235 14.262 1.00 80.12 372 SER A O 1
ATOM 2813 N N . PHE A 1 373 ? 11.606 20.535 15.665 1.00 82.94 373 PHE A N 1
ATOM 2814 C CA . PHE A 1 373 ? 11.253 19.344 14.896 1.00 82.94 373 PHE A CA 1
ATOM 2815 C C . PHE A 1 373 ? 10.453 19.699 13.639 1.00 82.94 373 PHE A C 1
ATOM 2817 O O . PHE A 1 373 ? 10.647 19.070 12.598 1.00 82.94 373 PHE A O 1
ATOM 2824 N N . HIS A 1 374 ? 9.587 20.711 13.731 1.00 84.31 374 HIS A N 1
ATOM 2825 C CA . HIS A 1 374 ? 8.865 21.272 12.597 1.00 84.31 374 HIS A CA 1
ATOM 2826 C C . HIS A 1 374 ? 9.833 21.836 11.553 1.00 84.31 374 HIS A C 1
ATOM 2828 O O . HIS A 1 374 ? 9.799 21.373 10.413 1.00 84.31 374 HIS A O 1
ATOM 2834 N N . ASP A 1 375 ? 10.728 22.743 11.958 1.00 81.50 375 ASP A N 1
ATOM 2835 C CA . ASP A 1 375 ? 11.709 23.385 11.070 1.00 81.50 375 ASP A CA 1
ATOM 2836 C C . ASP A 1 375 ? 12.621 22.355 10.392 1.00 81.50 375 ASP A C 1
ATOM 2838 O O . ASP A 1 375 ? 12.953 22.469 9.219 1.00 81.50 375 ASP A O 1
ATOM 2842 N N . MET A 1 376 ? 12.993 21.291 11.109 1.00 77.81 376 MET A N 1
ATOM 2843 C CA . MET A 1 376 ? 13.826 20.217 10.562 1.00 77.81 376 MET A CA 1
ATOM 2844 C C . MET A 1 376 ? 13.110 19.361 9.504 1.00 77.81 376 MET A C 1
ATOM 2846 O O . MET A 1 376 ? 13.765 18.732 8.670 1.00 77.81 376 MET A O 1
ATOM 2850 N N . CYS A 1 377 ? 11.782 19.265 9.572 1.00 80.38 377 CYS A N 1
ATOM 2851 C CA . CYS A 1 377 ? 10.984 18.403 8.698 1.00 80.38 377 CYS A CA 1
ATOM 2852 C C . CYS A 1 377 ? 10.140 19.185 7.682 1.00 80.38 377 CYS A C 1
ATOM 2854 O O . CYS A 1 377 ? 9.313 18.565 7.007 1.00 80.38 377 CYS A O 1
ATOM 2856 N N . ASP A 1 378 ? 10.290 20.511 7.624 1.00 82.06 378 ASP A N 1
ATOM 2857 C CA . ASP A 1 378 ? 9.453 21.439 6.853 1.00 82.06 378 ASP A CA 1
ATOM 2858 C C . ASP A 1 378 ? 7.941 21.231 7.085 1.00 82.06 378 ASP A C 1
ATOM 2860 O O . ASP A 1 378 ? 7.124 21.391 6.179 1.00 82.06 378 ASP A O 1
ATOM 2864 N N . GLY A 1 379 ? 7.551 20.768 8.280 1.00 81.50 379 GLY A N 1
ATOM 2865 C CA . GLY A 1 379 ? 6.156 20.437 8.602 1.00 81.50 379 GLY A CA 1
ATOM 2866 C C . GLY A 1 379 ? 5.533 19.315 7.752 1.00 81.50 379 GLY A C 1
ATOM 2867 O O . GLY A 1 379 ? 4.306 19.192 7.703 1.00 81.50 379 GLY A O 1
ATOM 2868 N N . LEU A 1 380 ? 6.327 18.488 7.058 1.00 85.31 380 LEU A N 1
ATOM 2869 C CA . LEU A 1 380 ? 5.829 17.430 6.172 1.00 85.31 380 LEU A CA 1
ATOM 2870 C C . LEU A 1 380 ? 5.596 16.110 6.933 1.00 85.31 380 LEU A C 1
ATOM 2872 O O . LEU A 1 380 ? 6.568 15.460 7.329 1.00 85.31 380 LEU A O 1
ATOM 2876 N N . PRO A 1 381 ? 4.342 15.629 7.083 1.00 81.19 381 PRO A N 1
ATOM 2877 C CA . PRO A 1 381 ? 4.020 14.483 7.944 1.00 81.19 381 PRO A CA 1
ATOM 2878 C C . PRO A 1 381 ? 4.794 13.197 7.638 1.00 81.19 381 PRO A C 1
ATOM 2880 O O . PRO A 1 381 ? 5.163 12.459 8.546 1.00 81.19 381 PRO A O 1
ATOM 2883 N N . GLY A 1 382 ? 5.051 12.907 6.362 1.00 75.06 382 GLY A N 1
ATOM 2884 C CA . GLY A 1 382 ? 5.805 11.724 5.948 1.00 75.06 382 GLY A CA 1
ATOM 2885 C C . GLY A 1 382 ? 7.291 11.810 6.301 1.00 75.06 382 GLY A C 1
ATOM 2886 O O . GLY A 1 382 ? 7.895 10.800 6.659 1.00 75.06 382 GLY A O 1
ATOM 2887 N N . ILE A 1 383 ? 7.882 13.008 6.243 1.00 77.81 383 ILE A N 1
ATOM 2888 C CA . ILE A 1 383 ? 9.261 13.240 6.696 1.00 77.81 383 ILE A CA 1
ATOM 2889 C C . ILE A 1 383 ? 9.310 13.156 8.220 1.00 77.81 383 ILE A C 1
ATOM 2891 O O . ILE A 1 383 ? 10.149 12.440 8.763 1.00 77.81 383 ILE A O 1
ATOM 2895 N N . MET A 1 384 ? 8.361 13.809 8.890 1.00 80.44 384 MET A N 1
ATOM 2896 C CA . MET A 1 384 ? 8.195 13.779 10.341 1.00 80.44 384 MET A CA 1
ATOM 2897 C C . MET A 1 384 ? 8.079 12.343 10.875 1.00 80.44 384 MET A C 1
ATOM 2899 O O . MET A 1 384 ? 8.794 11.987 11.805 1.00 80.44 384 MET A O 1
ATOM 2903 N N . ALA A 1 385 ? 7.255 11.487 10.259 1.00 76.19 385 ALA A N 1
ATOM 2904 C CA . ALA A 1 385 ? 7.114 10.077 10.635 1.00 76.19 385 ALA A CA 1
ATOM 2905 C C . ALA A 1 385 ? 8.443 9.313 10.572 1.00 76.19 385 ALA A C 1
ATOM 2907 O O . ALA A 1 385 ? 8.860 8.723 11.569 1.00 76.19 385 ALA A O 1
ATOM 2908 N N . ARG A 1 386 ? 9.150 9.391 9.436 1.00 72.75 386 ARG A N 1
ATOM 2909 C CA . ARG A 1 386 ? 10.455 8.732 9.262 1.00 72.75 386 ARG A CA 1
ATOM 2910 C C . ARG A 1 386 ? 11.497 9.251 10.248 1.00 72.75 386 ARG A C 1
ATOM 2912 O O . ARG A 1 386 ? 12.253 8.474 10.821 1.00 72.75 386 ARG A O 1
ATOM 2919 N N . ARG A 1 387 ? 11.536 10.567 10.474 1.00 77.00 387 ARG A N 1
ATOM 2920 C CA . ARG A 1 387 ? 12.456 11.188 11.437 1.00 77.00 387 ARG A CA 1
ATOM 2921 C C . ARG A 1 387 ? 12.156 10.754 12.866 1.00 77.00 387 ARG A C 1
ATOM 2923 O O . ARG A 1 387 ? 13.083 10.450 13.610 1.00 77.00 387 ARG A O 1
ATOM 2930 N N . LEU A 1 388 ? 10.882 10.673 13.235 1.00 78.25 388 LEU A N 1
ATOM 2931 C CA . LEU A 1 388 ? 10.465 10.215 14.554 1.00 78.25 388 LEU A CA 1
ATOM 2932 C C . LEU A 1 388 ? 10.834 8.744 14.784 1.00 78.25 388 LEU A C 1
ATOM 2934 O O . LEU A 1 388 ? 11.361 8.404 15.841 1.00 78.25 388 LEU A O 1
ATOM 2938 N N . GLN A 1 389 ? 10.615 7.885 13.787 1.00 74.12 389 GLN A N 1
ATOM 2939 C CA . GLN A 1 389 ? 11.052 6.488 13.818 1.00 74.12 389 GLN A CA 1
ATOM 2940 C C . GLN A 1 389 ? 12.573 6.389 13.983 1.00 74.12 389 GLN A C 1
ATOM 2942 O O . GLN A 1 389 ? 13.052 5.687 14.871 1.00 74.12 389 GLN A O 1
ATOM 2947 N N . ARG A 1 390 ? 13.334 7.180 13.220 1.00 69.94 390 ARG A N 1
ATOM 2948 C CA . ARG A 1 390 ? 14.798 7.217 13.304 1.00 69.94 390 ARG A CA 1
ATOM 2949 C C . ARG A 1 390 ? 15.308 7.653 14.680 1.00 69.94 390 ARG A C 1
ATOM 2951 O O . ARG A 1 390 ? 16.256 7.072 15.200 1.00 69.94 390 ARG A O 1
ATOM 2958 N N . LEU A 1 391 ? 14.667 8.644 15.301 1.00 76.38 391 LEU A N 1
ATOM 2959 C CA . LEU A 1 391 ? 14.983 9.065 16.671 1.00 76.38 391 LEU A CA 1
ATOM 2960 C C . LEU A 1 391 ? 14.786 7.932 17.687 1.00 76.38 391 LEU A C 1
ATOM 2962 O O . LEU A 1 391 ? 15.566 7.825 18.636 1.00 76.38 391 LEU A O 1
ATOM 2966 N N . ARG A 1 392 ? 13.775 7.081 17.482 1.00 75.31 392 ARG A N 1
ATOM 2967 C CA . ARG A 1 392 ? 13.524 5.903 18.324 1.00 75.31 392 ARG A CA 1
ATOM 2968 C C . ARG A 1 392 ? 14.563 4.810 18.091 1.00 75.31 392 ARG A C 1
ATOM 2970 O O . ARG A 1 392 ? 15.090 4.280 19.059 1.00 75.31 392 ARG A O 1
ATOM 2977 N N . GLU A 1 393 ? 14.905 4.515 16.838 1.00 68.94 393 GLU A N 1
ATOM 2978 C CA . GLU A 1 393 ? 15.947 3.532 16.489 1.00 68.94 393 GLU A CA 1
ATOM 2979 C C . GLU A 1 393 ? 17.310 3.884 17.094 1.00 68.94 393 GLU A C 1
ATOM 2981 O O . GLU A 1 393 ? 18.025 3.017 17.590 1.00 68.94 393 GLU A O 1
ATOM 2986 N N . LEU A 1 394 ? 17.661 5.172 17.085 1.00 70.25 394 LEU A N 1
ATOM 2987 C CA . LEU A 1 394 ? 18.909 5.675 17.657 1.00 70.25 394 LEU A CA 1
ATOM 2988 C C . LEU A 1 394 ? 18.860 5.824 19.189 1.00 70.25 394 LEU A C 1
ATOM 2990 O O . LEU A 1 394 ? 19.828 6.307 19.776 1.00 70.25 394 LEU A O 1
ATOM 2994 N N . ASN A 1 395 ? 17.754 5.440 19.843 1.00 70.31 395 ASN A N 1
ATOM 2995 C CA . ASN A 1 395 ? 17.501 5.646 21.275 1.00 70.31 395 ASN A CA 1
ATOM 2996 C C . ASN A 1 395 ? 17.687 7.109 21.731 1.00 70.31 395 ASN A C 1
ATOM 2998 O O . ASN A 1 395 ? 18.009 7.381 22.888 1.00 70.31 395 ASN A O 1
ATOM 3002 N N . LEU A 1 396 ? 17.486 8.070 20.824 1.00 76.25 396 LEU A N 1
ATOM 3003 C CA . LEU A 1 396 ? 17.506 9.505 21.131 1.00 76.25 396 LEU A CA 1
ATOM 3004 C C . LEU A 1 396 ? 16.163 9.977 21.697 1.00 76.25 396 LEU A C 1
ATOM 3006 O O . LEU A 1 396 ? 16.112 10.999 22.382 1.00 76.25 396 LEU A O 1
ATOM 3010 N N . LEU A 1 397 ? 15.101 9.218 21.415 1.00 75.50 397 LEU A N 1
ATOM 3011 C CA . LEU A 1 397 ? 13.765 9.371 21.967 1.00 75.50 397 LEU A CA 1
ATOM 3012 C C . LEU A 1 397 ? 13.310 8.019 22.537 1.00 75.50 397 LEU A C 1
ATOM 3014 O O . LEU A 1 397 ? 13.001 7.099 21.777 1.00 75.50 397 LEU A O 1
ATOM 3018 N N . ALA A 1 398 ? 13.277 7.898 23.864 1.00 71.69 398 ALA A N 1
ATOM 3019 C CA . ALA A 1 398 ? 12.949 6.653 24.560 1.00 71.69 398 ALA A CA 1
ATOM 3020 C C . ALA A 1 398 ? 11.710 6.807 25.462 1.00 71.69 398 ALA A C 1
ATOM 3022 O O . ALA A 1 398 ? 11.513 7.879 26.045 1.00 71.69 398 ALA A O 1
ATOM 3023 N N . PRO A 1 399 ? 10.879 5.757 25.608 1.00 63.34 399 PRO A N 1
ATOM 3024 C CA . PRO A 1 399 ? 9.781 5.765 26.568 1.00 63.34 399 PRO A CA 1
ATOM 3025 C C . PRO A 1 399 ? 10.338 5.696 28.000 1.00 63.34 399 PRO A C 1
ATOM 3027 O O . PRO A 1 399 ? 11.089 4.782 28.338 1.00 63.34 399 PRO A O 1
ATOM 3030 N N . GLY A 1 400 ? 9.994 6.671 28.840 1.00 60.56 400 GLY A N 1
ATOM 3031 C CA . GLY A 1 400 ? 10.194 6.637 30.291 1.00 60.56 400 GLY A CA 1
ATOM 3032 C C . GLY A 1 400 ? 8.932 6.163 31.022 1.00 60.56 400 GLY A C 1
ATOM 3033 O O . GLY A 1 400 ? 7.909 5.899 30.397 1.00 60.56 400 GLY A O 1
ATOM 3034 N N . A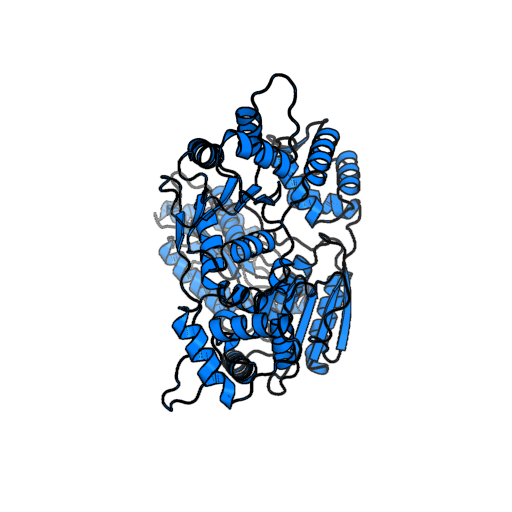LA A 1 401 ? 9.000 6.063 32.354 1.00 46.31 401 ALA A N 1
ATOM 3035 C CA . ALA A 1 401 ? 7.911 5.524 33.180 1.00 46.31 401 ALA A CA 1
ATOM 3036 C C . ALA A 1 401 ? 6.592 6.324 33.079 1.00 46.31 401 ALA A C 1
ATOM 3038 O O . ALA A 1 401 ? 5.524 5.726 33.108 1.00 46.31 401 ALA A O 1
ATOM 3039 N N . GLU A 1 402 ? 6.666 7.652 32.912 1.00 48.00 402 GLU A N 1
ATOM 3040 C CA . GLU A 1 402 ? 5.497 8.544 32.756 1.00 48.00 402 GLU A CA 1
ATOM 3041 C C . GLU A 1 402 ? 5.695 9.633 31.677 1.00 48.00 402 GLU A C 1
ATOM 3043 O O . GLU A 1 402 ? 4.831 10.480 31.458 1.00 48.00 402 GLU A O 1
ATOM 3048 N N . SER A 1 403 ? 6.844 9.656 30.992 1.00 56.53 403 SER A N 1
ATOM 3049 C CA . SER A 1 403 ? 7.186 10.689 30.004 1.00 56.53 403 SER A CA 1
ATOM 3050 C C . SER A 1 403 ? 8.193 10.179 28.976 1.00 56.53 403 SER A C 1
ATOM 3052 O O . SER A 1 403 ? 8.890 9.195 29.213 1.00 56.53 403 SER A O 1
ATOM 3054 N N . TRP A 1 404 ? 8.286 10.837 27.820 1.00 64.62 404 TRP A N 1
ATOM 3055 C CA . TRP A 1 404 ? 9.337 10.538 26.848 1.00 64.62 404 TRP A CA 1
ATOM 3056 C C . TRP A 1 404 ? 10.641 11.237 27.233 1.00 64.62 404 TRP A C 1
ATOM 3058 O O . TRP A 1 404 ? 10.657 12.431 27.534 1.00 64.62 404 TRP A O 1
ATOM 3068 N N . ILE A 1 405 ? 11.749 10.497 27.189 1.00 69.31 405 ILE A N 1
ATOM 3069 C CA . ILE A 1 405 ? 13.088 11.028 27.441 1.00 69.31 405 ILE A CA 1
ATOM 3070 C C . ILE A 1 405 ? 13.712 11.383 26.094 1.00 69.31 405 ILE A C 1
ATOM 3072 O O . ILE A 1 405 ? 13.993 10.505 25.276 1.00 69.31 405 ILE A O 1
ATOM 3076 N N . LEU A 1 406 ? 13.932 12.680 25.876 1.00 75.06 406 LEU A N 1
ATOM 3077 C CA . LEU A 1 406 ? 14.613 13.211 24.701 1.00 75.06 406 LEU A CA 1
ATOM 3078 C C . LEU A 1 406 ? 16.063 13.564 25.051 1.00 75.06 406 LEU A C 1
ATOM 3080 O O . LEU A 1 406 ? 16.324 14.373 25.945 1.00 75.06 406 LEU A O 1
ATOM 3084 N N . ASN A 1 407 ? 17.017 12.988 24.326 1.00 74.06 407 ASN A N 1
ATOM 3085 C CA . ASN A 1 407 ? 18.426 13.325 24.493 1.00 74.06 407 ASN A CA 1
ATOM 3086 C C . ASN A 1 407 ? 18.713 14.733 23.946 1.00 74.06 407 ASN A C 1
ATOM 3088 O O . ASN A 1 407 ? 18.393 15.017 22.799 1.00 74.06 407 ASN A O 1
ATOM 3092 N N . ARG A 1 408 ? 19.379 15.606 24.716 1.00 66.69 408 ARG A N 1
ATOM 3093 C CA . ARG A 1 408 ? 19.715 16.986 24.301 1.00 66.69 408 ARG A CA 1
ATOM 3094 C C . ARG A 1 408 ? 20.578 17.074 23.035 1.00 66.69 408 ARG A C 1
ATOM 3096 O O . ARG A 1 408 ? 20.586 18.120 22.400 1.00 66.69 408 ARG A O 1
ATOM 3103 N N . THR A 1 409 ? 21.280 16.008 22.649 1.00 69.44 409 THR A N 1
ATOM 3104 C CA . THR A 1 409 ? 22.094 15.963 21.418 1.00 69.44 409 THR A CA 1
ATOM 3105 C C . THR A 1 409 ? 21.324 15.497 20.179 1.00 69.44 409 THR A C 1
ATOM 3107 O O . THR A 1 409 ? 21.929 15.281 19.130 1.00 69.44 409 THR A O 1
ATOM 3110 N N . TRP A 1 410 ? 19.998 15.339 20.259 1.00 71.94 410 TRP A N 1
ATOM 3111 C CA . TRP A 1 410 ? 19.205 14.802 19.150 1.00 71.94 410 TRP A CA 1
ATOM 3112 C C . TRP A 1 410 ? 19.329 15.631 17.861 1.00 71.94 410 TRP A C 1
ATOM 3114 O O . TRP A 1 410 ? 19.436 15.048 16.786 1.00 71.94 410 TRP A O 1
ATOM 3124 N N . GLN A 1 411 ? 19.399 16.964 17.954 1.00 67.12 411 GLN A N 1
ATOM 3125 C CA . GLN A 1 411 ? 19.534 17.848 16.787 1.00 67.12 411 GLN A CA 1
ATOM 3126 C C . GLN A 1 411 ? 20.836 17.583 16.022 1.00 67.12 411 GLN A C 1
ATOM 3128 O O . GLN A 1 411 ? 20.822 17.297 14.827 1.00 67.12 411 GLN A O 1
ATOM 3133 N N . THR A 1 412 ? 21.971 17.601 16.725 1.00 66.50 412 THR A N 1
ATOM 3134 C CA . THR A 1 412 ? 23.291 17.397 16.117 1.00 66.50 412 THR A CA 1
ATOM 3135 C C . THR A 1 412 ? 23.487 15.965 15.627 1.00 66.50 412 THR A C 1
ATOM 3137 O O . THR A 1 412 ? 24.111 15.758 14.586 1.00 66.50 412 THR A O 1
ATOM 3140 N N . ALA A 1 413 ? 22.918 14.977 16.322 1.00 62.66 413 ALA A N 1
ATOM 3141 C CA . ALA A 1 413 ? 22.951 13.580 15.900 1.00 62.66 413 ALA A CA 1
ATOM 3142 C C . ALA A 1 413 ? 22.123 13.336 14.625 1.00 62.66 413 ALA A C 1
ATOM 3144 O O . ALA A 1 413 ? 22.598 12.664 13.710 1.00 62.66 413 ALA A O 1
ATOM 3145 N N . VAL A 1 414 ? 20.922 13.918 14.527 1.00 61.84 414 VAL A N 1
ATOM 3146 C CA . VAL A 1 414 ? 20.058 13.779 13.343 1.00 61.84 414 VAL A CA 1
ATOM 3147 C C . VAL A 1 414 ? 20.606 14.555 12.152 1.00 61.84 414 VAL A C 1
ATOM 3149 O O . VAL A 1 414 ? 20.552 14.052 11.034 1.00 61.84 414 VAL A O 1
ATOM 3152 N N . GLU A 1 415 ? 21.184 15.740 12.352 1.00 61.41 415 GLU A N 1
ATOM 3153 C CA . GLU A 1 415 ? 21.853 16.468 11.271 1.00 61.41 415 GLU A CA 1
ATOM 3154 C C . GLU A 1 415 ? 23.100 15.744 10.753 1.00 61.41 415 GLU A C 1
ATOM 3156 O O . GLU A 1 415 ? 23.352 15.744 9.546 1.00 61.41 415 GLU A O 1
ATOM 3161 N N . ALA A 1 416 ? 23.884 15.121 11.637 1.00 59.12 416 ALA A N 1
ATOM 3162 C CA . ALA A 1 416 ? 25.028 14.306 11.239 1.00 59.12 416 ALA A CA 1
ATOM 3163 C C . ALA A 1 416 ? 24.585 13.056 10.454 1.00 59.12 416 ALA A C 1
ATOM 3165 O O . ALA A 1 416 ? 25.190 12.739 9.428 1.00 59.12 416 ALA A O 1
ATOM 3166 N N . ASP A 1 417 ? 23.498 12.400 10.874 1.00 55.06 417 ASP A N 1
ATOM 3167 C CA . ASP A 1 417 ? 22.874 11.268 10.169 1.00 55.06 417 ASP A CA 1
ATOM 3168 C C . ASP A 1 417 ? 22.285 11.706 8.813 1.00 55.06 417 ASP A C 1
ATOM 3170 O O . ASP A 1 417 ? 22.538 11.074 7.792 1.00 55.06 417 ASP A O 1
ATOM 3174 N N . ALA A 1 418 ? 21.601 12.854 8.752 1.00 51.25 418 ALA A N 1
ATOM 3175 C CA . ALA A 1 418 ? 21.050 13.425 7.521 1.00 51.25 418 ALA A CA 1
ATOM 3176 C C . ALA A 1 418 ? 22.139 13.814 6.510 1.00 51.25 418 ALA A C 1
ATOM 3178 O O . ALA A 1 418 ? 22.007 13.520 5.325 1.00 51.25 418 ALA A O 1
ATOM 3179 N N . LYS A 1 419 ? 23.236 14.436 6.964 1.00 47.72 419 LYS A N 1
ATOM 3180 C CA . LYS A 1 419 ? 24.396 14.780 6.121 1.00 47.72 419 LYS A CA 1
ATOM 3181 C C . LYS A 1 419 ? 25.178 13.535 5.678 1.00 47.72 419 LYS A C 1
ATOM 3183 O O . LYS A 1 419 ? 25.806 13.564 4.621 1.00 47.72 419 LYS A O 1
ATOM 3188 N N . SER A 1 420 ? 25.134 12.450 6.456 1.00 48.81 420 SER A N 1
ATOM 3189 C CA . SER A 1 420 ? 25.678 11.137 6.083 1.00 48.81 420 SER A CA 1
ATOM 3190 C C . SER A 1 420 ? 24.807 10.446 5.023 1.00 48.81 420 SER A C 1
ATOM 3192 O O . SER A 1 420 ? 25.331 10.014 4.001 1.00 48.81 420 SER A O 1
ATOM 3194 N N . SER A 1 421 ? 23.482 10.439 5.207 1.00 46.22 421 SER A N 1
ATOM 3195 C CA . SER A 1 421 ? 22.485 9.863 4.289 1.00 46.22 421 SER A CA 1
ATOM 3196 C C . SER A 1 421 ? 22.370 10.633 2.963 1.00 46.22 421 SER A C 1
ATOM 3198 O O . SER A 1 421 ? 22.349 10.028 1.899 1.00 46.22 421 SER A O 1
ATOM 3200 N N . ALA A 1 422 ? 22.425 11.970 2.974 1.00 40.78 422 ALA A N 1
ATOM 3201 C CA . ALA A 1 422 ? 22.424 12.779 1.748 1.00 40.78 422 ALA A CA 1
ATOM 3202 C C . ALA A 1 422 ? 23.712 12.623 0.909 1.00 40.78 422 ALA A C 1
ATOM 3204 O O . ALA A 1 422 ? 23.709 12.888 -0.290 1.00 40.78 422 ALA A O 1
ATOM 3205 N N . ARG A 1 423 ? 24.821 12.176 1.521 1.00 43.59 423 ARG A N 1
ATOM 3206 C CA . ARG A 1 423 ? 26.052 11.774 0.814 1.00 43.59 423 ARG A CA 1
ATOM 3207 C C . ARG A 1 423 ? 26.000 10.326 0.295 1.00 43.59 423 ARG A C 1
ATOM 3209 O O . ARG A 1 423 ? 26.902 9.931 -0.437 1.00 43.59 423 ARG A O 1
ATOM 3216 N N . GLN A 1 424 ? 24.966 9.553 0.640 1.00 51.75 424 GLN A N 1
ATOM 3217 C CA . GLN A 1 424 ? 24.734 8.160 0.227 1.00 51.75 424 GLN A CA 1
ATOM 3218 C C . GLN A 1 424 ? 23.743 8.086 -0.948 1.00 51.75 424 GLN A C 1
ATOM 3220 O O . GLN A 1 424 ? 22.738 7.380 -0.902 1.00 51.75 424 GLN A O 1
ATOM 3225 N N . ALA A 1 425 ? 24.007 8.832 -2.024 1.00 53.97 425 ALA A N 1
ATOM 3226 C CA . ALA A 1 425 ? 23.258 8.655 -3.264 1.00 53.97 425 ALA A CA 1
ATOM 3227 C C . ALA A 1 425 ? 23.504 7.238 -3.813 1.00 53.97 425 ALA A C 1
ATOM 3229 O O . ALA A 1 425 ? 24.652 6.799 -3.920 1.00 53.97 425 ALA A O 1
ATOM 3230 N N . SER A 1 426 ? 22.423 6.528 -4.144 1.00 65.12 426 SER A N 1
ATOM 3231 C CA . SER A 1 426 ? 22.496 5.219 -4.799 1.00 65.12 426 SER A CA 1
ATOM 3232 C C . SER A 1 426 ? 23.183 5.379 -6.158 1.00 65.12 426 SER A C 1
ATOM 3234 O O . SER A 1 426 ? 22.784 6.229 -6.948 1.00 65.12 426 SER A O 1
ATOM 3236 N N . ASN A 1 427 ? 24.220 4.592 -6.440 1.00 74.94 427 ASN A N 1
ATOM 3237 C CA . ASN A 1 427 ? 25.002 4.674 -7.684 1.00 74.94 427 ASN A CA 1
ATOM 3238 C C . ASN A 1 427 ? 24.496 3.682 -8.748 1.00 74.94 427 ASN A C 1
ATOM 3240 O O . ASN A 1 427 ? 25.277 3.147 -9.535 1.00 74.94 427 ASN A O 1
ATOM 3244 N N . VAL A 1 428 ? 23.191 3.404 -8.743 1.00 73.88 428 VAL A N 1
ATOM 3245 C CA . VAL A 1 428 ? 22.572 2.441 -9.654 1.00 73.88 428 VAL A CA 1
ATOM 3246 C C . VAL A 1 428 ? 22.554 3.025 -11.071 1.00 73.88 428 VAL A C 1
ATOM 3248 O O . VAL A 1 428 ? 22.033 4.128 -11.260 1.00 73.88 428 VAL A O 1
ATOM 3251 N N . PRO A 1 429 ? 23.098 2.317 -12.077 1.00 73.38 429 PRO A N 1
ATOM 3252 C CA . PRO A 1 429 ? 22.997 2.754 -13.462 1.00 73.38 429 PRO A CA 1
ATOM 3253 C C . PRO A 1 429 ? 21.525 2.794 -13.886 1.00 73.38 429 PRO A C 1
ATOM 3255 O O . PRO A 1 429 ? 20.771 1.852 -13.640 1.00 73.38 429 PRO A O 1
ATOM 3258 N N . SER A 1 430 ? 21.110 3.898 -14.511 1.00 64.81 430 SER A N 1
ATOM 3259 C CA . SER A 1 430 ? 19.751 4.027 -15.042 1.00 64.81 430 SER A CA 1
ATOM 3260 C C . SER A 1 430 ? 19.571 3.045 -16.204 1.00 64.81 430 SER A C 1
ATOM 3262 O O . SER A 1 430 ? 20.404 3.051 -17.111 1.00 64.81 430 SER A O 1
ATOM 3264 N N . PRO A 1 431 ? 18.533 2.192 -16.207 1.00 65.50 431 PRO A N 1
ATOM 3265 C CA . PRO A 1 431 ? 18.313 1.290 -17.326 1.00 65.50 431 PRO A CA 1
ATOM 3266 C C . PRO A 1 431 ? 17.868 2.096 -18.552 1.00 65.50 431 PRO A C 1
ATOM 3268 O O . PRO A 1 431 ? 16.918 2.870 -18.472 1.00 65.50 431 PRO A O 1
ATOM 3271 N N . GLU A 1 432 ? 18.535 1.912 -19.690 1.00 60.34 432 GLU A N 1
ATOM 3272 C CA . GLU A 1 432 ? 18.208 2.625 -20.939 1.00 60.34 432 GLU A CA 1
ATOM 3273 C C . GLU A 1 432 ? 17.076 1.947 -21.739 1.00 60.34 432 GLU A C 1
ATOM 3275 O O . GLU A 1 432 ? 16.531 2.527 -22.676 1.00 60.34 432 GLU A O 1
ATOM 3280 N N . GLU A 1 433 ? 16.695 0.717 -21.374 1.00 66.75 433 GLU A N 1
ATOM 3281 C CA . GLU A 1 433 ? 15.824 -0.152 -22.177 1.00 66.75 433 GLU A CA 1
ATOM 3282 C C . GLU A 1 433 ? 14.689 -0.754 -21.356 1.00 66.75 433 GLU A C 1
ATOM 3284 O O . GLU A 1 433 ? 14.886 -1.054 -20.185 1.00 66.75 433 GLU A O 1
ATOM 3289 N N . GLU A 1 434 ? 13.528 -1.007 -21.961 1.00 69.69 434 GLU A N 1
ATOM 3290 C CA . GLU A 1 434 ? 12.410 -1.709 -21.312 1.00 69.69 434 GLU A CA 1
ATOM 3291 C C . GLU A 1 434 ? 12.780 -3.168 -20.969 1.00 69.69 434 GLU A C 1
ATOM 3293 O O . GLU A 1 434 ? 13.447 -3.839 -21.759 1.00 69.69 434 GLU A O 1
ATOM 3298 N N . LEU A 1 435 ? 12.390 -3.658 -19.786 1.00 76.31 435 LEU A N 1
ATOM 3299 C CA . LEU A 1 435 ? 12.526 -5.078 -19.434 1.00 76.31 435 LEU A CA 1
ATOM 3300 C C . LEU A 1 435 ? 11.320 -5.845 -19.987 1.00 76.31 435 LEU A C 1
ATOM 3302 O O . LEU A 1 435 ? 10.186 -5.520 -19.645 1.00 76.31 435 LEU A O 1
ATOM 3306 N N . VAL A 1 436 ? 11.574 -6.882 -20.788 1.00 73.12 436 VAL A N 1
ATOM 3307 C CA . VAL A 1 436 ? 10.532 -7.673 -21.461 1.00 73.12 436 VAL A CA 1
ATOM 3308 C C . VAL A 1 436 ? 10.487 -9.098 -20.902 1.00 73.12 436 VAL A C 1
ATOM 3310 O O . VAL A 1 436 ? 11.502 -9.796 -20.944 1.00 73.12 436 VAL A O 1
ATOM 3313 N N . GLY A 1 437 ? 9.315 -9.542 -20.430 1.00 69.88 437 GLY A N 1
ATOM 3314 C CA . GLY A 1 437 ? 9.003 -10.957 -20.172 1.00 69.88 437 GLY A CA 1
ATOM 3315 C C . GLY A 1 437 ? 9.752 -11.594 -19.003 1.00 69.88 437 GLY A C 1
ATOM 3316 O O . GLY A 1 437 ? 10.112 -12.767 -19.071 1.00 69.88 437 GLY A O 1
ATOM 3317 N N . ARG A 1 438 ? 10.075 -10.806 -17.974 1.00 79.88 438 ARG A N 1
ATOM 3318 C CA . ARG A 1 438 ? 10.822 -11.238 -16.773 1.00 79.88 438 ARG A CA 1
ATOM 3319 C C . ARG A 1 438 ? 10.111 -10.876 -15.474 1.00 79.88 438 ARG A C 1
ATOM 3321 O O . ARG A 1 438 ? 10.737 -10.662 -14.434 1.00 79.88 438 ARG A O 1
ATOM 3328 N N . GLU A 1 439 ? 8.795 -10.726 -15.545 1.00 73.81 439 GLU A N 1
ATOM 3329 C CA . GLU A 1 439 ? 7.953 -10.298 -14.434 1.00 73.81 439 GLU A CA 1
ATOM 3330 C C . GLU A 1 439 ? 7.927 -11.355 -13.325 1.00 73.81 439 GLU A C 1
ATOM 3332 O O . GLU A 1 439 ? 7.996 -11.004 -12.145 1.00 73.81 439 GLU A O 1
ATOM 3337 N N . GLU A 1 440 ? 7.887 -12.641 -13.690 1.00 75.94 440 GLU A N 1
ATOM 3338 C CA . GLU A 1 440 ? 7.911 -13.749 -12.732 1.00 75.94 440 GLU A CA 1
ATOM 3339 C C . GLU A 1 440 ? 9.242 -13.819 -11.984 1.00 75.94 440 GLU A C 1
ATOM 3341 O O . GLU A 1 440 ? 9.256 -13.897 -10.754 1.00 75.94 440 GLU A O 1
ATOM 3346 N N . GLU A 1 441 ? 10.369 -13.751 -12.698 1.00 84.06 441 GLU A N 1
ATOM 3347 C CA . GLU A 1 441 ? 11.694 -13.764 -12.081 1.00 84.06 441 GLU A CA 1
ATOM 3348 C C . GLU A 1 441 ? 11.883 -12.571 -11.151 1.00 84.06 441 GLU A C 1
ATOM 3350 O O . GLU A 1 441 ? 12.384 -12.724 -10.040 1.00 84.06 441 GLU A O 1
ATOM 3355 N N . LEU A 1 442 ? 11.432 -11.387 -11.553 1.00 83.00 442 LEU A N 1
ATOM 3356 C CA . LEU A 1 442 ? 11.499 -10.195 -10.720 1.00 83.00 442 LEU A CA 1
ATOM 3357 C C . LEU A 1 442 ? 10.661 -10.329 -9.437 1.00 83.00 442 LEU A C 1
ATOM 3359 O O . LEU A 1 442 ? 11.136 -9.980 -8.352 1.00 83.00 442 LEU A O 1
ATOM 3363 N N . ALA A 1 443 ? 9.445 -10.875 -9.531 1.00 76.94 443 ALA A N 1
ATOM 3364 C CA . ALA A 1 443 ? 8.610 -11.162 -8.366 1.00 76.94 443 ALA A CA 1
ATOM 3365 C C . ALA A 1 443 ? 9.269 -12.196 -7.434 1.00 76.94 443 ALA A C 1
ATOM 3367 O O . ALA A 1 443 ? 9.280 -12.009 -6.212 1.00 76.94 443 ALA A O 1
ATOM 3368 N N . GLN A 1 444 ? 9.892 -13.238 -7.998 1.00 83.06 444 GLN A N 1
ATOM 3369 C CA . GLN A 1 444 ? 10.657 -14.231 -7.240 1.00 83.06 444 GLN A CA 1
ATOM 3370 C C . GLN A 1 444 ? 11.847 -13.595 -6.516 1.00 83.06 444 GLN A C 1
ATOM 3372 O O . GLN A 1 444 ? 12.036 -13.860 -5.330 1.00 83.06 444 GLN A O 1
ATOM 3377 N N . ILE A 1 445 ? 12.603 -12.707 -7.172 1.00 87.31 445 ILE A N 1
ATOM 3378 C CA . ILE A 1 445 ? 13.716 -11.971 -6.551 1.00 87.31 445 ILE A CA 1
ATOM 3379 C C . ILE A 1 445 ? 13.226 -11.177 -5.333 1.00 87.31 445 ILE A C 1
ATOM 3381 O O . ILE A 1 445 ? 13.778 -11.316 -4.238 1.00 87.31 445 ILE A O 1
ATOM 3385 N N . LYS A 1 446 ? 12.152 -10.391 -5.491 1.00 82.81 446 LYS A N 1
ATOM 3386 C CA . LYS A 1 446 ? 11.558 -9.614 -4.389 1.00 82.81 446 LYS A CA 1
ATOM 3387 C C . LYS A 1 446 ? 11.113 -10.511 -3.232 1.00 82.81 446 LYS A C 1
ATOM 3389 O O . LYS A 1 446 ? 11.317 -10.166 -2.070 1.00 82.81 446 LYS A O 1
ATOM 3394 N N . GLN A 1 447 ? 10.516 -11.664 -3.531 1.00 81.25 447 GLN A N 1
ATOM 3395 C CA . GLN A 1 447 ? 10.088 -12.621 -2.512 1.00 81.25 447 GLN A CA 1
ATOM 3396 C C . GLN A 1 447 ? 11.281 -13.263 -1.792 1.00 81.25 447 GLN A C 1
ATOM 3398 O O . GLN A 1 447 ? 11.265 -13.374 -0.567 1.00 81.25 447 GLN A O 1
ATOM 3403 N N . MET A 1 448 ? 12.326 -13.651 -2.525 1.00 83.25 448 MET A N 1
ATOM 3404 C CA . MET A 1 448 ? 13.533 -14.256 -1.960 1.00 83.25 448 MET A CA 1
ATOM 3405 C C . MET A 1 448 ? 14.272 -13.286 -1.031 1.00 83.25 448 MET A C 1
ATOM 3407 O O . MET A 1 448 ? 14.734 -13.704 0.030 1.00 83.25 448 MET A O 1
ATOM 3411 N N . PHE A 1 449 ? 14.284 -11.986 -1.346 1.00 81.75 449 PHE A N 1
ATOM 3412 C CA . PHE A 1 449 ? 14.859 -10.952 -0.478 1.00 81.75 449 PHE A CA 1
ATOM 3413 C C . PHE A 1 449 ? 14.132 -10.733 0.852 1.00 81.75 449 PHE A C 1
ATOM 3415 O O . PHE A 1 449 ? 14.720 -10.157 1.770 1.00 81.75 449 PHE A O 1
ATOM 3422 N N . ARG A 1 450 ? 12.880 -11.189 0.998 1.00 72.62 450 ARG A N 1
ATOM 3423 C CA . ARG A 1 450 ? 12.178 -11.126 2.293 1.00 72.62 450 ARG A CA 1
ATOM 3424 C C . ARG A 1 450 ? 12.775 -12.088 3.319 1.00 72.62 450 ARG A C 1
ATOM 3426 O O . ARG A 1 450 ? 12.748 -11.786 4.504 1.00 72.62 450 ARG A O 1
ATOM 3433 N N . ASN A 1 451 ? 13.326 -13.214 2.859 1.00 68.19 451 ASN A N 1
ATOM 3434 C CA . ASN A 1 451 ? 13.733 -14.335 3.711 1.00 68.19 451 ASN A CA 1
ATOM 3435 C C . ASN A 1 451 ? 15.224 -14.705 3.576 1.00 68.19 451 ASN A C 1
ATOM 3437 O O . ASN A 1 451 ? 15.651 -15.699 4.163 1.00 68.19 451 ASN A O 1
ATOM 3441 N N . GLY A 1 452 ? 16.009 -13.972 2.781 1.00 70.88 452 GLY A N 1
ATOM 3442 C CA . GLY A 1 452 ? 17.409 -14.294 2.498 1.00 70.88 452 GLY A CA 1
ATOM 3443 C C . GLY A 1 452 ? 18.290 -13.056 2.328 1.00 70.88 452 GLY A C 1
ATOM 3444 O O . GLY A 1 452 ? 17.838 -12.031 1.817 1.00 70.88 452 GLY A O 1
ATOM 3445 N N . SER A 1 453 ? 19.553 -13.168 2.752 1.00 82.62 453 SER A N 1
ATOM 3446 C CA . SER A 1 453 ? 20.568 -12.109 2.648 1.00 82.62 453 SER A CA 1
ATOM 3447 C C . SER A 1 453 ? 21.395 -12.180 1.361 1.00 82.62 453 SER A C 1
ATOM 3449 O O . SER A 1 453 ? 21.950 -11.163 0.953 1.00 82.62 453 SER A O 1
ATOM 3451 N N . LEU A 1 454 ? 21.451 -13.339 0.690 1.00 89.44 454 LEU A N 1
ATOM 3452 C CA . LEU A 1 454 ? 22.216 -13.551 -0.541 1.00 89.44 454 LEU A CA 1
ATOM 3453 C C . LEU A 1 454 ? 21.364 -14.210 -1.630 1.00 89.44 454 LEU A C 1
ATOM 3455 O O . LEU A 1 454 ? 20.833 -15.306 -1.446 1.00 89.44 454 LEU A O 1
ATOM 3459 N N . LEU A 1 455 ? 21.283 -13.549 -2.783 1.00 92.50 455 LEU A N 1
ATOM 3460 C CA . LEU A 1 455 ? 20.601 -14.035 -3.974 1.00 92.50 455 LEU A CA 1
ATOM 3461 C C . LEU A 1 455 ? 21.534 -13.989 -5.186 1.00 92.50 455 LEU A C 1
ATOM 3463 O O . LEU A 1 455 ? 22.054 -12.926 -5.524 1.00 92.50 455 LEU A O 1
ATOM 3467 N N . THR A 1 456 ? 21.674 -15.112 -5.883 1.00 91.12 456 THR A N 1
ATOM 3468 C CA . THR A 1 456 ? 22.452 -15.204 -7.124 1.00 91.12 456 THR A CA 1
ATOM 3469 C C . THR A 1 456 ? 21.529 -15.441 -8.313 1.00 91.12 456 THR A C 1
ATOM 3471 O O . THR A 1 456 ? 20.793 -16.428 -8.361 1.00 91.12 456 THR A O 1
ATOM 3474 N N . VAL A 1 457 ? 21.585 -14.551 -9.302 1.00 92.50 457 VAL A N 1
ATOM 3475 C CA . VAL A 1 457 ? 20.949 -14.722 -10.612 1.00 92.50 457 VAL A CA 1
ATOM 3476 C C . VAL A 1 457 ? 21.927 -15.444 -11.534 1.00 92.50 457 VAL A C 1
ATOM 3478 O O . VAL A 1 457 ? 22.968 -14.895 -11.902 1.00 92.50 457 VAL A O 1
ATOM 3481 N N . VAL A 1 458 ? 21.572 -16.670 -11.917 1.00 90.38 458 VAL A N 1
ATOM 3482 C CA . VAL A 1 458 ? 22.428 -17.588 -12.673 1.00 90.38 458 VAL A CA 1
ATOM 3483 C C . VAL A 1 458 ? 21.867 -17.815 -14.067 1.00 90.38 458 VAL A C 1
ATOM 3485 O O . VAL A 1 458 ? 20.719 -18.227 -14.238 1.00 90.38 458 VAL A O 1
ATOM 3488 N N . ALA A 1 459 ? 22.682 -17.539 -15.081 1.00 85.81 459 ALA A N 1
ATOM 3489 C CA . ALA A 1 459 ? 22.336 -17.778 -16.479 1.00 85.81 459 ALA A CA 1
ATOM 3490 C C . ALA A 1 459 ? 23.577 -17.707 -17.384 1.00 85.81 459 ALA A C 1
ATOM 3492 O O . ALA A 1 459 ? 24.528 -16.996 -17.053 1.00 85.81 459 ALA A O 1
ATOM 3493 N N . PRO A 1 460 ? 23.555 -18.316 -18.580 1.00 82.38 460 PRO A N 1
ATOM 3494 C CA . PRO A 1 460 ? 24.544 -18.051 -19.626 1.00 82.38 460 PRO A CA 1
ATOM 3495 C C . PRO A 1 460 ? 24.684 -16.557 -19.990 1.00 82.38 460 PRO A C 1
ATOM 3497 O O . PRO A 1 460 ? 23.876 -15.703 -19.601 1.00 82.38 460 PRO A O 1
ATOM 3500 N N . GLY A 1 461 ? 25.746 -16.212 -20.725 1.00 79.31 461 GLY A N 1
ATOM 3501 C CA . GLY A 1 461 ? 25.918 -14.865 -21.290 1.00 79.31 461 GLY A CA 1
ATOM 3502 C C . GLY A 1 461 ? 24.748 -14.479 -22.207 1.00 79.31 461 GLY A C 1
ATOM 3503 O O . GLY A 1 461 ? 24.133 -15.349 -22.812 1.00 79.31 461 GLY A O 1
ATOM 3504 N N . GLY A 1 462 ? 24.406 -13.190 -22.273 1.00 73.88 462 GLY A N 1
ATOM 3505 C CA . GLY A 1 462 ? 23.334 -12.686 -23.149 1.00 73.88 462 GLY A CA 1
ATOM 3506 C C . GLY A 1 462 ? 21.899 -12.875 -22.635 1.00 73.88 462 GLY A C 1
ATOM 3507 O O . GLY A 1 462 ? 20.986 -12.255 -23.155 1.00 73.88 462 GLY A O 1
ATOM 3508 N N . MET A 1 463 ? 21.672 -13.630 -21.555 1.00 79.38 463 MET A N 1
ATOM 3509 C CA . MET A 1 463 ? 20.325 -13.911 -21.012 1.00 79.38 463 MET A CA 1
ATOM 3510 C C . MET A 1 463 ? 19.656 -12.744 -20.256 1.00 79.38 463 MET A C 1
ATOM 3512 O O . MET A 1 463 ? 18.588 -12.921 -19.673 1.00 79.38 463 MET A O 1
ATOM 3516 N N . GLY A 1 464 ? 20.283 -11.564 -20.220 1.00 80.75 464 GLY A N 1
ATOM 3517 C CA . GLY A 1 464 ? 19.731 -10.375 -19.558 1.00 80.75 464 GLY A CA 1
ATOM 3518 C C . GLY A 1 464 ? 19.946 -10.288 -18.040 1.00 80.75 464 GLY A C 1
ATOM 3519 O O . GLY A 1 464 ? 19.243 -9.523 -17.389 1.00 80.75 464 GLY A O 1
ATOM 3520 N N . LYS A 1 465 ? 20.916 -11.018 -17.458 1.00 87.31 465 LYS A N 1
ATOM 3521 C CA . LYS A 1 465 ? 21.205 -10.984 -16.003 1.00 87.31 465 LYS A CA 1
ATOM 3522 C C . LYS A 1 465 ? 21.439 -9.566 -15.468 1.00 87.31 465 LYS A C 1
ATOM 3524 O O . LYS A 1 465 ? 20.781 -9.158 -14.517 1.00 87.31 465 LYS A O 1
ATOM 3529 N N . THR A 1 466 ? 22.334 -8.817 -16.114 1.00 87.00 466 THR A N 1
ATOM 3530 C CA . THR A 1 466 ? 22.656 -7.428 -15.759 1.00 87.00 466 THR A CA 1
ATOM 3531 C C . THR A 1 466 ? 21.418 -6.541 -15.841 1.00 87.00 466 THR A C 1
ATOM 3533 O O . THR A 1 466 ? 21.123 -5.805 -14.904 1.00 87.00 466 THR A O 1
ATOM 3536 N N . ARG A 1 467 ? 20.622 -6.667 -16.914 1.00 83.56 467 ARG A N 1
ATOM 3537 C CA . ARG A 1 467 ? 19.395 -5.878 -17.098 1.00 83.56 467 ARG A CA 1
ATOM 3538 C C . ARG A 1 467 ? 18.341 -6.195 -16.036 1.00 83.56 467 ARG A C 1
ATOM 3540 O O . ARG A 1 467 ? 17.702 -5.270 -15.535 1.00 83.56 467 ARG A O 1
ATOM 3547 N N . LEU A 1 468 ? 18.175 -7.467 -15.669 1.00 86.00 468 LEU A N 1
ATOM 3548 C CA . LEU A 1 468 ? 17.284 -7.876 -14.583 1.00 86.00 468 LEU A CA 1
ATOM 3549 C C . LEU A 1 468 ? 17.761 -7.307 -13.240 1.00 86.00 468 LEU A C 1
ATOM 3551 O O . LEU A 1 468 ? 16.955 -6.746 -12.505 1.00 86.00 468 LEU A O 1
ATOM 3555 N N . ALA A 1 469 ? 19.062 -7.368 -12.943 1.00 88.19 469 ALA A N 1
ATOM 3556 C CA . ALA A 1 469 ? 19.622 -6.804 -11.716 1.00 88.19 469 ALA A CA 1
ATOM 3557 C C . ALA A 1 469 ? 19.464 -5.275 -11.636 1.00 88.19 469 ALA A C 1
ATOM 3559 O O . ALA A 1 469 ? 19.123 -4.748 -10.578 1.00 88.19 469 ALA A O 1
ATOM 3560 N N . GLN A 1 470 ? 19.629 -4.566 -12.757 1.00 86.25 470 GLN A N 1
ATOM 3561 C CA . GLN A 1 470 ? 19.329 -3.134 -12.852 1.00 86.25 470 GLN A CA 1
ATOM 3562 C C . GLN A 1 470 ? 17.848 -2.847 -12.588 1.00 86.25 470 GLN A C 1
ATOM 3564 O O . GLN A 1 470 ? 17.535 -1.911 -11.857 1.00 86.25 470 GLN A O 1
ATOM 3569 N N . GLN A 1 471 ? 16.933 -3.667 -13.126 1.00 83.12 471 GLN A N 1
ATOM 3570 C CA . GLN A 1 471 ? 15.498 -3.509 -12.864 1.00 83.12 471 GLN A CA 1
ATOM 3571 C C . GLN A 1 471 ? 15.166 -3.708 -11.385 1.00 83.12 471 GLN A C 1
ATOM 3573 O O . GLN A 1 471 ? 14.431 -2.915 -10.804 1.00 83.12 471 GLN A O 1
ATOM 3578 N N . VAL A 1 472 ? 15.723 -4.754 -10.770 1.00 85.94 472 VAL A N 1
ATOM 3579 C CA . VAL A 1 472 ? 15.558 -5.032 -9.338 1.00 85.94 472 VAL A CA 1
ATOM 3580 C C . VAL A 1 472 ? 16.027 -3.837 -8.513 1.00 85.94 472 VAL A C 1
ATOM 3582 O O . VAL A 1 472 ? 15.305 -3.376 -7.632 1.00 85.94 472 VAL A O 1
ATOM 3585 N N . ALA A 1 473 ? 17.212 -3.307 -8.823 1.00 83.69 473 ALA A N 1
ATOM 3586 C CA . ALA A 1 473 ? 17.757 -2.138 -8.150 1.00 83.69 473 ALA A CA 1
ATOM 3587 C C . ALA A 1 473 ? 16.862 -0.899 -8.334 1.00 83.69 473 ALA A C 1
ATOM 3589 O O . ALA A 1 473 ? 16.613 -0.179 -7.373 1.00 83.69 473 ALA A O 1
ATOM 3590 N N . ALA A 1 474 ? 16.325 -0.672 -9.534 1.00 77.75 474 ALA A N 1
ATOM 3591 C CA . ALA A 1 474 ? 15.422 0.444 -9.802 1.00 77.75 474 ALA A CA 1
ATOM 3592 C C . ALA A 1 474 ? 14.081 0.331 -9.050 1.00 77.75 474 ALA A C 1
ATOM 3594 O O . ALA A 1 474 ? 13.544 1.337 -8.596 1.00 77.75 474 ALA A O 1
ATOM 3595 N N . GLU A 1 475 ? 13.527 -0.873 -8.887 1.00 75.75 475 GLU A N 1
ATOM 3596 C CA . GLU A 1 475 ? 12.226 -1.065 -8.224 1.00 75.75 475 GLU A CA 1
ATOM 3597 C C . GLU A 1 475 ? 12.285 -1.096 -6.704 1.00 75.75 475 GLU A C 1
ATOM 3599 O O . GLU A 1 475 ? 11.313 -0.723 -6.039 1.00 75.75 475 GLU A O 1
ATOM 3604 N N . LEU A 1 476 ? 13.417 -1.543 -6.167 1.00 77.50 476 LEU A N 1
ATOM 3605 C CA . LEU A 1 476 ? 13.688 -1.508 -4.738 1.00 77.50 476 LEU A CA 1
ATOM 3606 C C . LEU A 1 476 ? 14.292 -0.166 -4.300 1.00 77.50 476 LEU A C 1
ATOM 3608 O O . LEU A 1 476 ? 14.590 0.020 -3.116 1.00 77.50 476 LEU A O 1
ATOM 3612 N N . ALA A 1 477 ? 14.490 0.773 -5.232 1.00 70.25 477 ALA A N 1
ATOM 3613 C CA . ALA A 1 477 ? 14.971 2.109 -4.926 1.00 70.25 477 ALA A CA 1
ATOM 3614 C C . ALA A 1 477 ? 14.036 2.774 -3.902 1.00 70.25 477 ALA A C 1
ATOM 3616 O O . ALA A 1 477 ? 12.838 2.927 -4.130 1.00 70.25 477 ALA A O 1
ATOM 3617 N N . GLY A 1 478 ? 14.594 3.141 -2.746 1.00 65.38 478 GLY A N 1
ATOM 3618 C CA . GLY A 1 478 ? 13.847 3.726 -1.629 1.00 65.38 478 GLY A CA 1
ATOM 3619 C C . GLY A 1 478 ? 13.321 2.735 -0.582 1.00 65.38 478 GLY A C 1
ATOM 3620 O O . GLY A 1 478 ? 12.836 3.188 0.452 1.00 65.38 478 GLY A O 1
ATOM 3621 N N . GLU A 1 479 ? 13.452 1.415 -0.777 1.00 71.56 479 GLU A N 1
ATOM 3622 C CA . GLU A 1 479 ? 13.130 0.417 0.265 1.00 71.56 479 GLU A CA 1
ATOM 3623 C C . GLU A 1 479 ? 14.252 0.246 1.306 1.00 71.56 479 GLU A C 1
ATOM 3625 O O . GLU A 1 479 ? 14.024 -0.288 2.391 1.00 71.56 479 GLU A O 1
ATOM 3630 N N . PHE A 1 480 ? 15.464 0.704 0.987 1.00 73.88 480 PHE A N 1
ATOM 3631 C CA . PHE A 1 480 ? 16.653 0.597 1.831 1.00 73.88 480 PHE A CA 1
ATOM 3632 C C . PHE A 1 480 ? 17.086 1.972 2.337 1.00 73.88 480 PHE A C 1
ATOM 3634 O O . PHE A 1 480 ? 17.293 2.886 1.538 1.00 73.88 480 PHE A O 1
ATOM 3641 N N . ALA A 1 481 ? 17.256 2.115 3.655 1.00 67.31 481 ALA A N 1
ATOM 3642 C CA . ALA A 1 481 ? 17.566 3.400 4.287 1.00 67.31 481 ALA A CA 1
ATOM 3643 C C . ALA A 1 481 ? 18.953 3.953 3.907 1.00 67.31 481 ALA A C 1
ATOM 3645 O O . ALA A 1 481 ? 19.108 5.164 3.767 1.00 67.31 481 ALA A O 1
ATOM 3646 N N . ASP A 1 482 ? 19.944 3.077 3.716 1.00 71.00 482 ASP A N 1
ATOM 3647 C CA . ASP A 1 482 ? 21.296 3.435 3.267 1.00 71.00 482 ASP A CA 1
ATOM 3648 C C . ASP A 1 482 ? 21.446 3.351 1.731 1.00 71.00 482 ASP A C 1
ATOM 3650 O O . ASP A 1 482 ? 22.540 3.550 1.209 1.00 71.00 482 ASP A O 1
ATOM 3654 N N . GLY A 1 483 ? 20.356 3.085 1.000 1.00 75.94 483 GLY A N 1
ATOM 3655 C CA . GLY A 1 483 ? 20.328 3.069 -0.462 1.00 75.94 483 GLY A CA 1
ATOM 3656 C C . GLY A 1 483 ? 20.778 1.756 -1.111 1.00 75.94 483 GLY A C 1
ATOM 3657 O O . GLY A 1 483 ? 20.886 0.703 -0.475 1.00 75.94 483 GLY A O 1
ATOM 3658 N N . ILE A 1 484 ? 20.982 1.818 -2.429 1.00 84.38 484 ILE A N 1
ATOM 3659 C CA . ILE A 1 484 ? 21.387 0.691 -3.272 1.00 84.38 484 ILE A CA 1
ATOM 3660 C C . ILE A 1 484 ? 22.729 1.008 -3.923 1.00 84.38 484 ILE A C 1
ATOM 3662 O O . ILE A 1 484 ? 22.895 2.058 -4.548 1.00 84.38 484 ILE A O 1
ATOM 3666 N N . HIS A 1 485 ? 23.668 0.074 -3.808 1.00 87.19 485 HIS A N 1
ATOM 3667 C CA . HIS A 1 485 ? 25.022 0.215 -4.315 1.00 87.19 485 HIS A CA 1
ATOM 3668 C C . HIS A 1 485 ? 25.295 -0.779 -5.446 1.00 87.19 485 HIS A C 1
ATOM 3670 O O . HIS A 1 485 ? 25.196 -1.988 -5.254 1.00 87.19 485 HIS A O 1
ATOM 3676 N N . TRP A 1 486 ? 25.649 -0.270 -6.623 1.00 88.38 486 TRP A N 1
ATOM 3677 C CA . TRP A 1 486 ? 26.046 -1.053 -7.788 1.00 88.38 486 TRP A CA 1
ATOM 3678 C C . TRP A 1 486 ? 27.564 -1.178 -7.873 1.00 88.38 486 TRP A C 1
ATOM 3680 O O . TRP A 1 486 ? 28.292 -0.184 -7.772 1.00 88.38 486 TRP A O 1
ATOM 3690 N N . VAL A 1 487 ? 28.035 -2.398 -8.114 1.00 89.00 487 VAL A N 1
ATOM 3691 C CA . VAL A 1 487 ? 29.445 -2.729 -8.295 1.00 89.00 487 VAL A CA 1
ATOM 3692 C C . VAL A 1 487 ? 29.555 -3.590 -9.547 1.00 89.00 487 VAL A C 1
ATOM 3694 O O . VAL A 1 487 ? 29.100 -4.732 -9.572 1.00 89.00 487 VAL A O 1
ATOM 3697 N N . SER A 1 488 ? 30.163 -3.035 -10.595 1.00 88.19 488 SER A N 1
ATOM 3698 C CA . SER A 1 488 ? 30.542 -3.832 -11.761 1.00 88.19 488 SER A CA 1
ATOM 3699 C C . SER A 1 488 ? 31.832 -4.574 -11.444 1.00 88.19 488 SER A C 1
ATOM 3701 O O . SER A 1 488 ? 32.849 -3.953 -11.136 1.00 88.19 488 SER A O 1
ATOM 3703 N N . LEU A 1 489 ? 31.776 -5.898 -11.509 1.00 84.94 489 LEU A N 1
ATOM 3704 C CA . LEU A 1 489 ? 32.906 -6.798 -11.291 1.00 84.94 489 LEU A CA 1
ATOM 3705 C C . LEU A 1 489 ? 33.455 -7.356 -12.609 1.00 84.94 489 LEU A C 1
ATOM 3707 O O . LEU A 1 489 ? 34.372 -8.176 -12.618 1.00 84.94 489 LEU A O 1
ATOM 3711 N N . THR A 1 490 ? 32.933 -6.868 -13.735 1.00 80.88 490 THR A N 1
ATOM 3712 C CA . THR A 1 490 ? 33.430 -7.215 -15.065 1.00 80.88 490 THR A CA 1
ATOM 3713 C C . THR A 1 490 ? 34.903 -6.811 -15.180 1.00 80.88 490 THR A C 1
ATOM 3715 O O . THR A 1 490 ? 35.232 -5.629 -15.119 1.00 80.88 490 THR A O 1
ATOM 3718 N N . GLY A 1 491 ? 35.790 -7.795 -15.347 1.00 77.31 491 GLY A N 1
ATOM 3719 C CA . GLY A 1 491 ? 37.240 -7.579 -15.440 1.00 77.31 491 GLY A CA 1
ATOM 3720 C C . GLY A 1 491 ? 37.984 -7.521 -14.098 1.00 77.31 491 GLY A C 1
ATOM 3721 O O . GLY A 1 491 ? 39.172 -7.211 -14.091 1.00 77.31 491 GLY A O 1
ATOM 3722 N N . ILE A 1 492 ? 37.322 -7.818 -12.973 1.00 81.75 492 ILE A N 1
ATOM 3723 C CA . ILE A 1 492 ? 37.965 -7.963 -11.659 1.00 81.75 492 ILE A CA 1
ATOM 3724 C C . ILE A 1 492 ? 38.201 -9.450 -11.380 1.00 81.75 492 ILE A C 1
ATOM 3726 O O . ILE A 1 492 ? 37.255 -10.218 -11.247 1.00 81.75 492 ILE A O 1
ATOM 3730 N N . GLU A 1 493 ? 39.470 -9.847 -11.271 1.00 79.44 493 GLU A N 1
ATOM 3731 C CA . GLU A 1 493 ? 39.878 -11.258 -11.144 1.00 79.44 493 GLU A CA 1
ATOM 3732 C C . GLU A 1 493 ? 40.345 -11.645 -9.726 1.00 79.44 493 GLU A C 1
ATOM 3734 O O . GLU A 1 493 ? 40.666 -12.803 -9.472 1.00 79.44 493 GLU A O 1
ATOM 3739 N N . SER A 1 494 ? 40.404 -10.698 -8.780 1.00 78.56 494 SER A N 1
ATOM 3740 C CA . SER A 1 494 ? 40.877 -10.961 -7.413 1.00 78.56 494 SER A CA 1
ATOM 3741 C C . SER A 1 494 ? 40.108 -10.182 -6.340 1.00 78.56 494 SER A C 1
ATOM 3743 O O . SER A 1 494 ? 39.672 -9.046 -6.547 1.00 78.56 494 SER A O 1
ATOM 3745 N N . SER A 1 495 ? 39.997 -10.767 -5.141 1.00 72.62 495 SER A N 1
ATOM 3746 C CA . SER A 1 495 ? 39.376 -10.128 -3.966 1.00 72.62 495 SER A CA 1
ATOM 3747 C C . SER A 1 495 ? 40.110 -8.861 -3.515 1.00 72.62 495 SER A C 1
ATOM 3749 O O . SER A 1 495 ? 39.484 -7.908 -3.043 1.00 72.62 495 SER A O 1
ATOM 3751 N N . GLU A 1 496 ? 41.425 -8.789 -3.741 1.00 76.19 496 GLU A N 1
ATOM 3752 C CA . GLU A 1 496 ? 42.221 -7.591 -3.449 1.00 76.19 496 GLU A CA 1
ATOM 3753 C C . GLU A 1 496 ? 41.789 -6.380 -4.286 1.00 76.19 496 GLU A C 1
ATOM 3755 O O . GLU A 1 496 ? 41.847 -5.253 -3.797 1.00 76.19 496 GLU A O 1
ATOM 3760 N N . LEU A 1 497 ? 41.314 -6.608 -5.515 1.00 80.31 497 LEU A N 1
ATOM 3761 C CA . LEU A 1 497 ? 40.795 -5.573 -6.413 1.00 80.31 497 LEU A CA 1
ATOM 3762 C C . LEU A 1 497 ? 39.291 -5.324 -6.219 1.00 80.31 497 LEU A C 1
ATOM 3764 O O . LEU A 1 497 ? 38.820 -4.203 -6.418 1.00 80.31 497 LEU A O 1
ATOM 3768 N N . MET A 1 498 ? 38.544 -6.332 -5.762 1.00 83.25 498 MET A N 1
ATOM 3769 C CA . MET A 1 498 ? 37.133 -6.187 -5.395 1.00 83.25 498 MET A CA 1
ATOM 3770 C C . MET A 1 498 ? 36.951 -5.251 -4.192 1.00 83.25 498 MET A C 1
ATOM 3772 O O . MET A 1 498 ? 36.049 -4.416 -4.189 1.00 83.25 498 MET A O 1
ATOM 3776 N N . LEU A 1 499 ? 37.808 -5.350 -3.171 1.00 83.56 499 LEU A N 1
ATOM 3777 C CA . LEU A 1 499 ? 37.687 -4.548 -1.947 1.00 83.56 499 LEU A CA 1
ATOM 3778 C C . LEU A 1 499 ? 37.694 -3.024 -2.198 1.00 83.56 499 LEU A C 1
ATOM 3780 O O . LEU A 1 499 ? 36.796 -2.345 -1.694 1.00 83.56 499 LEU A O 1
ATOM 3784 N N . PRO A 1 500 ? 38.632 -2.457 -2.980 1.00 82.00 500 PRO A N 1
ATOM 3785 C CA . PRO A 1 500 ? 38.579 -1.057 -3.394 1.00 82.00 500 PRO A CA 1
ATOM 3786 C C . PRO A 1 500 ? 37.302 -0.688 -4.158 1.00 82.00 500 PRO A C 1
ATOM 3788 O O . PRO A 1 500 ? 36.727 0.363 -3.878 1.00 82.00 500 PRO A O 1
ATOM 3791 N N . ALA A 1 501 ? 36.831 -1.545 -5.071 1.00 82.12 501 ALA A N 1
ATOM 3792 C CA . ALA A 1 501 ? 35.609 -1.302 -5.842 1.00 82.12 501 ALA A CA 1
ATOM 3793 C C . ALA A 1 501 ? 34.362 -1.252 -4.940 1.00 82.12 501 ALA A C 1
ATOM 3795 O O . ALA A 1 501 ? 33.522 -0.361 -5.080 1.00 82.12 501 ALA A O 1
ATOM 3796 N N . LEU A 1 502 ? 34.282 -2.148 -3.951 1.00 84.75 502 LEU A N 1
ATOM 3797 C CA . LEU A 1 502 ? 33.235 -2.156 -2.927 1.0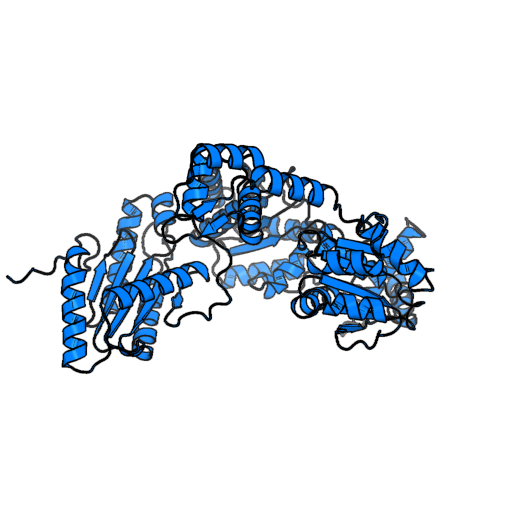0 84.75 502 LEU A CA 1
ATOM 3798 C C . LEU A 1 502 ? 33.275 -0.895 -2.060 1.00 84.75 502 LEU A C 1
ATOM 3800 O O . LEU A 1 502 ? 32.253 -0.242 -1.860 1.00 84.75 502 LEU A O 1
ATOM 3804 N N . LEU A 1 503 ? 34.455 -0.517 -1.562 1.00 83.75 503 LEU A N 1
ATOM 3805 C CA . LEU A 1 503 ? 34.607 0.687 -0.743 1.00 83.75 503 LEU A CA 1
ATOM 3806 C C . LEU A 1 503 ? 34.236 1.954 -1.518 1.00 83.75 503 LEU A C 1
ATOM 3808 O O . LEU A 1 503 ? 33.567 2.829 -0.967 1.00 83.75 503 LEU A O 1
ATOM 3812 N N . GLN A 1 504 ? 34.617 2.033 -2.794 1.00 82.00 504 GLN A N 1
ATOM 3813 C CA . GLN A 1 504 ? 34.249 3.138 -3.671 1.00 82.00 504 GLN A CA 1
ATOM 3814 C C . GLN A 1 504 ? 32.732 3.205 -3.890 1.00 82.00 504 GLN A C 1
ATOM 3816 O O . GLN A 1 504 ? 32.156 4.281 -3.747 1.00 82.00 504 GLN A O 1
ATOM 3821 N N . ALA A 1 505 ? 32.077 2.077 -4.183 1.00 80.19 505 ALA A N 1
ATOM 3822 C CA . ALA A 1 505 ? 30.632 2.034 -4.418 1.00 80.19 505 ALA A CA 1
ATOM 3823 C C . ALA A 1 505 ? 29.815 2.458 -3.187 1.00 80.19 505 ALA A C 1
ATOM 3825 O O . ALA A 1 505 ? 28.801 3.142 -3.320 1.00 80.19 505 ALA A O 1
ATOM 3826 N N . VAL A 1 506 ? 30.286 2.111 -1.984 1.00 77.75 506 VAL A N 1
ATOM 3827 C CA . VAL A 1 506 ? 29.652 2.479 -0.702 1.00 77.75 506 VAL A CA 1
ATOM 3828 C C . VAL A 1 506 ? 30.144 3.852 -0.186 1.00 77.75 506 VAL A C 1
ATOM 3830 O O . VAL A 1 506 ? 29.821 4.263 0.928 1.00 77.75 506 VAL A O 1
ATOM 3833 N N . ASN A 1 507 ? 30.905 4.605 -0.994 1.00 74.06 507 ASN A N 1
ATOM 3834 C CA . ASN A 1 507 ? 31.448 5.935 -0.677 1.00 74.06 507 ASN A CA 1
ATOM 3835 C C . ASN A 1 507 ? 32.312 5.991 0.603 1.00 74.06 507 ASN A C 1
ATOM 3837 O O . ASN A 1 507 ? 32.368 7.013 1.297 1.00 74.06 507 ASN A O 1
ATOM 3841 N N . LEU A 1 508 ? 33.026 4.908 0.919 1.00 76.69 508 LEU A N 1
ATOM 3842 C CA . LEU A 1 508 ? 33.944 4.840 2.052 1.00 76.69 508 LEU A CA 1
ATOM 3843 C C . LEU A 1 508 ? 35.363 5.233 1.636 1.00 76.69 508 LEU A C 1
ATOM 3845 O O . LEU A 1 508 ? 35.942 4.685 0.701 1.00 76.69 508 LEU A O 1
ATOM 3849 N N . ARG A 1 509 ? 35.958 6.169 2.381 1.00 71.00 509 ARG A N 1
ATOM 3850 C CA . ARG A 1 509 ? 37.369 6.542 2.224 1.00 71.00 509 ARG A CA 1
ATOM 3851 C C . ARG A 1 509 ? 38.225 5.758 3.206 1.00 71.00 509 ARG A C 1
ATOM 3853 O O . ARG A 1 509 ? 37.897 5.682 4.388 1.00 71.00 509 ARG A O 1
ATOM 3860 N N . LEU A 1 510 ? 39.348 5.236 2.724 1.00 69.50 510 LEU A N 1
ATOM 3861 C CA . LEU A 1 510 ? 40.355 4.600 3.566 1.00 69.50 510 LEU A CA 1
ATOM 3862 C C . LEU A 1 510 ? 40.936 5.635 4.539 1.00 69.50 510 LEU A C 1
ATOM 3864 O O . LEU A 1 510 ? 41.564 6.608 4.123 1.00 69.50 510 LEU A O 1
ATOM 3868 N N . GLN A 1 511 ? 40.702 5.435 5.835 1.00 61.28 511 GLN A N 1
ATOM 3869 C CA . GLN A 1 511 ? 41.356 6.193 6.899 1.00 61.28 511 GLN A CA 1
ATOM 3870 C C . GLN A 1 511 ? 42.575 5.404 7.387 1.00 61.28 511 GLN A C 1
ATOM 3872 O O . GLN A 1 511 ? 42.503 4.186 7.557 1.00 61.28 511 GLN A O 1
ATOM 3877 N N . GLY A 1 512 ? 43.707 6.084 7.583 1.00 54.53 512 GLY A N 1
ATOM 3878 C CA . GLY A 1 512 ? 44.955 5.434 7.985 1.00 54.53 512 GLY A CA 1
ATOM 3879 C C . GLY A 1 512 ? 44.800 4.655 9.296 1.00 54.53 512 GLY A C 1
ATOM 3880 O O . GLY A 1 512 ? 44.400 5.226 10.306 1.00 54.53 512 GLY A O 1
ATOM 3881 N N . GLY A 1 513 ? 45.123 3.357 9.272 1.00 67.31 513 GLY A N 1
ATOM 3882 C CA . GLY A 1 513 ? 45.194 2.493 10.460 1.00 67.31 513 GLY A CA 1
ATOM 3883 C C . GLY A 1 513 ? 44.093 1.433 10.603 1.00 67.31 513 GLY A C 1
ATOM 3884 O O . GLY A 1 513 ? 44.259 0.519 11.406 1.00 67.31 513 GLY A O 1
ATOM 3885 N N . VAL A 1 514 ? 43.006 1.489 9.821 1.00 74.00 514 VAL A N 1
ATOM 3886 C CA . VAL A 1 514 ? 41.942 0.463 9.839 1.00 74.00 514 VAL A CA 1
ATOM 3887 C C . VAL A 1 514 ? 42.021 -0.403 8.583 1.00 74.00 514 VAL A C 1
ATOM 3889 O O . VAL A 1 514 ? 42.109 0.110 7.470 1.00 74.00 514 VAL A O 1
ATOM 3892 N N . ALA A 1 515 ? 41.976 -1.729 8.752 1.00 80.56 515 ALA A N 1
ATOM 3893 C CA . ALA A 1 515 ? 41.990 -2.663 7.629 1.00 80.56 515 ALA A CA 1
ATOM 3894 C C . ALA A 1 515 ? 40.748 -2.463 6.722 1.00 80.56 515 ALA A C 1
ATOM 3896 O O . ALA A 1 515 ? 39.629 -2.452 7.246 1.00 80.56 515 ALA A O 1
ATOM 3897 N N . PRO A 1 516 ? 40.906 -2.381 5.383 1.00 78.50 516 PRO A N 1
ATOM 3898 C CA . PRO A 1 516 ? 39.810 -2.167 4.426 1.00 78.50 516 PRO A CA 1
ATOM 3899 C C . PRO A 1 516 ? 38.620 -3.123 4.605 1.00 78.50 516 PRO A C 1
ATOM 3901 O O . PRO A 1 516 ? 37.471 -2.684 4.620 1.00 78.50 516 PRO A O 1
ATOM 3904 N N . ARG A 1 517 ? 38.897 -4.420 4.822 1.00 80.44 517 ARG A N 1
ATOM 3905 C CA . ARG A 1 517 ? 37.873 -5.455 5.071 1.00 80.44 517 ARG A CA 1
ATOM 3906 C C . ARG A 1 517 ? 37.030 -5.134 6.306 1.00 80.44 517 ARG A C 1
ATOM 3908 O O . ARG A 1 517 ? 35.810 -5.137 6.235 1.00 80.44 517 ARG A O 1
ATOM 3915 N N . ARG A 1 518 ? 37.679 -4.762 7.416 1.00 80.44 518 ARG A N 1
ATOM 3916 C CA . ARG A 1 518 ? 37.000 -4.431 8.677 1.00 80.44 518 ARG A CA 1
ATOM 3917 C C . ARG A 1 518 ? 36.101 -3.204 8.538 1.00 80.44 518 ARG A C 1
ATOM 3919 O O . ARG A 1 518 ? 34.999 -3.201 9.077 1.00 80.44 518 ARG A O 1
ATOM 3926 N N . LEU A 1 519 ? 36.555 -2.187 7.803 1.00 79.00 519 LEU A N 1
ATOM 3927 C CA . LEU A 1 519 ? 35.772 -0.976 7.551 1.00 79.00 519 LEU A CA 1
ATOM 3928 C C . LEU A 1 519 ? 34.478 -1.294 6.784 1.00 79.00 519 LEU A C 1
ATOM 3930 O O . LEU A 1 519 ? 33.409 -0.797 7.140 1.00 79.00 519 LEU A O 1
ATOM 3934 N N . LEU A 1 520 ? 34.569 -2.154 5.765 1.00 80.00 520 LEU A N 1
ATOM 3935 C CA . LEU A 1 520 ? 33.415 -2.602 4.990 1.00 80.00 520 LEU A CA 1
ATOM 3936 C C . LEU A 1 520 ? 32.446 -3.433 5.847 1.00 80.00 520 LEU A C 1
ATOM 3938 O O . LEU A 1 520 ? 31.249 -3.143 5.851 1.00 80.00 520 LEU A O 1
ATOM 3942 N N . THR A 1 521 ? 32.944 -4.407 6.618 1.00 78.06 521 THR A N 1
ATOM 3943 C CA . THR A 1 521 ? 32.108 -5.251 7.490 1.00 78.06 521 THR A CA 1
ATOM 3944 C C . THR A 1 521 ? 31.400 -4.422 8.571 1.00 78.06 521 THR A C 1
ATOM 3946 O O . THR A 1 521 ? 30.203 -4.597 8.802 1.00 78.06 521 THR A O 1
ATOM 3949 N N . GLU A 1 522 ? 32.088 -3.464 9.204 1.00 76.19 522 GLU A N 1
ATOM 3950 C CA . GLU A 1 522 ? 31.483 -2.572 10.207 1.00 76.19 522 GLU A CA 1
ATOM 3951 C C . GLU A 1 522 ? 30.387 -1.674 9.612 1.00 76.19 522 GLU A C 1
ATOM 3953 O O . GLU A 1 522 ? 29.360 -1.454 10.263 1.00 76.19 522 GLU A O 1
ATOM 3958 N N . ARG A 1 523 ? 30.567 -1.194 8.373 1.00 75.56 523 ARG A N 1
ATOM 3959 C CA . ARG A 1 523 ? 29.532 -0.449 7.641 1.00 75.56 523 ARG A CA 1
ATOM 3960 C C . ARG A 1 523 ? 28.327 -1.338 7.344 1.00 75.56 523 ARG A C 1
ATOM 3962 O O . ARG A 1 523 ? 27.209 -0.974 7.693 1.00 75.56 523 ARG A O 1
ATOM 3969 N N . CYS A 1 524 ? 28.557 -2.520 6.777 1.00 76.19 524 CYS A N 1
ATOM 3970 C CA . CYS A 1 524 ? 27.508 -3.479 6.427 1.00 76.19 524 CYS A CA 1
ATOM 3971 C C . CYS A 1 524 ? 26.654 -3.898 7.630 1.00 76.19 524 CYS A C 1
ATOM 3973 O O . CYS A 1 524 ? 25.444 -4.071 7.505 1.00 76.19 524 CYS A O 1
ATOM 3975 N N . ARG A 1 525 ? 27.268 -4.014 8.812 1.00 78.12 525 ARG A N 1
ATOM 3976 C CA . ARG A 1 525 ? 26.587 -4.407 10.052 1.00 78.12 525 ARG A CA 1
ATOM 3977 C C . ARG A 1 525 ? 25.584 -3.374 10.569 1.00 78.12 525 ARG A C 1
ATOM 3979 O O . ARG A 1 525 ? 24.645 -3.741 11.266 1.00 78.12 525 ARG A O 1
ATOM 3986 N N . LYS A 1 526 ? 25.801 -2.089 10.280 1.00 67.75 526 LYS A N 1
ATOM 3987 C CA . LYS A 1 526 ? 24.982 -0.976 10.795 1.00 67.75 526 LYS A CA 1
ATOM 3988 C C . LYS A 1 526 ? 24.011 -0.403 9.764 1.00 67.75 526 LYS A C 1
ATOM 3990 O O . LYS A 1 526 ? 23.200 0.443 10.130 1.00 67.75 526 LYS A O 1
ATOM 3995 N N . SER A 1 527 ? 24.110 -0.840 8.512 1.00 68.38 527 SER A N 1
ATOM 3996 C CA . SER A 1 527 ? 23.379 -0.267 7.385 1.00 68.38 527 SER A CA 1
ATOM 3997 C C . SER A 1 527 ? 22.289 -1.199 6.862 1.00 68.38 527 SER A C 1
ATOM 3999 O O . SER A 1 527 ? 22.452 -2.418 6.832 1.00 68.38 527 SER A O 1
ATOM 4001 N N . SER A 1 528 ? 21.184 -0.605 6.418 1.00 78.69 528 SER A N 1
ATOM 4002 C CA . SER A 1 528 ? 20.137 -1.261 5.637 1.00 78.69 528 SER A CA 1
ATOM 4003 C C . SER A 1 528 ? 20.329 -0.886 4.169 1.00 78.69 528 SER A C 1
ATOM 4005 O O . SER A 1 528 ? 19.897 0.185 3.748 1.00 78.69 528 SER A O 1
ATOM 4007 N N . MET A 1 529 ? 21.015 -1.745 3.405 1.00 83.38 529 MET A N 1
ATOM 4008 C CA . MET A 1 529 ? 21.359 -1.503 1.994 1.00 83.38 529 MET A CA 1
ATOM 4009 C C . MET A 1 529 ? 21.253 -2.760 1.126 1.00 83.38 529 MET A C 1
ATOM 4011 O O . MET A 1 529 ? 21.355 -3.887 1.622 1.00 83.38 529 MET A O 1
ATOM 4015 N N . LEU A 1 530 ? 21.091 -2.547 -0.181 1.00 87.06 530 LEU A N 1
ATOM 4016 C CA . LEU A 1 530 ? 21.262 -3.569 -1.217 1.00 87.06 530 LEU A CA 1
ATOM 4017 C C . LEU A 1 530 ? 22.593 -3.351 -1.923 1.00 87.06 530 LEU A C 1
ATOM 4019 O O . LEU A 1 530 ? 22.863 -2.251 -2.401 1.00 87.06 530 LEU A O 1
ATOM 4023 N N . LEU A 1 531 ? 23.392 -4.403 -2.041 1.00 88.88 531 LEU A N 1
ATOM 4024 C CA . LEU A 1 531 ? 24.617 -4.392 -2.827 1.00 88.88 531 LEU A CA 1
ATOM 4025 C C . LEU A 1 531 ? 24.449 -5.311 -4.037 1.00 88.88 531 LEU A C 1
ATOM 4027 O O . LEU A 1 531 ? 24.204 -6.509 -3.887 1.00 88.88 531 LEU A O 1
ATOM 4031 N N . VAL A 1 532 ? 24.571 -4.737 -5.230 1.00 91.12 532 VAL A N 1
ATOM 4032 C CA . VAL A 1 532 ? 24.475 -5.451 -6.503 1.00 91.12 532 VAL A CA 1
ATOM 4033 C C . VAL A 1 532 ? 25.876 -5.673 -7.056 1.00 91.12 532 VAL A C 1
ATOM 4035 O O . VAL A 1 532 ? 26.594 -4.716 -7.339 1.00 91.12 532 VAL A O 1
ATOM 4038 N N . LEU A 1 533 ? 26.251 -6.940 -7.195 1.00 91.31 533 LEU A N 1
ATOM 4039 C CA . LEU A 1 533 ? 27.534 -7.418 -7.691 1.00 91.31 533 LEU A CA 1
ATOM 4040 C C . LEU A 1 533 ? 27.332 -8.007 -9.087 1.00 91.31 533 LEU A C 1
ATOM 4042 O O . LEU A 1 533 ? 26.914 -9.158 -9.229 1.00 91.31 533 LEU A O 1
ATOM 4046 N N . ASP A 1 534 ? 27.583 -7.201 -10.115 1.00 90.81 534 ASP A N 1
ATOM 4047 C CA . ASP A 1 534 ? 27.328 -7.598 -11.498 1.00 90.81 534 ASP A CA 1
ATOM 4048 C C . ASP A 1 534 ? 28.572 -8.205 -12.158 1.00 90.81 534 ASP A C 1
ATOM 4050 O O . ASP A 1 534 ? 29.621 -7.564 -12.215 1.00 90.81 534 ASP A O 1
ATOM 4054 N N . GLY A 1 535 ? 28.452 -9.429 -12.676 1.00 85.31 535 GLY A N 1
ATOM 4055 C CA . GLY A 1 535 ? 29.520 -10.119 -13.400 1.00 85.31 535 GLY A CA 1
ATOM 4056 C C . GLY A 1 535 ? 30.540 -10.811 -12.494 1.00 85.31 535 GLY A C 1
ATOM 4057 O O . GLY A 1 535 ? 31.740 -10.640 -12.682 1.00 85.31 535 GLY A O 1
ATOM 4058 N N . PHE A 1 536 ? 30.086 -11.619 -11.532 1.00 86.00 536 PHE A N 1
ATOM 4059 C CA . PHE A 1 536 ? 30.942 -12.317 -10.555 1.00 86.00 536 PHE A CA 1
ATOM 4060 C C . PHE A 1 536 ? 31.747 -13.508 -11.140 1.00 86.00 536 PHE A C 1
ATOM 4062 O O . PHE A 1 536 ? 32.447 -14.216 -10.421 1.00 86.00 536 PHE A O 1
ATOM 4069 N N . ASP A 1 537 ? 31.691 -13.723 -12.456 1.00 82.81 537 ASP A N 1
ATOM 4070 C CA . ASP A 1 537 ? 32.213 -14.913 -13.144 1.00 82.81 537 ASP A CA 1
ATOM 4071 C C . ASP A 1 537 ? 33.701 -15.211 -12.851 1.00 82.81 537 ASP A C 1
ATOM 4073 O O . ASP A 1 537 ? 34.086 -16.368 -12.704 1.00 82.81 537 ASP A O 1
ATOM 4077 N N . ALA A 1 538 ? 34.549 -14.181 -12.754 1.00 79.06 538 ALA A N 1
ATOM 4078 C CA . ALA A 1 538 ? 35.997 -14.341 -12.582 1.00 79.06 538 ALA A CA 1
ATOM 4079 C C . ALA A 1 538 ? 36.438 -14.603 -11.126 1.00 79.06 538 ALA A C 1
ATOM 4081 O O . ALA A 1 538 ? 37.609 -14.885 -10.883 1.00 79.06 538 ALA A O 1
ATOM 4082 N N . MET A 1 539 ? 35.521 -14.530 -10.153 1.00 80.19 539 MET A N 1
ATOM 4083 C CA . MET A 1 539 ? 35.831 -14.588 -8.713 1.00 80.19 539 MET A CA 1
ATOM 4084 C C . MET A 1 539 ? 35.248 -15.806 -7.996 1.00 80.19 539 MET A C 1
ATOM 4086 O O . MET A 1 539 ? 35.253 -15.872 -6.768 1.00 80.19 539 MET A O 1
ATOM 4090 N N . MET A 1 540 ? 34.813 -16.821 -8.743 1.00 76.12 540 MET A N 1
ATOM 4091 C CA . MET A 1 540 ? 34.244 -18.060 -8.191 1.00 76.12 540 MET A CA 1
ATOM 4092 C C . MET A 1 540 ? 35.189 -18.813 -7.234 1.00 76.12 540 MET A C 1
ATOM 4094 O O . MET A 1 540 ? 34.744 -19.674 -6.478 1.00 76.12 540 MET A O 1
ATOM 4098 N N . HIS A 1 541 ? 36.488 -18.499 -7.247 1.00 74.56 541 HIS A N 1
ATOM 4099 C CA . HIS A 1 541 ? 37.501 -19.112 -6.386 1.00 74.56 541 HIS A CA 1
ATOM 4100 C C . HIS A 1 541 ? 37.710 -18.402 -5.035 1.00 74.56 541 HIS A C 1
ATOM 4102 O O . HIS A 1 541 ? 38.326 -18.996 -4.151 1.00 74.56 541 HIS A O 1
ATOM 4108 N N . ASP A 1 542 ? 37.200 -17.178 -4.841 1.00 80.00 542 ASP A N 1
ATOM 4109 C CA . ASP A 1 542 ? 37.303 -16.441 -3.571 1.00 80.00 542 ASP A CA 1
ATOM 4110 C C . ASP A 1 542 ? 35.948 -15.859 -3.148 1.00 80.00 542 ASP A C 1
ATOM 4112 O O . ASP A 1 542 ? 35.590 -14.718 -3.442 1.00 80.00 542 ASP A O 1
ATOM 4116 N N . LEU A 1 543 ? 35.190 -16.678 -2.417 1.00 83.75 543 LEU A N 1
ATOM 4117 C CA . LEU A 1 543 ? 33.851 -16.353 -1.919 1.00 83.75 543 LEU A CA 1
ATOM 4118 C C . LEU A 1 543 ? 33.845 -15.884 -0.458 1.00 83.75 543 LEU A C 1
ATOM 4120 O O . LEU A 1 543 ? 32.792 -15.528 0.073 1.00 83.75 543 LEU A O 1
ATOM 4124 N N . SER A 1 544 ? 35.018 -15.855 0.184 1.00 83.38 544 SER A N 1
ATOM 4125 C CA . SER A 1 544 ? 35.164 -15.620 1.625 1.00 83.38 544 SER A CA 1
ATOM 4126 C C . SER A 1 544 ? 34.542 -14.295 2.073 1.00 83.38 544 SER A C 1
ATOM 4128 O O . SER A 1 544 ? 33.887 -14.221 3.111 1.00 83.38 544 SER A O 1
ATOM 4130 N N . LEU A 1 545 ? 34.706 -13.245 1.264 1.00 81.50 545 LEU A N 1
ATOM 4131 C CA . LEU A 1 545 ? 34.169 -11.919 1.554 1.00 81.50 545 LEU A CA 1
ATOM 4132 C C . LEU A 1 545 ? 32.638 -11.872 1.437 1.00 81.50 545 LEU A C 1
ATOM 4134 O O . LEU A 1 545 ? 31.983 -11.242 2.263 1.00 81.50 545 LEU A O 1
ATOM 4138 N N . ILE A 1 546 ? 32.067 -12.546 0.436 1.00 85.12 546 ILE A N 1
ATOM 4139 C CA . ILE A 1 546 ? 30.615 -12.577 0.208 1.00 85.12 546 ILE A CA 1
ATOM 4140 C C . ILE A 1 546 ? 29.922 -13.344 1.328 1.00 85.12 546 ILE A C 1
ATOM 4142 O O . ILE A 1 546 ? 28.907 -12.887 1.852 1.00 85.12 546 ILE A O 1
ATOM 4146 N N . GLU A 1 547 ? 30.500 -14.474 1.734 1.00 84.81 547 GLU A N 1
ATOM 4147 C CA . GLU A 1 547 ? 29.996 -15.258 2.855 1.00 84.81 547 GLU A CA 1
ATOM 4148 C C . GLU A 1 547 ? 30.043 -14.463 4.167 1.00 84.81 547 GLU A C 1
ATOM 4150 O O . GLU A 1 547 ? 29.051 -14.432 4.897 1.00 84.81 547 GLU A O 1
ATOM 4155 N N . GLU A 1 548 ? 31.148 -13.765 4.446 1.00 82.12 548 GLU A N 1
ATOM 4156 C CA . GLU A 1 548 ? 31.277 -12.907 5.630 1.00 82.12 548 GLU A CA 1
ATOM 4157 C C . GLU A 1 548 ? 30.214 -11.798 5.633 1.00 82.12 548 GLU A C 1
ATOM 4159 O O . GLU A 1 548 ? 29.520 -11.604 6.631 1.00 82.12 548 GLU A O 1
ATOM 4164 N N . MET A 1 549 ? 30.032 -11.101 4.508 1.00 81.56 549 MET A N 1
ATOM 4165 C CA . MET A 1 549 ? 29.046 -10.025 4.378 1.00 81.56 549 MET A CA 1
ATOM 4166 C C . MET A 1 549 ? 27.609 -10.535 4.542 1.00 81.56 549 MET A C 1
ATOM 4168 O O . MET A 1 549 ? 26.825 -9.911 5.258 1.00 81.56 549 MET A O 1
ATOM 4172 N N . ALA A 1 550 ? 27.278 -11.683 3.942 1.00 81.62 550 ALA A N 1
ATOM 4173 C CA . ALA A 1 550 ? 25.953 -12.295 4.033 1.00 81.62 550 ALA A CA 1
ATOM 4174 C C . ALA A 1 550 ? 25.586 -12.734 5.464 1.00 81.62 550 ALA A C 1
ATOM 4176 O O . ALA A 1 550 ? 24.403 -12.726 5.812 1.00 81.62 550 ALA A O 1
ATOM 4177 N N . HIS A 1 551 ? 26.579 -13.100 6.287 1.00 79.94 551 HIS A N 1
ATOM 4178 C CA . HIS A 1 551 ? 26.391 -13.476 7.696 1.00 79.94 551 HIS A CA 1
ATOM 4179 C C . HIS A 1 551 ? 26.467 -12.286 8.664 1.00 79.94 551 HIS A C 1
ATOM 4181 O O . HIS A 1 551 ? 25.852 -12.316 9.730 1.00 79.94 551 HIS A O 1
ATOM 4187 N N . ALA A 1 552 ? 27.237 -11.246 8.335 1.00 68.44 552 ALA A N 1
ATOM 4188 C CA . ALA A 1 552 ? 27.543 -10.159 9.263 1.00 68.44 552 ALA A CA 1
ATOM 4189 C C . ALA A 1 552 ? 26.347 -9.248 9.584 1.00 68.44 552 ALA A C 1
ATOM 4191 O O . ALA A 1 552 ? 26.376 -8.567 10.615 1.00 68.44 552 ALA A O 1
ATOM 4192 N N . SER A 1 553 ? 25.317 -9.202 8.730 1.00 68.62 553 SER A N 1
ATOM 4193 C CA . SER A 1 553 ? 24.195 -8.275 8.892 1.00 68.62 553 SER A CA 1
ATOM 4194 C C . SER A 1 553 ? 22.859 -8.861 8.422 1.00 68.62 553 SER A C 1
ATOM 4196 O O . SER A 1 553 ? 22.748 -9.236 7.257 1.00 68.62 553 SER A O 1
ATOM 4198 N N . PRO A 1 554 ? 21.809 -8.865 9.268 1.00 69.19 554 PRO A N 1
ATOM 4199 C CA . PRO A 1 554 ? 20.466 -9.281 8.857 1.00 69.19 554 PRO A CA 1
ATOM 4200 C C . PRO A 1 554 ? 19.786 -8.276 7.911 1.00 69.19 554 PRO A C 1
ATOM 4202 O O . PRO A 1 554 ? 18.829 -8.629 7.229 1.00 69.19 554 PRO A O 1
ATOM 4205 N N . ASN A 1 555 ? 20.272 -7.029 7.859 1.00 75.44 555 ASN A N 1
ATOM 4206 C CA . ASN A 1 555 ? 19.670 -5.943 7.077 1.00 75.44 555 ASN A CA 1
ATOM 4207 C C . ASN A 1 555 ? 20.412 -5.653 5.759 1.00 75.44 555 ASN A C 1
ATOM 4209 O O . ASN A 1 555 ? 20.000 -4.758 5.016 1.00 75.44 555 ASN A O 1
ATOM 4213 N N . LEU A 1 556 ? 21.490 -6.392 5.468 1.00 85.00 556 LEU A N 1
ATOM 4214 C CA . LEU A 1 556 ? 22.197 -6.340 4.191 1.00 85.00 556 LEU A CA 1
ATOM 4215 C C . LEU A 1 556 ? 21.591 -7.361 3.229 1.00 85.00 556 LEU A C 1
ATOM 4217 O O . LEU A 1 556 ? 21.447 -8.536 3.567 1.00 85.00 556 LEU A O 1
ATOM 4221 N N . ARG A 1 557 ? 21.285 -6.918 2.010 1.00 88.88 557 ARG A N 1
ATOM 4222 C CA . ARG A 1 557 ? 20.848 -7.795 0.922 1.00 88.88 557 ARG A CA 1
ATOM 4223 C C . ARG A 1 557 ? 21.894 -7.763 -0.192 1.00 88.88 557 ARG A C 1
ATOM 4225 O O . ARG A 1 557 ? 22.361 -6.690 -0.567 1.00 88.88 557 ARG A O 1
ATOM 4232 N N . LEU A 1 558 ? 22.280 -8.929 -0.699 1.00 90.06 558 LEU A N 1
ATOM 4233 C CA . LEU A 1 558 ? 23.267 -9.099 -1.765 1.00 90.06 558 LEU A CA 1
ATOM 4234 C C . LEU A 1 558 ? 22.586 -9.679 -3.005 1.00 90.06 558 LEU A C 1
ATOM 4236 O O . LEU A 1 558 ? 21.963 -10.738 -2.925 1.00 90.06 558 LEU A O 1
ATOM 4240 N N . LEU A 1 559 ? 22.726 -8.998 -4.143 1.00 92.38 559 LEU A N 1
ATOM 4241 C CA . LEU A 1 559 ? 22.330 -9.501 -5.457 1.00 92.38 559 LEU A CA 1
ATOM 4242 C C . LEU A 1 559 ? 23.579 -9.765 -6.285 1.00 92.38 559 LEU A C 1
ATOM 4244 O O . LEU A 1 559 ? 24.285 -8.823 -6.628 1.00 92.38 559 LEU A O 1
ATOM 4248 N N . VAL A 1 560 ? 23.837 -11.016 -6.639 1.00 92.56 560 VAL A N 1
ATOM 4249 C CA . VAL A 1 560 ? 25.000 -11.392 -7.448 1.00 92.56 560 VAL A CA 1
ATOM 4250 C C . VAL A 1 560 ? 24.533 -11.873 -8.815 1.00 92.56 560 VAL A C 1
ATOM 4252 O O . VAL A 1 560 ? 23.636 -12.708 -8.897 1.00 92.56 560 VAL A O 1
ATOM 4255 N N . THR A 1 561 ? 25.121 -11.372 -9.901 1.00 92.00 561 THR A N 1
ATOM 4256 C CA . THR A 1 561 ? 24.908 -11.946 -11.238 1.00 92.00 561 THR A CA 1
ATOM 4257 C C . THR A 1 561 ? 26.118 -12.789 -11.632 1.00 92.00 561 THR A C 1
ATOM 4259 O O . THR A 1 561 ? 27.263 -12.348 -11.532 1.00 92.00 561 THR A O 1
ATOM 4262 N N . SER A 1 562 ? 25.870 -14.026 -12.063 1.00 91.06 562 SER A N 1
ATOM 4263 C CA . SER A 1 562 ? 26.929 -14.981 -12.413 1.00 91.06 562 SER A CA 1
ATOM 4264 C C . SER A 1 562 ? 26.461 -15.971 -13.485 1.00 91.06 562 SER A C 1
ATOM 4266 O O . SER A 1 562 ? 25.263 -16.136 -13.740 1.00 91.06 562 SER A O 1
ATOM 4268 N N . ARG A 1 563 ? 27.399 -16.623 -14.168 1.00 88.19 563 ARG A N 1
ATOM 4269 C CA . ARG A 1 563 ? 27.149 -17.776 -15.047 1.00 88.19 563 ARG A CA 1
ATOM 4270 C C . ARG A 1 563 ? 26.974 -19.075 -14.275 1.00 88.19 563 ARG A C 1
ATOM 4272 O O . ARG A 1 563 ? 26.298 -19.973 -14.773 1.00 88.19 563 ARG A O 1
ATOM 4279 N N . GLU A 1 564 ? 27.543 -19.153 -13.079 1.00 86.81 564 GLU A N 1
ATOM 4280 C CA . GLU A 1 564 ? 27.537 -20.333 -12.216 1.00 86.81 564 GLU A CA 1
ATOM 4281 C C . GLU A 1 564 ? 27.052 -19.979 -10.804 1.00 86.81 564 GLU A C 1
ATOM 4283 O O . GLU A 1 564 ? 27.089 -18.825 -10.381 1.00 86.81 564 GLU A O 1
ATOM 4288 N N . GLU A 1 565 ? 26.568 -20.978 -10.070 1.00 89.69 565 GLU A N 1
ATOM 4289 C CA . GLU A 1 565 ? 26.102 -20.808 -8.686 1.00 89.69 565 GLU A CA 1
ATOM 4290 C C . GLU A 1 565 ? 27.292 -20.684 -7.736 1.00 89.69 565 GLU A C 1
ATOM 4292 O O . GLU A 1 565 ? 28.269 -21.419 -7.893 1.00 89.69 565 GLU A O 1
ATOM 4297 N N . LEU A 1 566 ? 27.198 -19.815 -6.725 1.00 85.44 566 LEU A N 1
ATOM 4298 C CA . LEU A 1 566 ? 28.291 -19.592 -5.768 1.00 85.44 566 LEU A CA 1
ATOM 4299 C C . LEU A 1 566 ? 28.467 -20.789 -4.813 1.00 85.44 566 LEU A C 1
ATOM 4301 O O . LEU A 1 566 ? 29.548 -21.006 -4.278 1.00 85.44 566 LEU A O 1
ATOM 4305 N N . ARG A 1 567 ? 27.416 -21.594 -4.627 1.00 86.00 567 ARG A N 1
ATOM 4306 C CA . ARG A 1 567 ? 27.316 -22.738 -3.707 1.00 86.00 567 ARG A CA 1
ATOM 4307 C C . ARG A 1 567 ? 27.579 -22.366 -2.246 1.00 86.00 567 ARG A C 1
ATOM 4309 O O . ARG A 1 567 ? 28.159 -23.156 -1.501 1.00 86.00 567 ARG A O 1
ATOM 4316 N N . LEU A 1 568 ? 27.132 -21.181 -1.826 1.00 86.19 568 LEU A N 1
ATOM 4317 C CA . LEU A 1 568 ? 27.248 -20.733 -0.434 1.00 86.19 568 LEU A CA 1
ATOM 4318 C C . LEU A 1 568 ? 26.035 -21.177 0.408 1.00 86.19 568 LEU A C 1
ATOM 4320 O O . LEU A 1 568 ? 24.917 -21.205 -0.105 1.00 86.19 568 LEU A O 1
ATOM 4324 N N . PRO A 1 569 ? 26.188 -21.465 1.718 1.00 80.81 569 PRO A N 1
ATOM 4325 C CA . PRO A 1 569 ? 25.074 -21.924 2.562 1.00 80.81 569 PRO A CA 1
ATOM 4326 C C . PRO A 1 569 ? 23.905 -20.932 2.659 1.00 80.81 569 PRO A C 1
ATOM 4328 O O . PRO A 1 569 ? 22.745 -21.335 2.745 1.00 80.81 569 PRO A O 1
ATOM 4331 N N . ALA A 1 570 ? 24.212 -19.632 2.641 1.00 79.94 570 ALA A N 1
ATOM 4332 C CA . ALA A 1 570 ? 23.230 -18.550 2.685 1.00 79.94 570 ALA A CA 1
ATOM 4333 C C . ALA A 1 570 ? 22.641 -18.200 1.302 1.00 79.94 570 ALA A C 1
ATOM 4335 O O . ALA A 1 570 ? 21.771 -17.333 1.213 1.00 79.94 570 ALA A O 1
ATOM 4336 N N . GLU A 1 571 ? 23.106 -18.843 0.225 1.00 87.50 571 GLU A N 1
ATOM 4337 C CA . GLU A 1 571 ? 22.703 -18.523 -1.142 1.00 87.50 571 GLU A CA 1
ATOM 4338 C C . GLU A 1 571 ? 21.290 -19.022 -1.451 1.00 87.50 571 GLU A C 1
ATOM 4340 O O . GLU A 1 571 ? 20.916 -20.181 -1.236 1.00 87.50 571 GLU A O 1
ATOM 4345 N N . ARG A 1 572 ? 20.497 -18.130 -2.034 1.00 89.06 572 ARG A N 1
ATOM 4346 C CA . ARG A 1 572 ? 19.341 -18.487 -2.847 1.00 89.06 572 ARG A CA 1
ATOM 4347 C C . ARG A 1 572 ? 19.721 -18.285 -4.302 1.00 89.06 572 ARG A C 1
ATOM 4349 O O . ARG A 1 572 ? 20.314 -17.269 -4.645 1.00 89.06 572 ARG A O 1
ATOM 4356 N N . THR A 1 573 ? 19.374 -19.233 -5.160 1.00 88.50 573 THR A N 1
ATOM 4357 C CA . THR A 1 573 ? 19.730 -19.159 -6.577 1.00 88.50 573 THR A CA 1
ATOM 4358 C C . THR A 1 573 ? 18.480 -19.058 -7.431 1.00 88.50 573 THR A C 1
ATOM 4360 O O . THR A 1 573 ? 17.556 -19.861 -7.294 1.00 88.50 573 THR A O 1
ATOM 4363 N N . LEU A 1 574 ? 18.476 -18.092 -8.345 1.00 90.69 574 LEU A N 1
ATOM 4364 C CA . LEU A 1 574 ? 17.465 -17.941 -9.379 1.00 90.69 574 LEU A CA 1
ATOM 4365 C C . LEU A 1 574 ? 18.089 -18.229 -10.742 1.00 90.69 574 LEU A C 1
ATOM 4367 O O . LEU A 1 574 ? 18.940 -17.479 -11.219 1.00 90.69 574 LEU A O 1
ATOM 4371 N N . ARG A 1 575 ? 17.655 -19.315 -11.383 1.00 88.88 575 ARG A N 1
ATOM 4372 C CA . ARG A 1 575 ? 18.124 -19.692 -12.722 1.00 88.88 575 ARG A CA 1
ATOM 4373 C C . ARG A 1 575 ? 17.218 -19.087 -13.789 1.00 88.88 575 ARG A C 1
ATOM 4375 O O . ARG A 1 575 ? 16.040 -19.436 -13.844 1.00 88.88 575 ARG A O 1
ATOM 4382 N N . LEU A 1 576 ? 17.765 -18.231 -14.655 1.00 85.56 576 LEU A N 1
ATOM 4383 C CA . LEU A 1 576 ? 16.985 -17.644 -15.750 1.00 85.56 576 LEU A CA 1
ATOM 4384 C C . LEU A 1 576 ? 16.773 -18.660 -16.872 1.00 85.56 576 LEU A C 1
ATOM 4386 O O . LEU A 1 576 ? 17.710 -19.330 -17.315 1.00 85.56 576 LEU A O 1
ATOM 4390 N N . ARG A 1 577 ? 15.536 -18.740 -17.361 1.00 81.19 577 ARG A N 1
ATOM 4391 C CA . ARG A 1 577 ? 15.154 -19.556 -18.525 1.00 81.19 577 ARG A CA 1
ATOM 4392 C C . ARG A 1 577 ? 15.113 -18.705 -19.793 1.00 81.19 577 ARG A C 1
ATOM 4394 O O . ARG A 1 577 ? 15.270 -17.492 -19.715 1.00 81.19 577 ARG A O 1
ATOM 4401 N N . GLY A 1 578 ? 14.941 -19.305 -20.967 1.00 75.06 578 GLY A N 1
ATOM 4402 C CA . GLY A 1 578 ? 14.627 -18.534 -22.181 1.00 75.06 578 GLY A CA 1
ATOM 4403 C C . GLY A 1 578 ? 13.309 -17.770 -22.026 1.00 75.06 578 GLY A C 1
ATOM 4404 O O . GLY A 1 578 ? 12.467 -18.204 -21.244 1.00 75.06 578 GLY A O 1
ATOM 4405 N N . LEU A 1 579 ? 13.141 -16.649 -22.733 1.00 75.12 579 LEU A N 1
ATOM 4406 C CA . LEU A 1 579 ? 11.859 -15.935 -22.759 1.00 75.12 579 LEU A CA 1
ATOM 4407 C C . LEU A 1 579 ? 10.768 -16.779 -23.427 1.00 75.12 579 LEU A C 1
ATOM 4409 O O . LEU A 1 579 ? 11.053 -17.550 -24.352 1.00 75.12 579 LEU A O 1
ATOM 4413 N N . ASP A 1 580 ? 9.525 -16.585 -22.984 1.00 67.88 580 ASP A N 1
ATOM 4414 C CA . ASP A 1 580 ? 8.366 -17.247 -23.577 1.00 67.88 580 ASP A CA 1
ATOM 4415 C C . ASP A 1 580 ? 8.197 -16.864 -25.049 1.00 67.88 580 ASP A C 1
ATOM 4417 O O . ASP A 1 580 ? 8.397 -15.715 -25.462 1.00 67.88 580 ASP A O 1
ATOM 4421 N N . LYS A 1 581 ? 7.827 -17.873 -25.834 1.00 65.88 581 LYS A N 1
ATOM 4422 C CA . LYS A 1 581 ? 7.642 -17.805 -27.285 1.00 65.88 581 LYS A CA 1
ATOM 4423 C C . LYS A 1 581 ? 6.155 -17.693 -27.606 1.00 65.88 581 LYS A C 1
ATOM 4425 O O . LYS A 1 581 ? 5.310 -17.945 -26.747 1.00 65.88 581 LYS A O 1
ATOM 4430 N N . CYS A 1 582 ? 5.832 -17.360 -28.850 1.00 57.78 582 CYS A N 1
ATOM 4431 C CA . CYS A 1 582 ? 4.454 -17.405 -29.324 1.00 57.78 582 CYS A CA 1
ATOM 4432 C C . CYS A 1 582 ? 3.808 -18.792 -29.098 1.00 57.78 582 CYS A C 1
ATOM 4434 O O . CYS A 1 582 ? 4.436 -19.823 -29.350 1.00 57.78 582 CYS A O 1
ATOM 4436 N N . VAL A 1 583 ? 2.559 -18.816 -28.618 1.00 50.88 583 VAL A N 1
ATOM 4437 C CA . VAL A 1 583 ? 1.750 -20.038 -28.498 1.00 50.88 583 VAL A CA 1
ATOM 4438 C C . VAL A 1 583 ? 0.909 -20.171 -29.764 1.00 50.88 583 VAL A C 1
ATOM 4440 O O . VAL A 1 583 ? 0.095 -19.292 -30.062 1.00 50.88 583 VAL A O 1
ATOM 4443 N N . ASP A 1 584 ? 1.091 -21.268 -30.499 1.00 44.66 584 ASP A N 1
ATOM 4444 C CA . ASP A 1 584 ? 0.232 -21.600 -31.633 1.00 44.66 584 ASP A CA 1
ATOM 4445 C C . ASP A 1 584 ? -1.213 -21.761 -31.136 1.00 44.66 584 ASP A C 1
ATOM 4447 O O . ASP A 1 584 ? -1.509 -22.606 -30.287 1.00 44.66 584 ASP A O 1
ATOM 4451 N N . GLY A 1 585 ? -2.131 -20.935 -31.649 1.00 42.38 585 GLY A N 1
ATOM 4452 C CA . GLY A 1 585 ? -3.559 -21.157 -31.439 1.00 42.38 585 GLY A CA 1
ATOM 4453 C C . GLY A 1 585 ? -3.992 -22.494 -32.063 1.00 42.38 585 GLY A C 1
ATOM 4454 O O . GLY A 1 585 ? -3.323 -22.978 -32.979 1.00 42.38 585 GLY A O 1
ATOM 4455 N N . PRO A 1 586 ? -5.126 -23.084 -31.640 1.00 39.78 586 PRO A N 1
ATOM 4456 C CA . PRO A 1 586 ? -5.610 -24.372 -32.157 1.00 39.78 586 PRO A CA 1
ATOM 4457 C C . PRO A 1 586 ? -5.782 -24.423 -33.691 1.00 39.78 586 PRO A C 1
ATOM 4459 O O . PRO A 1 586 ? -5.787 -25.511 -34.259 1.00 39.78 586 PRO A O 1
ATOM 4462 N N . ASP A 1 587 ? -5.833 -23.265 -34.361 1.00 41.72 587 ASP A N 1
ATOM 4463 C CA . ASP A 1 587 ? -5.947 -23.115 -35.818 1.00 41.72 587 ASP A CA 1
ATOM 4464 C C . ASP A 1 587 ? -4.634 -22.710 -36.533 1.00 41.72 587 ASP A C 1
ATOM 4466 O O . ASP A 1 587 ? -4.659 -22.328 -37.704 1.00 41.72 587 ASP A O 1
ATOM 4470 N N . GLY A 1 588 ? -3.477 -22.724 -35.855 1.00 43.75 588 GLY A N 1
ATOM 4471 C CA . GLY A 1 588 ? -2.176 -22.380 -36.457 1.00 43.75 588 GLY A CA 1
ATOM 4472 C C . GLY A 1 588 ? -2.009 -20.905 -36.859 1.00 43.75 588 GLY A C 1
ATOM 4473 O O . GLY A 1 588 ? -1.079 -20.559 -37.586 1.00 43.75 588 GLY A O 1
ATOM 4474 N N . LYS A 1 589 ? -2.904 -20.019 -36.403 1.00 41.31 589 LYS A N 1
ATOM 4475 C CA . LYS A 1 589 ? -2.761 -18.562 -36.532 1.00 41.31 589 LYS A CA 1
ATOM 4476 C C . LYS A 1 589 ? -2.125 -17.985 -35.264 1.00 41.31 589 LYS A C 1
ATOM 4478 O O . LYS A 1 589 ? -2.638 -18.186 -34.165 1.00 41.31 589 LYS A O 1
ATOM 4483 N N . VAL A 1 590 ? -1.033 -17.241 -35.447 1.00 47.69 590 VAL A N 1
ATOM 4484 C CA . VAL A 1 590 ? -0.343 -16.435 -34.424 1.00 47.69 590 VAL A CA 1
ATOM 4485 C C . VAL A 1 590 ? -1.345 -15.431 -33.841 1.00 47.69 590 VAL A C 1
ATOM 4487 O O . VAL A 1 590 ? -1.734 -14.492 -34.531 1.00 47.69 590 VAL A O 1
ATOM 4490 N N . SER A 1 591 ? -1.814 -15.644 -32.607 1.00 45.31 591 SER A N 1
ATOM 4491 C CA . SER A 1 591 ? -2.830 -14.772 -31.985 1.00 45.31 591 SER A CA 1
ATOM 4492 C C . SER A 1 591 ? -2.231 -13.625 -31.156 1.00 45.31 591 SER A C 1
ATOM 4494 O O . SER A 1 591 ? -2.864 -12.580 -31.034 1.00 45.31 59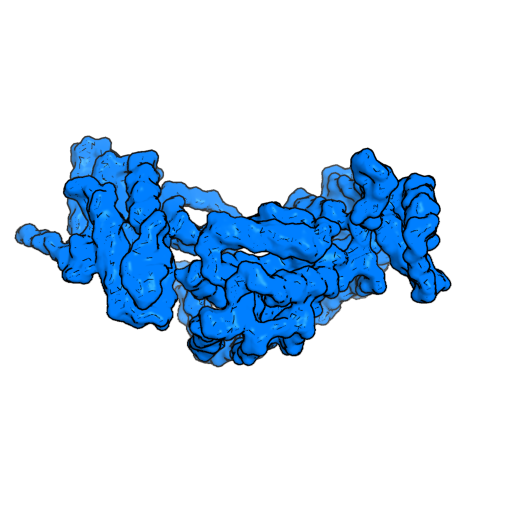1 SER A O 1
ATOM 4496 N N . ALA A 1 592 ? -0.996 -13.774 -30.657 1.00 53.66 592 ALA A N 1
ATOM 4497 C CA . ALA A 1 592 ? -0.259 -12.742 -29.919 1.00 53.66 592 ALA A CA 1
ATOM 4498 C C . ALA A 1 592 ? 1.262 -12.991 -29.988 1.00 53.66 592 ALA A C 1
ATOM 4500 O O . ALA A 1 592 ? 1.696 -14.138 -29.896 1.00 53.66 592 ALA A O 1
ATOM 4501 N N . MET A 1 593 ? 2.086 -11.945 -30.151 1.00 61.94 593 MET A N 1
ATOM 4502 C CA . MET A 1 593 ? 3.556 -12.082 -30.140 1.00 61.94 593 MET A CA 1
ATOM 4503 C C . MET A 1 593 ? 4.057 -12.488 -28.746 1.00 61.94 593 MET A C 1
ATOM 4505 O O . MET A 1 593 ? 3.590 -11.947 -27.746 1.00 61.94 593 MET A O 1
ATOM 4509 N N . GLY A 1 594 ? 5.017 -13.416 -28.680 1.00 65.94 594 GLY A N 1
ATOM 4510 C CA . GLY A 1 594 ? 5.685 -13.789 -27.432 1.00 65.94 594 GLY A CA 1
ATOM 4511 C C . GLY A 1 594 ? 6.694 -12.738 -26.954 1.00 65.94 594 GLY A C 1
ATOM 4512 O O . GLY A 1 594 ? 7.021 -11.765 -27.649 1.00 65.94 594 GLY A O 1
ATOM 4513 N N . HIS A 1 595 ? 7.211 -12.935 -25.740 1.00 72.50 595 HIS A N 1
ATOM 4514 C CA . HIS A 1 595 ? 8.194 -12.041 -25.124 1.00 72.50 595 HIS A CA 1
ATOM 4515 C C . HIS A 1 595 ? 9.532 -12.054 -25.880 1.00 72.50 595 HIS A C 1
ATOM 4517 O O . HIS A 1 595 ? 10.163 -11.008 -26.045 1.00 72.50 595 HIS A O 1
ATOM 4523 N N . ALA A 1 596 ? 9.944 -13.218 -26.394 1.00 73.25 596 ALA A N 1
ATOM 4524 C CA . ALA A 1 596 ? 11.166 -13.357 -27.182 1.00 73.25 596 ALA A CA 1
ATOM 4525 C C . ALA A 1 596 ? 11.107 -12.562 -28.500 1.00 73.25 596 ALA A C 1
ATOM 4527 O O . ALA A 1 596 ? 12.069 -11.881 -28.859 1.00 73.25 596 ALA A O 1
ATOM 4528 N N . GLU A 1 597 ? 9.976 -12.612 -29.207 1.00 74.44 597 GLU A N 1
ATOM 4529 C CA . GLU A 1 597 ? 9.767 -11.884 -30.460 1.00 74.44 597 GLU A CA 1
ATOM 4530 C C . GLU A 1 597 ? 9.667 -10.369 -30.230 1.00 74.44 597 GLU A C 1
ATOM 4532 O O . GLU A 1 597 ? 10.184 -9.580 -31.022 1.00 74.44 597 GLU A O 1
ATOM 4537 N N . THR A 1 598 ? 9.059 -9.952 -29.118 1.00 73.00 598 THR A N 1
ATOM 4538 C CA . THR A 1 598 ? 8.978 -8.537 -28.721 1.00 73.00 598 THR A CA 1
ATOM 4539 C C . THR A 1 598 ? 10.368 -7.952 -28.475 1.00 73.00 598 THR A C 1
ATOM 4541 O O . THR A 1 598 ? 10.705 -6.894 -29.013 1.00 73.00 598 THR A O 1
ATOM 4544 N N . LEU A 1 599 ? 11.212 -8.672 -27.731 1.00 75.50 599 LEU A N 1
ATOM 4545 C CA . LEU A 1 599 ? 12.585 -8.248 -27.472 1.00 75.50 599 LEU A CA 1
ATOM 4546 C C . LEU A 1 599 ? 13.438 -8.245 -28.748 1.00 75.50 599 LEU A C 1
ATOM 4548 O O . LEU A 1 599 ? 14.236 -7.330 -28.950 1.00 75.50 599 LEU A O 1
ATOM 4552 N N . PHE A 1 600 ? 13.232 -9.215 -29.646 1.00 77.94 600 PHE A N 1
ATOM 4553 C CA . PHE A 1 600 ? 13.874 -9.220 -30.962 1.00 77.94 600 PHE A CA 1
ATOM 4554 C C . PHE A 1 600 ? 13.539 -7.954 -31.756 1.00 77.94 600 PHE A C 1
ATOM 4556 O O . PHE A 1 600 ? 14.441 -7.298 -32.267 1.00 77.94 600 PHE A O 1
ATOM 4563 N N . LEU A 1 601 ? 12.261 -7.569 -31.828 1.00 76.31 601 LEU A N 1
ATOM 4564 C CA . LEU A 1 601 ? 11.851 -6.349 -32.526 1.00 76.31 601 LEU A CA 1
ATOM 4565 C C . LEU A 1 601 ? 12.440 -5.087 -31.894 1.00 76.31 601 LEU A C 1
ATOM 4567 O O . LEU A 1 601 ? 12.805 -4.159 -32.616 1.00 76.31 601 LEU A O 1
ATOM 4571 N N . GLN A 1 602 ? 12.546 -5.046 -30.565 1.00 74.25 602 GLN A N 1
ATOM 4572 C CA . GLN A 1 602 ? 13.173 -3.933 -29.857 1.00 74.25 602 GLN A CA 1
ATOM 4573 C C . GLN A 1 602 ? 14.652 -3.786 -30.246 1.00 74.25 602 GLN A C 1
ATOM 4575 O O . GLN A 1 602 ? 15.091 -2.668 -30.513 1.00 74.25 602 GLN A O 1
ATOM 4580 N N . GLN A 1 603 ? 15.403 -4.889 -30.346 1.00 76.94 603 GLN A N 1
ATOM 4581 C CA . GLN A 1 603 ? 16.802 -4.855 -30.794 1.00 76.94 603 GLN A CA 1
ATOM 4582 C C . GLN A 1 603 ? 16.929 -4.575 -32.299 1.00 76.94 603 GLN A C 1
ATOM 4584 O O . GLN A 1 603 ? 17.731 -3.733 -32.706 1.00 76.94 603 GLN A O 1
ATOM 4589 N N . ALA A 1 604 ? 16.083 -5.189 -33.131 1.00 78.88 604 ALA A N 1
ATOM 4590 C CA . ALA A 1 604 ? 16.062 -4.964 -34.576 1.00 78.88 604 ALA A CA 1
ATOM 4591 C C . ALA A 1 604 ? 15.806 -3.490 -34.922 1.00 78.88 604 ALA A C 1
ATOM 4593 O O . ALA A 1 604 ? 16.468 -2.946 -35.801 1.00 78.88 604 ALA A O 1
ATOM 4594 N N . ARG A 1 605 ? 14.914 -2.812 -34.188 1.00 76.88 605 ARG A N 1
ATOM 4595 C CA . ARG A 1 605 ? 14.640 -1.378 -34.366 1.00 76.88 605 ARG A CA 1
ATOM 4596 C C . ARG A 1 605 ? 15.784 -0.467 -33.929 1.00 76.88 605 ARG A C 1
ATOM 4598 O O . ARG A 1 605 ? 15.880 0.645 -34.432 1.00 76.88 605 ARG A O 1
ATOM 4605 N N . LYS A 1 606 ? 16.671 -0.900 -33.029 1.00 72.56 606 LYS A N 1
ATOM 4606 C CA . LYS A 1 606 ? 17.887 -0.124 -32.726 1.00 72.56 606 LYS A CA 1
ATOM 4607 C C . LYS A 1 606 ? 18.898 -0.200 -33.856 1.00 72.56 606 LYS A C 1
ATOM 4609 O O . LYS A 1 606 ? 19.505 0.810 -34.196 1.00 72.56 606 LYS A O 1
ATOM 4614 N N . ALA A 1 607 ? 19.068 -1.387 -34.433 1.00 79.69 607 ALA A N 1
ATOM 4615 C CA . ALA A 1 607 ? 19.935 -1.568 -35.589 1.00 79.69 607 ALA A CA 1
ATOM 4616 C C . ALA A 1 607 ? 19.349 -0.899 -36.847 1.00 79.69 607 ALA A C 1
ATOM 4618 O O . ALA A 1 607 ? 20.088 -0.328 -37.646 1.00 79.69 607 ALA A O 1
ATOM 4619 N N . LEU A 1 608 ? 18.022 -0.953 -37.012 1.00 80.81 608 LEU A N 1
ATOM 4620 C CA . LEU A 1 608 ? 17.273 -0.436 -38.158 1.00 80.81 608 LEU A CA 1
ATOM 4621 C C . LEU A 1 608 ? 15.985 0.275 -37.687 1.00 80.81 608 LEU A C 1
ATOM 4623 O O . LEU A 1 608 ? 14.937 -0.366 -37.587 1.00 80.81 608 LEU A O 1
ATOM 4627 N N . PRO A 1 609 ? 16.018 1.599 -37.438 1.00 77.06 609 PRO A N 1
ATOM 4628 C CA . PRO A 1 609 ? 14.882 2.360 -36.897 1.00 77.06 609 PRO A CA 1
ATOM 4629 C C . PRO A 1 609 ? 13.571 2.260 -37.687 1.00 77.06 609 PRO A C 1
ATOM 4631 O O . PRO A 1 609 ? 12.497 2.344 -37.095 1.00 77.06 609 PRO A O 1
ATOM 4634 N N . GLU A 1 610 ? 13.638 2.046 -39.003 1.00 80.38 610 GLU A N 1
ATOM 4635 C CA . GLU A 1 610 ? 12.456 1.923 -39.871 1.00 80.38 610 GLU A CA 1
ATOM 4636 C C . GLU A 1 610 ? 11.920 0.487 -39.995 1.00 80.38 610 GLU A C 1
ATOM 4638 O O . GLU A 1 610 ? 10.991 0.229 -40.760 1.00 80.38 610 GLU A O 1
ATOM 4643 N N . PHE A 1 611 ? 12.480 -0.471 -39.250 1.00 76.62 611 PHE A N 1
ATOM 4644 C CA . PHE A 1 611 ? 12.045 -1.860 -39.324 1.00 76.62 611 PHE A CA 1
ATOM 4645 C C . PHE A 1 611 ? 10.649 -2.050 -38.707 1.00 76.62 611 PHE A C 1
ATOM 4647 O O . PHE A 1 611 ? 10.450 -2.024 -37.482 1.00 76.62 611 PHE A O 1
ATOM 4654 N N . VAL A 1 612 ? 9.669 -2.284 -39.581 1.00 73.75 612 VAL A N 1
ATOM 4655 C CA . VAL A 1 612 ? 8.303 -2.670 -39.228 1.00 73.75 612 VAL A CA 1
ATOM 4656 C C . VAL A 1 612 ? 8.054 -4.073 -39.784 1.00 73.75 612 VAL A C 1
ATOM 4658 O O . VAL A 1 612 ? 8.071 -4.238 -41.002 1.00 73.75 612 VAL A O 1
ATOM 4661 N N . PRO A 1 613 ? 7.837 -5.086 -38.926 1.00 75.69 613 PRO A N 1
ATOM 4662 C CA . PRO A 1 613 ? 7.595 -6.445 -39.391 1.00 75.69 613 PRO A CA 1
ATOM 4663 C C . PRO A 1 613 ? 6.262 -6.517 -40.138 1.00 75.69 613 PRO A C 1
ATOM 4665 O O . PRO A 1 613 ? 5.237 -6.021 -39.660 1.00 75.69 613 PRO A O 1
ATOM 4668 N N . THR A 1 614 ? 6.267 -7.160 -41.298 1.00 75.69 614 THR A N 1
ATOM 4669 C CA . THR A 1 614 ? 5.048 -7.534 -42.015 1.00 75.69 614 THR A CA 1
ATOM 4670 C C . THR A 1 614 ? 4.488 -8.852 -41.458 1.00 75.69 614 THR A C 1
ATOM 4672 O O . THR A 1 614 ? 5.214 -9.600 -40.797 1.00 75.69 614 THR A O 1
ATOM 4675 N N . PRO A 1 615 ? 3.207 -9.187 -41.709 1.00 68.69 615 PRO A N 1
ATOM 4676 C CA . PRO A 1 615 ? 2.645 -10.481 -41.311 1.00 68.69 615 PRO A CA 1
ATOM 4677 C C . PRO A 1 615 ? 3.441 -11.690 -41.828 1.00 68.69 615 PRO A C 1
ATOM 4679 O O . PRO A 1 615 ? 3.467 -12.724 -41.163 1.00 68.69 615 PRO A O 1
ATOM 4682 N N . ASP A 1 616 ? 4.132 -11.541 -42.962 1.00 73.50 616 ASP A N 1
ATOM 4683 C CA . ASP A 1 616 ? 4.974 -12.580 -43.562 1.00 73.50 616 ASP A CA 1
ATOM 4684 C C . ASP A 1 616 ? 6.327 -12.745 -42.844 1.00 73.50 616 ASP A C 1
ATOM 4686 O O . ASP A 1 616 ? 6.930 -13.815 -42.919 1.00 73.50 616 ASP A O 1
ATOM 4690 N N . ASP A 1 617 ? 6.788 -11.732 -42.100 1.00 74.69 617 ASP A N 1
ATOM 4691 C CA . ASP A 1 617 ? 8.055 -11.761 -41.354 1.00 74.69 617 ASP A CA 1
ATOM 4692 C C . ASP A 1 617 ? 7.924 -12.473 -39.997 1.00 74.69 617 ASP A C 1
ATOM 4694 O O . ASP A 1 617 ? 8.887 -13.061 -39.493 1.00 74.69 617 ASP A O 1
ATOM 4698 N N . LEU A 1 618 ? 6.727 -12.455 -39.397 1.00 71.81 618 LEU A N 1
ATOM 4699 C CA . LEU A 1 618 ? 6.471 -12.990 -38.052 1.00 71.81 618 LEU A CA 1
ATOM 4700 C C . LEU A 1 618 ? 6.855 -14.476 -37.884 1.00 71.81 618 LEU A C 1
ATOM 4702 O O . LEU A 1 618 ? 7.487 -14.802 -36.873 1.00 71.81 618 LEU A O 1
ATOM 4706 N N . PRO A 1 619 ? 6.577 -15.386 -38.844 1.00 73.12 619 PRO A N 1
ATOM 4707 C CA . PRO A 1 619 ? 7.008 -16.782 -38.746 1.00 73.12 619 PRO A CA 1
ATOM 4708 C C . PRO A 1 619 ? 8.535 -16.950 -38.752 1.00 73.12 619 PRO A C 1
ATOM 4710 O O . PRO A 1 619 ? 9.065 -17.847 -38.091 1.00 73.12 619 PRO A O 1
ATOM 4713 N N . TYR A 1 620 ? 9.263 -16.095 -39.479 1.00 79.00 620 TYR A N 1
ATOM 4714 C CA . TYR A 1 620 ? 10.727 -16.128 -39.512 1.00 79.00 620 TYR A CA 1
ATOM 4715 C C . TYR A 1 620 ? 11.321 -15.615 -38.204 1.00 79.00 620 TYR A C 1
ATOM 4717 O O . TYR A 1 620 ? 12.229 -16.245 -37.662 1.00 79.00 620 TYR A O 1
ATOM 4725 N N . ILE A 1 621 ? 10.765 -14.531 -37.660 1.00 76.31 621 ILE A N 1
ATOM 4726 C CA . ILE A 1 621 ? 11.167 -13.980 -36.361 1.00 76.31 621 ILE A CA 1
ATOM 4727 C C . ILE A 1 621 ? 10.969 -15.026 -35.260 1.00 76.31 621 ILE A C 1
ATOM 4729 O O . ILE A 1 621 ? 11.901 -15.310 -34.509 1.00 76.31 621 ILE A O 1
ATOM 4733 N N . SER A 1 622 ? 9.804 -15.680 -35.215 1.00 72.81 622 SER A N 1
ATOM 4734 C CA . SER A 1 622 ? 9.539 -16.717 -34.212 1.00 72.81 622 SER A CA 1
ATOM 4735 C C . SER A 1 622 ? 10.484 -17.919 -34.356 1.00 72.81 622 SER A C 1
ATOM 4737 O O . SER A 1 622 ? 11.015 -18.418 -33.361 1.00 72.81 622 SER A O 1
ATOM 4739 N N . ARG A 1 623 ? 10.817 -18.337 -35.589 1.00 75.62 623 ARG A N 1
ATOM 4740 C CA . ARG A 1 623 ? 11.841 -19.371 -35.840 1.00 75.62 623 ARG A CA 1
ATOM 4741 C C . ARG A 1 623 ? 13.233 -18.968 -35.351 1.00 75.62 623 ARG A C 1
ATOM 4743 O O . ARG A 1 623 ? 13.919 -19.799 -34.752 1.00 75.62 623 ARG A O 1
ATOM 4750 N N . ILE A 1 624 ? 13.645 -17.720 -35.574 1.00 78.12 624 ILE A N 1
ATOM 4751 C CA . ILE A 1 624 ? 14.922 -17.188 -35.078 1.00 78.12 624 ILE A CA 1
ATOM 4752 C C . ILE A 1 624 ? 14.933 -17.237 -33.547 1.00 78.12 624 ILE A C 1
ATOM 4754 O O . ILE A 1 624 ? 15.811 -17.883 -32.972 1.00 78.12 624 ILE A O 1
ATOM 4758 N N . CYS A 1 625 ? 13.917 -16.672 -32.890 1.00 74.44 625 CYS A N 1
ATOM 4759 C CA . CYS A 1 625 ? 13.759 -16.703 -31.433 1.00 74.44 625 CYS A CA 1
ATOM 4760 C C . CYS A 1 625 ? 13.737 -18.138 -30.877 1.00 74.44 625 CYS A C 1
ATOM 4762 O O . CYS A 1 625 ? 14.309 -18.418 -29.819 1.00 74.44 625 CYS A O 1
ATOM 4764 N N . ALA A 1 626 ? 13.130 -19.080 -31.604 1.00 71.69 626 ALA A N 1
ATOM 4765 C CA . ALA A 1 626 ? 13.115 -20.486 -31.231 1.00 71.69 626 ALA A CA 1
ATOM 4766 C C . ALA A 1 626 ? 14.503 -21.133 -31.310 1.00 71.69 626 ALA A C 1
ATOM 4768 O O . ALA A 1 626 ? 14.860 -21.876 -30.392 1.00 71.69 626 ALA A O 1
ATOM 4769 N N . SER A 1 627 ? 15.277 -20.827 -32.357 1.00 73.62 627 SER A N 1
ATOM 4770 C CA . SER A 1 627 ? 16.615 -21.387 -32.588 1.00 73.62 627 SER A CA 1
ATOM 4771 C C . SER A 1 627 ? 17.650 -20.945 -31.550 1.00 73.62 627 SER A C 1
ATOM 4773 O O . SER A 1 627 ? 18.523 -21.727 -31.186 1.00 73.62 627 SER A O 1
ATOM 4775 N N . VAL A 1 628 ? 17.503 -19.735 -31.004 1.00 74.69 628 VAL A N 1
ATOM 4776 C CA . VAL A 1 628 ? 18.379 -19.188 -29.953 1.00 74.69 628 VAL A CA 1
ATOM 4777 C C . VAL A 1 628 ? 17.863 -19.471 -28.540 1.00 74.69 628 VAL A C 1
ATOM 4779 O O . VAL A 1 628 ? 18.362 -18.919 -27.565 1.00 74.69 628 VAL A O 1
ATOM 4782 N N . GLY A 1 629 ? 16.831 -20.312 -28.405 1.00 67.94 629 GLY A N 1
ATOM 4783 C CA . GLY A 1 629 ? 16.280 -20.693 -27.105 1.00 67.94 629 GLY A CA 1
ATOM 4784 C C . GLY A 1 629 ? 15.628 -19.541 -26.333 1.00 67.94 629 GLY A C 1
ATOM 4785 O O . GLY A 1 629 ? 15.605 -19.591 -25.109 1.00 67.94 629 GLY A O 1
ATOM 4786 N N . GLY A 1 630 ? 15.109 -18.513 -27.015 1.00 64.75 630 GLY A N 1
ATOM 4787 C CA . GLY A 1 630 ? 14.516 -17.336 -26.366 1.00 64.75 630 GLY A CA 1
ATOM 4788 C C . GLY A 1 630 ? 15.545 -16.388 -25.739 1.00 64.75 630 GLY A C 1
ATOM 4789 O O . GLY A 1 630 ? 15.193 -15.615 -24.847 1.00 64.75 630 GLY A O 1
ATOM 4790 N N . MET A 1 631 ? 16.813 -16.466 -26.162 1.00 67.12 631 MET A N 1
ATOM 4791 C CA . MET A 1 631 ? 17.833 -15.476 -25.820 1.00 67.12 631 MET A CA 1
ATOM 4792 C C . MET A 1 631 ? 17.531 -14.136 -26.503 1.00 67.12 631 MET A C 1
ATOM 4794 O O . MET A 1 631 ? 17.205 -14.130 -27.694 1.00 67.12 631 MET A O 1
ATOM 4798 N N . PRO A 1 632 ? 17.704 -13.004 -25.800 1.00 54.34 632 PRO A N 1
ATOM 4799 C CA . PRO A 1 632 ? 17.928 -11.727 -26.458 1.00 54.34 632 PRO A CA 1
ATOM 4800 C C . PRO A 1 632 ? 19.145 -11.898 -27.368 1.00 54.34 632 PRO A C 1
ATOM 4802 O O . PRO A 1 632 ? 20.250 -12.145 -26.884 1.00 54.34 632 PRO A O 1
ATOM 4805 N N . LEU A 1 633 ? 18.950 -11.836 -28.681 1.00 53.00 633 LEU A N 1
ATOM 4806 C CA . LEU A 1 633 ? 20.064 -11.642 -29.599 1.00 53.00 633 LEU A CA 1
ATOM 4807 C C . LEU A 1 633 ? 20.628 -10.251 -29.287 1.00 53.00 633 LEU A C 1
ATOM 4809 O O . LEU A 1 633 ? 19.961 -9.253 -29.557 1.00 53.00 633 LEU A O 1
ATOM 4813 N N . ALA A 1 634 ? 21.767 -10.227 -28.591 1.00 43.94 634 ALA A N 1
ATOM 4814 C CA . ALA A 1 634 ? 22.526 -9.020 -28.282 1.00 43.94 634 ALA A CA 1
ATOM 4815 C C . ALA A 1 634 ? 23.148 -8.422 -29.546 1.00 43.94 634 ALA A C 1
ATOM 4817 O O . ALA A 1 634 ? 23.560 -9.221 -30.423 1.00 43.94 634 ALA A O 1
#

Nearest PDB structures (foldseek):
  4urs-assembly1_A  TM=9.318E-01  e=2.427E-14  Thermotoga maritima
  6zxc-assembly2_D  TM=9.352E-01  e=9.457E-14  Leptospira biflexa serovar Patoc strain 'Patoc 1 (Paris)'
  5llw-assembly1_B  TM=9.285E-01  e=9.457E-14  Idiomarina sp. A28L
  6et7-assembly1_B  TM=9.231E-01  e=1.575E-13  Idiomarina sp. A28L
  6zxm-assembly3_E  TM=9.241E-01  e=4.128E-13  Leptospira biflexa serovar Patoc strain 'Patoc 1 (Paris)'